Protein AF-A0A2W7G1M3-F1 (afdb_monomer)

pLDDT: mean 80.08, std 18.01, range [27.98, 96.25]

Nearest PDB structures (foldseek):
  7zr1-assembly1_D  TM=4.408E-01  e=3.796E-05  Thermochaetoides thermophila
  3ja6-assembly1_I  TM=3.738E-01  e=1.282E-03  Escherichia coli
  3zx6-assembly1_B  TM=4.522E-01  e=4.330E-02  Archaeoglobus fulgidus DSM 4304
  7a0g-assembly1_FFF  TM=3.484E-01  e=4.988E-01  Serratia marcescens
  6grj-assembly1_F  TM=2.948E-01  e=7.024E-01  Aeromonas hydrophila

Organism: NCBI:txid51363

Radius of gyration: 95.41 Å; Cα contacts (8 Å, |Δi|>4): 199; chains: 1; bounding box: 207×83×293 Å

Secondary structure (DSSP, 8-state):
-HHHHHHH-TTS-HHHHHHHHHHHHHHHHHHTT--SHHHHHHHHHHHHHHHHHHHHHTT------------------------------------------------------------HHHHHHHHHHHHHHHHHHHHHHHHHHHHHHHHHHHTSHHHHHHHHHHHHHHHHHHHHHHHHHHHHHHHHHHHHHHHHHHHHHHHHHHHHHHHHHHHHHHHHHHHHHHHHHHHHHHSGGGTHHHHHHHHHHHHHHHHHHHHHHH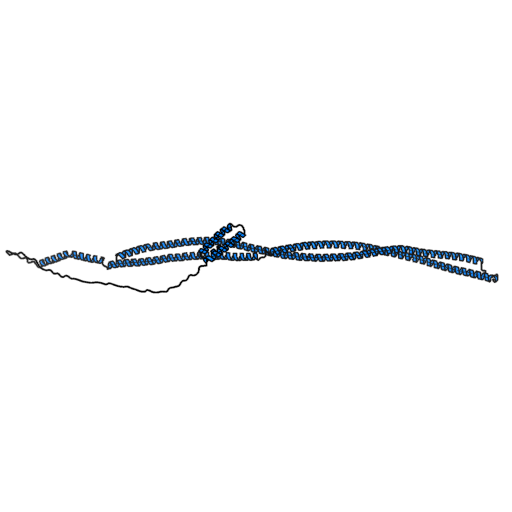HHHHHHHHHHHHHHHHHHHHHHHHHHHHHHHHHHHHHHHHHHHHHHHHHHHHHHHHHHHHHHHHHHHHHHHHHHHHHHHHHHHHHHHGGG--TT-S----HHHHHHHHHHHHHHHHHHHHHHHHHHHHHHHHHHHHHHHHHHHHHHHHHHHHHHHHHHHHHHHHHHHHHHHHHHHHHHHHHHHHHHHHHHHHHHHHHHHHHHHHHHHHHHHHHHHHHHHHHHHHHHHHHHHHHHHHHHHHHHHHHHHHHHHHHHHHHHHHHHHHHHHHHHHHHHHHHHTTT-

Structure (mmCIF, N/CA/C/O backbone):
data_AF-A0A2W7G1M3-F1
#
_entry.id   AF-A0A2W7G1M3-F1
#
loop_
_atom_site.group_PDB
_atom_site.id
_atom_site.type_symbol
_atom_site.label_atom_id
_atom_site.label_alt_id
_atom_site.label_comp_id
_atom_site.label_asym_id
_atom_site.label_entity_id
_atom_site.label_seq_id
_atom_site.pdbx_PDB_ins_code
_atom_site.Cartn_x
_atom_site.Cartn_y
_atom_site.Cartn_z
_atom_site.occupancy
_atom_site.B_iso_or_equiv
_atom_site.auth_seq_id
_atom_site.auth_comp_id
_atom_site.auth_asym_id
_atom_site.auth_atom_id
_atom_site.pdbx_PDB_model_num
ATOM 1 N N . LYS A 1 1 ? -34.300 17.393 40.211 1.00 60.22 1 LYS A N 1
ATOM 2 C CA . LYS A 1 1 ? -33.438 18.487 40.727 1.00 60.22 1 LYS A CA 1
ATOM 3 C C . LYS A 1 1 ? -34.169 19.309 41.793 1.00 60.22 1 LYS A C 1
ATOM 5 O O . LYS A 1 1 ? -33.880 19.073 42.955 1.00 60.22 1 LYS A O 1
ATOM 10 N N . LEU A 1 2 ? -35.138 20.181 41.469 1.00 65.06 2 LEU A N 1
ATOM 11 C CA . LEU A 1 2 ? -35.816 21.013 42.488 1.00 65.06 2 LEU A CA 1
ATOM 12 C C . LEU A 1 2 ? -36.548 20.193 43.570 1.00 65.06 2 LEU A C 1
ATOM 14 O O . LEU A 1 2 ? -36.228 20.309 44.744 1.00 65.06 2 LEU A O 1
ATOM 18 N N . GLU A 1 3 ? -37.446 19.286 43.177 1.00 66.06 3 GLU A N 1
ATOM 19 C CA . GLU A 1 3 ? -38.125 18.354 44.103 1.00 66.06 3 GLU A CA 1
ATOM 20 C C . GLU A 1 3 ? -37.157 17.474 44.902 1.00 66.06 3 GLU A C 1
ATOM 22 O O . GLU A 1 3 ? -37.478 17.009 45.991 1.00 66.06 3 GLU A O 1
ATOM 27 N N . THR A 1 4 ? -35.973 17.223 44.342 1.00 68.94 4 THR A N 1
ATOM 28 C CA . THR A 1 4 ? -34.909 16.462 44.993 1.00 68.94 4 THR A CA 1
ATOM 29 C C . THR A 1 4 ? -34.357 17.273 46.164 1.00 68.94 4 THR A C 1
ATOM 31 O O . THR A 1 4 ? -34.356 16.770 47.279 1.00 68.94 4 THR A O 1
ATOM 34 N N . LEU A 1 5 ? -34.017 18.550 45.935 1.00 64.94 5 LEU A N 1
ATOM 35 C CA . LEU A 1 5 ? -33.601 19.495 46.979 1.00 64.94 5 LEU A CA 1
ATOM 36 C C . LEU A 1 5 ? -34.677 19.660 48.061 1.00 64.94 5 LEU A C 1
ATOM 38 O O . LEU A 1 5 ? -34.373 19.492 49.235 1.00 64.94 5 LEU A O 1
ATOM 42 N N . ILE A 1 6 ? -35.940 19.882 47.682 1.00 66.25 6 ILE A N 1
ATOM 43 C CA . ILE A 1 6 ? -37.068 20.038 48.625 1.00 66.25 6 ILE A CA 1
ATOM 44 C C . ILE A 1 6 ? -37.227 18.812 49.551 1.00 66.25 6 ILE A C 1
ATOM 46 O O . ILE A 1 6 ? -37.618 18.947 50.711 1.00 66.25 6 ILE A O 1
ATOM 50 N N . LYS A 1 7 ? -36.894 17.610 49.062 1.00 65.94 7 LYS A N 1
ATOM 51 C CA . LYS A 1 7 ? -36.951 16.360 49.837 1.00 65.94 7 LYS A CA 1
ATOM 52 C C . LYS A 1 7 ? -35.684 16.067 50.652 1.00 65.94 7 LYS A C 1
ATOM 54 O O . LYS A 1 7 ? -35.765 15.256 51.569 1.00 65.94 7 LYS A O 1
ATOM 59 N N . THR A 1 8 ? -34.546 16.705 50.357 1.00 61.66 8 THR A N 1
ATOM 60 C CA . THR A 1 8 ? -33.261 16.473 51.053 1.00 61.66 8 THR A CA 1
ATOM 61 C C . THR A 1 8 ? -32.780 17.637 51.930 1.00 61.66 8 THR A C 1
ATOM 63 O O . THR A 1 8 ? -31.978 17.414 52.833 1.00 61.66 8 THR A O 1
ATOM 66 N N . GLU A 1 9 ? -33.234 18.875 51.704 1.00 59.53 9 GLU A N 1
ATOM 67 C CA . GLU A 1 9 ? -32.865 20.055 52.507 1.00 59.53 9 GLU A CA 1
ATOM 68 C C . GLU A 1 9 ? -33.608 20.060 53.861 1.00 59.53 9 GLU A C 1
ATOM 70 O O . GLU A 1 9 ? -34.545 20.827 54.078 1.00 59.53 9 GLU A O 1
ATOM 75 N N . GLY A 1 10 ? -33.150 19.235 54.814 1.00 56.28 10 GLY A N 1
ATOM 76 C CA . GLY A 1 10 ? -33.658 19.141 56.198 1.00 56.28 10 GLY A CA 1
ATOM 77 C C . GLY A 1 10 ? -33.430 20.379 57.088 1.00 56.28 10 GLY A C 1
ATOM 78 O O . GLY A 1 10 ? -33.200 20.241 58.285 1.00 56.28 10 GLY A O 1
ATOM 79 N N . LYS A 1 11 ? -33.433 21.580 56.499 1.00 60.69 11 LYS A N 1
ATOM 80 C CA . LYS A 1 11 ? -33.324 22.895 57.160 1.00 60.69 11 LYS A CA 1
ATOM 81 C C . LYS A 1 11 ? -34.410 23.891 56.718 1.00 60.69 11 LYS A C 1
ATOM 83 O O . LYS A 1 11 ? -34.414 25.026 57.185 1.00 60.69 11 LYS A O 1
ATOM 88 N N . LEU A 1 12 ? -35.309 23.501 55.812 1.00 69.19 12 LEU A N 1
ATOM 89 C CA . LEU A 1 12 ? -36.458 24.318 55.416 1.00 69.19 12 LEU A CA 1
ATOM 90 C C . LEU A 1 12 ? -37.568 24.214 56.475 1.00 69.19 12 LEU A C 1
ATOM 92 O O . LEU A 1 12 ? -37.882 23.113 56.920 1.00 69.19 12 LEU A O 1
ATOM 96 N N . LYS A 1 13 ? -38.185 25.347 56.840 1.00 73.88 13 LYS A N 1
ATOM 97 C CA . LYS A 1 13 ? -39.446 25.373 57.607 1.00 73.88 13 LYS A CA 1
ATOM 98 C C . LYS A 1 13 ? -40.552 24.697 56.787 1.00 73.88 13 LYS A C 1
ATOM 100 O O . LYS A 1 13 ? -40.574 24.853 55.563 1.00 73.88 13 LYS A O 1
ATOM 105 N N . ASP A 1 14 ? -41.494 24.023 57.444 1.00 73.88 14 ASP A N 1
ATOM 106 C CA . ASP A 1 14 ? -42.578 23.296 56.762 1.00 73.88 14 ASP A CA 1
ATOM 107 C C . ASP A 1 14 ? -43.434 24.205 55.864 1.00 73.88 14 ASP A C 1
ATOM 109 O O . ASP A 1 14 ? -43.787 23.823 54.751 1.00 73.88 14 ASP A O 1
ATOM 113 N N . GLU A 1 15 ? -43.672 25.451 56.277 1.00 73.94 15 GLU A N 1
ATOM 114 C CA . GLU A 1 15 ? -44.365 26.479 55.484 1.00 73.94 15 GLU A CA 1
ATOM 115 C C . GLU A 1 15 ? -43.632 26.776 54.162 1.00 73.94 15 GLU A C 1
ATOM 117 O O . GLU A 1 15 ? -44.229 26.737 53.083 1.00 73.94 15 GLU A O 1
ATOM 122 N N . THR A 1 16 ? -42.310 26.992 54.222 1.00 75.12 16 THR A N 1
ATOM 123 C CA . THR A 1 16 ? -41.458 27.176 53.034 1.00 75.12 16 THR A CA 1
ATOM 124 C C . THR A 1 16 ? -41.461 25.927 52.153 1.00 75.12 16 THR A C 1
ATOM 126 O O . THR A 1 16 ? -41.439 26.029 50.928 1.00 75.12 16 THR A O 1
ATOM 129 N N . LYS A 1 17 ? -41.502 24.735 52.761 1.00 76.69 17 LYS A N 1
ATOM 130 C CA . LYS A 1 17 ? -41.544 23.464 52.037 1.00 76.69 17 LYS A CA 1
ATOM 131 C C . LYS A 1 17 ? -42.851 23.309 51.256 1.00 76.69 17 LYS A C 1
ATOM 133 O O . LYS A 1 17 ? -42.795 23.049 50.059 1.00 76.69 17 LYS A O 1
ATOM 138 N N . VAL A 1 18 ? -44.002 23.560 51.884 1.00 81.44 18 VAL A N 1
ATOM 139 C CA . VAL A 1 18 ? -45.324 23.537 51.227 1.00 81.44 18 VAL A CA 1
ATOM 140 C C . VAL A 1 18 ? -45.401 24.566 50.092 1.00 81.44 18 VAL A C 1
ATOM 142 O O . VAL A 1 18 ? -45.893 24.247 49.008 1.00 81.44 18 VAL A O 1
ATOM 145 N N . ALA A 1 19 ? -44.857 25.773 50.286 1.00 78.31 19 ALA A N 1
ATOM 146 C CA . ALA A 1 19 ? -44.783 26.787 49.232 1.00 78.31 19 ALA A CA 1
ATOM 147 C C . ALA A 1 19 ? -43.943 26.321 48.023 1.00 78.31 19 ALA A C 1
ATOM 149 O O . ALA A 1 19 ? -44.374 26.454 46.876 1.00 78.31 19 ALA A O 1
ATOM 150 N N . LEU A 1 20 ? -42.773 25.720 48.267 1.00 79.00 20 LEU A N 1
ATOM 151 C CA . LEU A 1 20 ? -41.897 25.199 47.212 1.00 79.00 20 LEU A CA 1
ATOM 152 C C . LEU A 1 20 ? -42.473 23.952 46.512 1.00 79.00 20 LEU A C 1
ATOM 154 O O . LEU A 1 20 ? -42.302 23.811 45.301 1.00 79.00 20 LEU A O 1
ATOM 158 N N . GLU A 1 21 ? -43.187 23.073 47.224 1.00 81.56 21 GLU A N 1
ATOM 159 C CA . GLU A 1 21 ? -43.895 21.932 46.622 1.00 81.56 21 GLU A CA 1
ATOM 160 C C . GLU A 1 21 ? -45.046 22.397 45.716 1.00 81.56 21 GLU A C 1
ATOM 162 O O . GLU A 1 21 ? -45.195 21.880 44.604 1.00 81.56 21 GLU A O 1
ATOM 167 N N . LYS A 1 22 ? -45.792 23.439 46.116 1.00 84.50 22 LYS A N 1
ATOM 168 C CA . LYS A 1 22 ? -46.802 24.070 45.254 1.00 84.50 22 LYS A CA 1
ATOM 169 C C . LYS A 1 22 ? -46.175 24.672 43.991 1.00 84.50 22 LYS A C 1
ATOM 171 O O . LYS A 1 22 ? -46.631 24.368 42.892 1.00 84.50 22 LYS A O 1
ATOM 176 N N . ILE A 1 23 ? -45.095 25.447 44.127 1.00 80.94 23 ILE A N 1
ATOM 177 C CA . ILE A 1 23 ? -44.373 26.036 42.983 1.00 80.94 23 ILE A CA 1
ATOM 178 C C . ILE A 1 23 ? -43.857 24.948 42.027 1.00 80.94 23 ILE A C 1
ATOM 180 O O . ILE A 1 23 ? -43.962 25.104 40.812 1.00 80.94 23 ILE A O 1
ATOM 184 N N . ALA A 1 24 ? -43.356 23.820 42.545 1.00 77.75 24 ALA A N 1
ATOM 185 C CA . ALA A 1 24 ? -42.942 22.688 41.715 1.00 77.75 24 ALA A CA 1
ATOM 186 C C . ALA A 1 24 ? -44.124 22.034 40.965 1.00 77.75 24 ALA A C 1
ATOM 188 O O . ALA A 1 24 ? -43.969 21.639 39.808 1.00 77.75 24 ALA A O 1
ATOM 189 N N . SER A 1 25 ? -45.303 21.946 41.589 1.00 81.00 25 SER A N 1
ATOM 190 C CA . SER A 1 25 ? -46.530 21.440 40.957 1.00 81.00 25 SER A CA 1
ATOM 191 C C . SER A 1 25 ? -47.045 22.371 39.852 1.00 81.00 25 SER A C 1
ATOM 193 O O . SER A 1 25 ? -47.315 21.918 38.738 1.00 81.00 25 SER A O 1
ATOM 195 N N . ASP A 1 26 ? -47.133 23.674 40.127 1.00 79.38 26 ASP A N 1
ATOM 196 C CA . ASP A 1 26 ? -47.602 24.670 39.157 1.00 79.38 26 ASP A CA 1
ATOM 197 C C . ASP A 1 26 ? -46.637 24.761 37.956 1.00 79.38 26 ASP A C 1
ATOM 199 O O . ASP A 1 26 ? -47.070 24.759 36.801 1.00 79.38 26 ASP A O 1
ATOM 203 N N . ALA A 1 27 ? -45.323 24.716 38.209 1.00 79.12 27 ALA A N 1
ATOM 204 C CA . ALA A 1 27 ? -44.299 24.695 37.165 1.00 79.12 27 ALA A CA 1
ATOM 205 C C . ALA A 1 27 ? -44.353 23.436 36.286 1.00 79.12 27 ALA A C 1
ATOM 207 O O . ALA A 1 27 ? -44.200 23.541 35.071 1.00 79.12 27 ALA A O 1
ATOM 208 N N . ARG A 1 28 ? -44.603 22.247 36.862 1.00 79.19 28 ARG A N 1
ATOM 209 C CA . ARG A 1 28 ? -44.816 21.006 36.090 1.00 79.19 28 ARG A CA 1
ATOM 210 C C . ARG A 1 28 ? -45.972 21.146 35.105 1.00 79.19 28 ARG A C 1
ATOM 212 O O . ARG A 1 28 ? -45.844 20.701 33.968 1.00 79.19 28 ARG A O 1
ATOM 219 N N . LYS A 1 29 ? -47.082 21.757 35.535 1.00 80.88 29 LYS A N 1
ATOM 220 C CA . LYS A 1 29 ? -48.239 21.984 34.666 1.00 80.88 29 LYS A CA 1
ATOM 221 C C . LYS A 1 29 ? -47.882 22.946 33.533 1.00 80.88 29 LYS A C 1
ATOM 223 O O . LYS A 1 29 ? -48.053 22.588 32.372 1.00 80.88 29 LYS A O 1
ATOM 228 N N . GLN A 1 30 ? -47.298 24.102 33.855 1.00 77.06 30 GLN A N 1
ATOM 229 C CA . GLN A 1 30 ? -46.876 25.084 32.850 1.00 77.06 30 GLN A CA 1
ATOM 230 C C . GLN A 1 30 ? -45.900 24.480 31.828 1.00 77.06 30 GLN A C 1
ATOM 232 O O . GLN A 1 30 ? -46.130 24.602 30.632 1.00 77.06 30 GLN A O 1
ATOM 237 N N . LEU A 1 31 ? -44.878 23.738 32.273 1.00 76.94 31 LEU A N 1
ATOM 238 C CA . LEU A 1 31 ? -43.906 23.057 31.401 1.00 76.94 31 LEU A CA 1
ATOM 239 C C . LEU A 1 31 ? -44.526 22.009 30.457 1.00 76.94 31 LEU A C 1
ATOM 241 O O . LEU A 1 31 ? -43.888 21.653 29.470 1.00 76.94 31 LEU A O 1
ATOM 245 N N . SER A 1 32 ? -45.742 21.519 30.729 1.00 75.00 32 SER A N 1
ATOM 246 C CA . SER A 1 32 ? -46.470 20.608 29.830 1.00 75.00 32 SER A CA 1
ATOM 247 C C . SER A 1 32 ? -47.281 21.319 28.734 1.00 75.00 32 SER A C 1
ATOM 249 O O . SER A 1 32 ? -47.772 20.664 27.817 1.00 75.00 32 SER A O 1
ATOM 251 N N . GLU A 1 33 ? -47.407 22.648 28.810 1.00 78.25 33 GLU A N 1
ATOM 252 C CA . GLU A 1 33 ? -48.215 23.471 27.898 1.00 78.25 33 GLU A CA 1
ATOM 253 C C . GLU A 1 33 ? -47.351 24.272 26.887 1.00 78.25 33 GLU A C 1
ATOM 255 O O . GLU A 1 33 ? -47.867 24.707 25.855 1.00 78.25 33 GLU A O 1
ATOM 260 N N . LEU A 1 34 ? -46.040 24.424 27.140 1.00 83.38 34 LEU A N 1
ATOM 261 C CA . LEU A 1 34 ? -45.081 25.159 26.289 1.00 83.38 34 LEU A CA 1
ATOM 262 C C . LEU A 1 34 ? -44.653 24.354 25.051 1.00 83.38 34 LEU A C 1
ATOM 264 O O . LEU A 1 34 ? -44.579 23.125 25.100 1.00 83.38 34 LEU A O 1
ATOM 268 N N . LYS A 1 35 ? -44.324 25.035 23.941 1.00 78.38 35 LYS A N 1
ATOM 269 C CA . LYS A 1 35 ? -44.026 24.374 22.651 1.00 78.38 35 LYS A CA 1
ATOM 270 C C . LYS A 1 35 ? -42.739 24.832 21.966 1.00 78.38 35 LYS A C 1
ATOM 272 O O . LYS A 1 35 ? -42.304 24.170 21.026 1.00 78.38 35 LYS A O 1
ATOM 277 N N . THR A 1 36 ? -42.118 25.921 22.412 1.00 74.88 36 THR A N 1
ATOM 278 C CA . THR A 1 36 ? -40.918 26.501 21.783 1.00 74.88 36 THR A CA 1
ATOM 279 C C . THR A 1 36 ? -39.755 26.681 22.772 1.00 74.88 36 THR A C 1
ATOM 281 O O . THR A 1 36 ? -39.989 26.909 23.961 1.00 74.88 36 THR A O 1
ATOM 284 N N . PRO A 1 37 ? -38.482 26.612 22.325 1.00 70.25 37 PRO A N 1
ATOM 285 C CA . PRO A 1 37 ? -37.327 26.720 23.223 1.00 70.25 37 PRO A CA 1
ATOM 286 C C . PRO A 1 37 ? -37.255 28.020 24.042 1.00 70.25 37 PRO A C 1
ATOM 288 O O . PRO A 1 37 ? -36.857 27.978 25.205 1.00 70.25 37 PRO A O 1
ATOM 291 N N . ASP A 1 38 ? -37.673 29.164 23.485 1.00 72.12 38 ASP A N 1
ATOM 292 C CA . ASP A 1 38 ? -37.679 30.440 24.218 1.00 72.12 38 ASP A CA 1
ATOM 293 C C . ASP A 1 38 ? -38.789 30.526 25.275 1.00 72.12 38 ASP A C 1
ATOM 295 O O . ASP A 1 38 ? -38.566 31.114 26.335 1.00 72.12 38 ASP A O 1
ATOM 299 N N . GLU A 1 39 ? -39.952 29.896 25.056 1.00 77.25 39 GLU A N 1
ATOM 300 C CA . GLU A 1 39 ? -40.966 29.733 26.110 1.00 77.25 39 GLU A CA 1
ATOM 301 C C . GLU A 1 39 ? -40.397 28.918 27.276 1.00 77.25 39 GLU A C 1
ATOM 303 O O . GLU A 1 39 ? -40.491 29.347 28.427 1.00 77.25 39 GLU A O 1
ATOM 308 N N . PHE A 1 40 ? -39.749 27.782 26.983 1.00 73.19 40 PHE A N 1
ATOM 309 C CA . PHE A 1 40 ? -39.082 26.957 27.995 1.00 73.19 40 PHE A CA 1
ATOM 310 C C . PHE A 1 40 ? -38.013 27.747 28.758 1.00 73.19 40 PHE A C 1
ATOM 312 O O . PHE A 1 40 ? -38.016 27.741 29.992 1.00 73.19 40 PHE A O 1
ATOM 319 N N . ARG A 1 41 ? -37.134 28.477 28.057 1.00 76.94 41 ARG A N 1
ATOM 320 C CA . ARG A 1 41 ? -36.096 29.300 28.693 1.00 76.94 41 ARG A CA 1
ATOM 321 C C . ARG A 1 41 ? -36.713 30.350 29.620 1.00 76.94 41 ARG A C 1
ATOM 323 O O . ARG A 1 41 ? -36.384 30.376 30.808 1.00 76.94 41 ARG A O 1
ATOM 330 N N . LYS A 1 42 ? -37.668 31.139 29.121 1.00 79.88 42 LYS A N 1
ATOM 331 C CA . LYS A 1 42 ? -38.353 32.190 29.890 1.00 79.88 42 LYS A CA 1
ATOM 332 C C . LYS A 1 42 ? -39.082 31.632 31.119 1.00 79.88 42 LYS A C 1
ATOM 334 O O . LYS A 1 42 ? -38.970 32.202 32.203 1.00 79.88 42 LYS A O 1
ATOM 339 N N . ALA A 1 43 ? -39.754 30.487 30.988 1.00 76.38 43 ALA A N 1
ATOM 340 C CA . ALA A 1 43 ? -40.402 29.811 32.111 1.00 76.38 43 ALA A CA 1
ATOM 341 C C . ALA A 1 43 ? -39.393 29.311 33.162 1.00 76.38 43 ALA A C 1
ATOM 343 O O . ALA A 1 43 ? -39.652 29.427 34.360 1.00 76.38 43 ALA A O 1
ATOM 344 N N . THR A 1 44 ? -38.221 28.804 32.753 1.00 75.44 44 THR A N 1
ATOM 345 C CA . THR A 1 44 ? -37.170 28.404 33.711 1.00 75.44 44 THR A CA 1
ATOM 346 C C . THR A 1 44 ? -36.520 29.590 34.431 1.00 75.44 44 THR A C 1
ATOM 348 O O . THR A 1 44 ? -36.193 29.469 35.613 1.00 75.44 44 THR A O 1
ATOM 351 N N . GLU A 1 45 ? -36.385 30.744 33.771 1.00 79.19 45 GLU A N 1
ATOM 352 C CA . GLU A 1 45 ? -35.912 31.990 34.389 1.00 79.19 45 GLU A CA 1
ATOM 353 C C . GLU A 1 45 ? -36.929 32.525 35.419 1.00 79.19 45 GLU A C 1
ATOM 355 O O . GLU A 1 45 ? -36.554 32.851 36.549 1.00 79.19 45 GLU A O 1
ATOM 360 N N . GLU A 1 46 ? -38.226 32.531 35.087 1.00 78.88 46 GLU A N 1
ATOM 361 C CA . GLU A 1 46 ? -39.294 32.957 36.005 1.00 78.88 46 GLU A CA 1
ATOM 362 C C . GLU A 1 46 ? -39.459 32.001 37.202 1.00 78.88 46 GLU A C 1
ATOM 364 O O . GLU A 1 46 ? -39.606 32.448 38.343 1.00 78.88 46 GLU A O 1
ATOM 369 N N . LEU A 1 47 ? -39.370 30.685 36.973 1.00 80.19 47 LEU A N 1
ATOM 370 C CA . LEU A 1 47 ? -39.369 29.675 38.034 1.00 80.19 47 LEU A CA 1
ATOM 371 C C . LEU A 1 47 ? -38.209 29.895 39.012 1.00 80.19 47 LEU A C 1
ATOM 373 O O . LEU A 1 47 ? -38.416 29.876 40.226 1.00 80.19 47 LEU A O 1
ATOM 377 N N . LYS A 1 48 ? -36.997 30.142 38.496 1.00 80.00 48 LYS A N 1
ATOM 378 C CA . LYS A 1 48 ? -35.818 30.420 39.325 1.00 80.00 48 LYS A CA 1
ATOM 379 C C . LYS A 1 48 ? -36.034 31.656 40.204 1.00 80.00 48 LYS A C 1
ATOM 381 O O . LYS A 1 48 ? -35.805 31.581 41.407 1.00 80.00 48 LYS A O 1
ATOM 386 N N . LYS A 1 49 ? -36.569 32.743 39.634 1.00 82.25 49 LYS A N 1
ATOM 387 C CA . LYS A 1 49 ? -36.894 33.974 40.372 1.00 82.25 49 LYS A CA 1
ATOM 388 C C . LYS A 1 49 ? -37.868 33.720 41.533 1.00 82.25 49 LYS A C 1
ATOM 390 O O . LYS A 1 49 ? -37.581 34.140 42.648 1.00 82.25 49 LYS A O 1
ATOM 395 N N . LYS A 1 50 ? -38.949 32.961 41.308 1.00 79.50 50 LYS A N 1
ATOM 396 C CA . LYS A 1 50 ? -39.935 32.618 42.357 1.00 79.50 50 LYS A CA 1
ATOM 397 C C . LYS A 1 50 ? -39.345 31.762 43.485 1.00 79.50 50 LYS A C 1
ATOM 399 O O . LYS A 1 50 ? -39.718 31.929 44.642 1.00 79.50 50 LYS A O 1
ATOM 404 N N . ILE A 1 51 ? -38.410 30.860 43.170 1.00 76.75 51 ILE A N 1
ATOM 405 C CA . ILE A 1 51 ? -37.690 30.063 44.180 1.00 76.75 51 ILE A CA 1
ATOM 406 C C . ILE A 1 51 ? -36.784 30.963 45.033 1.00 76.75 51 ILE A C 1
ATOM 408 O O . ILE A 1 51 ? -36.766 30.827 46.256 1.00 76.75 51 ILE A O 1
ATOM 412 N N . ASP A 1 52 ? -36.058 31.888 44.401 1.00 76.19 52 ASP A N 1
ATOM 413 C CA . ASP A 1 52 ? -35.150 32.811 45.089 1.00 76.19 52 ASP A CA 1
ATOM 414 C C . ASP A 1 52 ? -35.908 33.864 45.930 1.00 76.19 52 ASP A C 1
ATOM 416 O O . ASP A 1 52 ? -35.407 34.294 46.968 1.00 76.19 52 ASP A O 1
ATOM 420 N N . GLU A 1 53 ? -37.133 34.235 45.540 1.00 79.06 53 GLU A N 1
ATOM 421 C CA . GLU A 1 53 ? -38.044 35.087 46.325 1.00 79.06 53 GLU A CA 1
ATOM 422 C C . GLU A 1 53 ? -38.554 34.367 47.586 1.00 79.06 53 GLU A C 1
ATOM 424 O O . GLU A 1 53 ? -38.354 34.863 48.697 1.00 79.06 53 GLU A O 1
ATOM 429 N N . VAL A 1 54 ? -39.078 33.141 47.455 1.00 75.25 54 VAL A N 1
ATOM 430 C CA . VAL A 1 54 ? -39.534 32.323 48.603 1.00 75.25 54 VAL A CA 1
ATOM 431 C C . VAL A 1 54 ? -38.385 31.954 49.558 1.00 75.25 54 VAL A C 1
ATOM 433 O O . VAL A 1 54 ? -38.599 31.807 50.764 1.00 75.25 54 VAL A O 1
ATOM 436 N N . LYS A 1 55 ? -37.141 31.847 49.063 1.00 68.50 55 LYS A N 1
ATOM 437 C CA . LYS A 1 55 ? -35.947 31.672 49.914 1.00 68.50 55 LYS A CA 1
ATOM 438 C C . LYS A 1 55 ? -35.499 32.960 50.633 1.00 68.50 55 LYS A C 1
ATOM 440 O O . LYS A 1 55 ? -34.696 32.858 51.565 1.00 68.50 55 LYS A O 1
ATOM 445 N N . LYS A 1 56 ? -36.016 34.140 50.264 1.00 68.19 56 LYS A N 1
ATOM 446 C CA . LYS A 1 56 ? -35.761 35.421 50.952 1.00 68.19 56 LYS A CA 1
ATOM 447 C C . LYS A 1 56 ? -36.834 35.769 51.982 1.00 68.19 56 LYS A C 1
ATOM 449 O O . LYS A 1 56 ? -36.468 35.997 53.132 1.00 68.19 56 LYS A O 1
ATOM 454 N N . GLU A 1 57 ? -38.120 35.747 51.616 1.00 57.84 57 GLU A N 1
ATOM 455 C CA . GLU A 1 57 ? -39.219 36.176 52.510 1.00 57.84 57 GLU A CA 1
ATOM 456 C C . GLU A 1 57 ? -39.185 35.480 53.881 1.00 57.84 57 GLU A C 1
ATOM 458 O O . GLU A 1 57 ? -39.316 36.131 54.913 1.00 57.84 57 GLU A O 1
ATOM 463 N N . ASN A 1 58 ? -38.906 34.173 53.925 1.00 57.56 58 ASN A N 1
ATOM 464 C CA . ASN A 1 58 ? -38.924 33.403 55.176 1.00 57.56 58 ASN A CA 1
ATOM 465 C C . ASN A 1 58 ? -37.613 33.439 55.998 1.00 57.56 58 ASN A C 1
ATOM 467 O O . ASN A 1 58 ? -37.520 32.722 57.008 1.00 57.56 58 ASN A O 1
ATOM 471 N N . ASN A 1 59 ? -36.629 34.255 55.591 1.00 48.44 59 ASN A N 1
ATOM 472 C CA . ASN A 1 59 ? -35.346 34.465 56.282 1.00 48.44 59 ASN A CA 1
ATOM 473 C C . ASN A 1 59 ? -35.219 35.830 56.987 1.00 48.44 59 ASN A C 1
ATOM 475 O O . ASN A 1 59 ? -34.390 35.947 57.888 1.00 48.44 59 ASN A O 1
ATOM 479 N N . GLU A 1 60 ? -36.026 36.839 56.645 1.00 41.84 60 GLU A N 1
ATOM 480 C CA . GLU A 1 60 ? -36.039 38.112 57.377 1.00 41.84 60 GLU A CA 1
ATOM 481 C C . GLU A 1 60 ? -37.099 38.106 58.485 1.00 41.84 60 GLU A C 1
ATOM 483 O O . GLU A 1 60 ? -38.295 38.242 58.247 1.00 41.84 60 GLU A O 1
ATOM 488 N N . ASN A 1 61 ? -36.648 37.984 59.734 1.00 34.72 61 ASN A N 1
ATOM 489 C CA . ASN A 1 61 ? -37.395 38.486 60.884 1.00 34.72 61 ASN A CA 1
ATOM 490 C C . ASN A 1 61 ? -36.405 38.916 61.974 1.00 34.72 61 ASN A C 1
ATOM 492 O O . ASN A 1 61 ? -35.603 38.113 62.452 1.00 34.72 61 ASN A O 1
ATOM 496 N N . ASN A 1 62 ? -36.418 40.207 62.309 1.00 33.06 62 ASN A N 1
ATOM 497 C CA . ASN A 1 62 ? -35.424 40.826 63.188 1.00 33.06 62 ASN A CA 1
ATOM 498 C C . ASN A 1 62 ? -35.645 40.471 64.673 1.00 33.06 62 ASN A C 1
ATOM 500 O O . ASN A 1 62 ? -36.782 40.245 65.091 1.00 33.06 62 ASN A O 1
ATOM 504 N N . PRO A 1 63 ? -34.582 40.466 65.499 1.00 35.78 63 PRO A N 1
ATOM 505 C CA . PRO A 1 63 ? -34.709 40.250 66.936 1.00 35.78 63 PRO A CA 1
ATOM 506 C C . PRO A 1 63 ? -35.362 41.459 67.622 1.00 35.78 63 PRO A C 1
ATOM 508 O O . PRO A 1 63 ? -34.968 42.602 67.390 1.00 35.78 63 PRO A O 1
ATOM 511 N N . VAL A 1 64 ? -36.312 41.203 68.525 1.00 31.83 64 VAL A N 1
ATOM 512 C CA . VAL A 1 64 ? -36.918 42.228 69.389 1.00 31.83 64 VAL A CA 1
ATOM 513 C C . VAL A 1 64 ? -36.641 41.894 70.853 1.00 31.83 64 VAL A C 1
ATOM 515 O O . VAL A 1 64 ? -37.237 40.982 71.422 1.00 31.83 64 VAL A O 1
ATOM 518 N N . THR A 1 65 ? -35.744 42.664 71.465 1.00 36.09 65 THR A N 1
ATOM 519 C CA . THR A 1 65 ? -35.502 42.691 72.916 1.00 36.09 65 THR A CA 1
ATOM 520 C C . THR A 1 65 ? -36.329 43.824 73.531 1.00 36.09 65 THR A C 1
ATOM 522 O O . THR A 1 65 ? -36.300 44.936 73.001 1.00 36.09 65 THR A O 1
ATOM 525 N N . PRO A 1 66 ? -37.063 43.578 74.629 1.00 36.56 66 PRO A N 1
ATOM 526 C CA . PRO A 1 66 ? -36.727 44.248 75.900 1.00 36.56 66 PRO A CA 1
ATOM 527 C C . PRO A 1 66 ? -36.810 43.272 77.099 1.00 36.56 66 PRO A C 1
ATOM 529 O O . PRO A 1 66 ? -37.833 42.635 77.313 1.00 36.56 66 PRO A O 1
ATOM 532 N N . THR A 1 67 ? -35.686 42.960 77.757 1.00 28.34 67 THR A N 1
ATOM 533 C CA . THR A 1 67 ? -35.208 43.500 79.064 1.00 28.34 67 THR A CA 1
ATOM 534 C C . THR A 1 67 ? -35.894 42.957 80.345 1.00 28.34 67 THR A C 1
ATOM 536 O O . THR A 1 67 ? -37.053 42.561 80.305 1.00 28.34 67 THR A O 1
ATOM 539 N N . PRO A 1 68 ? -35.167 42.859 81.487 1.00 55.94 68 PRO A N 1
ATOM 540 C CA . PRO A 1 68 ? -35.581 42.055 82.648 1.00 55.94 68 PRO A CA 1
ATOM 541 C C . PRO A 1 68 ? -36.111 42.871 83.844 1.00 55.94 68 PRO A C 1
ATOM 543 O O . PRO A 1 68 ? -35.836 44.064 83.962 1.00 55.94 68 PRO A O 1
ATOM 546 N N . VAL A 1 69 ? -36.741 42.185 84.810 1.00 31.00 69 VAL A N 1
ATOM 547 C CA . VAL A 1 69 ? -36.885 42.639 86.210 1.00 31.00 69 VAL A CA 1
ATOM 548 C C . VAL A 1 69 ? -36.630 41.461 87.166 1.00 31.00 69 VAL A C 1
ATOM 550 O O . VAL A 1 69 ? -36.883 40.308 86.818 1.00 31.00 69 VAL A O 1
ATOM 553 N N . THR A 1 70 ? -36.082 41.758 88.347 1.00 30.11 70 THR A N 1
ATOM 554 C CA . THR A 1 70 ? -35.564 40.792 89.339 1.00 30.11 70 THR A CA 1
ATOM 555 C C . THR A 1 70 ? -36.570 40.620 90.531 1.00 30.11 70 THR A C 1
ATOM 557 O O . THR A 1 70 ? -37.760 40.789 90.274 1.00 30.11 70 THR A O 1
ATOM 560 N N . PRO A 1 71 ? -36.257 40.160 91.773 1.00 47.12 71 PRO A N 1
ATOM 561 C CA . PRO A 1 71 ? -36.905 38.939 92.288 1.00 47.12 71 PRO A CA 1
ATOM 562 C C . PRO A 1 71 ? -37.606 39.072 93.672 1.00 47.12 71 PRO A C 1
ATOM 564 O O . PRO A 1 71 ? -37.748 40.165 94.213 1.00 47.12 71 PRO A O 1
ATOM 567 N N . THR A 1 72 ? -37.865 37.919 94.322 1.00 29.53 72 THR A N 1
ATOM 568 C CA . THR A 1 72 ? -38.015 37.713 95.795 1.00 29.53 72 THR A CA 1
ATOM 569 C C . THR A 1 72 ? -39.310 38.248 96.469 1.00 29.53 72 THR A C 1
ATOM 571 O O . THR A 1 72 ? -40.126 38.871 95.801 1.00 29.53 72 THR A O 1
ATOM 574 N N . PRO A 1 73 ? -39.569 37.966 97.771 1.00 53.12 73 PRO A N 1
ATOM 575 C CA . PRO A 1 73 ? -39.705 36.613 98.353 1.00 53.12 73 PRO A CA 1
ATOM 576 C C . PRO A 1 73 ? -40.894 36.470 99.346 1.00 53.12 73 PRO A C 1
ATOM 578 O O . PRO A 1 73 ? -41.224 37.428 100.039 1.00 53.12 73 PRO A O 1
ATOM 581 N N . VAL A 1 74 ? -41.458 35.263 99.550 1.00 31.97 74 VAL A N 1
ATOM 582 C CA . VAL A 1 74 ? -42.323 34.990 100.730 1.00 31.97 74 VAL A CA 1
ATOM 583 C C . VAL A 1 74 ? -42.164 33.568 101.301 1.00 31.97 74 VAL A C 1
ATOM 585 O O . VAL A 1 74 ? -42.479 32.570 100.659 1.00 31.97 74 VAL A O 1
ATOM 588 N N . THR A 1 75 ? -41.766 33.522 102.569 1.00 33.84 75 THR A N 1
ATOM 589 C CA . THR A 1 75 ? -41.986 32.471 103.587 1.00 33.84 75 THR A CA 1
ATOM 590 C C . THR A 1 75 ? -42.689 33.155 104.785 1.00 33.84 75 THR A C 1
ATOM 592 O O . THR A 1 75 ? -42.728 34.388 104.786 1.00 33.84 75 THR A O 1
ATOM 595 N N . PRO A 1 76 ? -43.148 32.474 105.865 1.00 42.19 76 PRO A N 1
ATOM 596 C CA . PRO A 1 76 ? -43.422 31.038 106.095 1.00 42.19 76 PRO A CA 1
ATOM 597 C C . PRO A 1 76 ? -44.769 30.773 106.853 1.00 42.19 76 PRO A C 1
ATOM 599 O O . PRO A 1 76 ? -45.477 31.714 107.200 1.00 42.19 76 PRO A O 1
ATOM 602 N N . THR A 1 77 ? -45.020 29.520 107.298 1.00 30.41 77 THR A N 1
ATOM 603 C CA . THR A 1 77 ? -45.866 29.146 108.487 1.00 30.41 77 THR A CA 1
ATOM 604 C C . THR A 1 77 ? -47.367 29.543 108.462 1.00 30.41 77 THR A C 1
ATOM 606 O O . THR A 1 77 ? -47.800 30.169 107.500 1.00 30.41 77 THR A O 1
ATOM 609 N N . PRO A 1 78 ? -48.207 29.239 109.488 1.00 50.06 78 PRO A N 1
ATOM 610 C CA . PRO A 1 78 ? -48.122 28.268 110.607 1.00 50.06 78 PRO A CA 1
ATOM 611 C C . PRO A 1 78 ? -49.056 27.035 110.336 1.00 50.06 78 PRO A C 1
ATOM 613 O O . PRO A 1 78 ? -49.045 26.598 109.193 1.00 50.06 78 PRO A O 1
ATOM 616 N N . VAL A 1 79 ? -49.818 26.332 111.209 1.00 34.69 79 VAL A N 1
ATOM 617 C CA . VAL A 1 79 ? -50.200 26.422 112.647 1.00 34.69 79 VAL A CA 1
ATOM 618 C C . VAL A 1 79 ? -50.509 25.027 113.257 1.00 34.69 79 VAL A C 1
ATOM 620 O O . VAL A 1 79 ? -50.843 24.082 112.550 1.00 34.69 79 VAL A O 1
ATOM 623 N N . THR A 1 80 ? -50.461 24.950 114.589 1.00 33.09 80 THR A N 1
ATOM 624 C CA . THR A 1 80 ? -51.008 23.929 115.528 1.00 33.09 80 THR A CA 1
ATOM 625 C C . THR A 1 80 ? -52.244 24.549 116.267 1.00 33.09 80 THR A C 1
ATOM 627 O O . THR A 1 80 ? -52.660 25.618 115.818 1.00 33.09 80 THR A O 1
ATOM 630 N N . PRO A 1 81 ? -52.819 24.081 117.416 1.00 41.91 81 PRO A N 1
ATOM 631 C CA . PRO A 1 81 ? -52.878 22.776 118.119 1.00 41.91 81 PRO A CA 1
ATOM 632 C C . PRO A 1 81 ? -54.314 22.380 118.643 1.00 41.91 81 PRO A C 1
ATOM 634 O O . PRO A 1 81 ? -55.312 22.968 118.251 1.00 41.91 81 PRO A O 1
ATOM 637 N N . THR A 1 82 ? -54.383 21.369 119.537 1.00 38.66 82 THR A N 1
ATOM 638 C CA . THR A 1 82 ? -55.304 21.100 120.701 1.00 38.66 82 THR A CA 1
ATOM 639 C C . THR A 1 82 ? -56.561 21.973 120.963 1.00 38.66 82 THR A C 1
ATOM 641 O O . THR A 1 82 ? -56.452 23.196 120.887 1.00 38.66 82 THR A O 1
ATOM 644 N N . PRO A 1 83 ? -57.702 21.402 121.441 1.00 41.91 83 PRO A N 1
ATOM 645 C CA . PRO A 1 83 ? -57.912 20.984 122.863 1.00 41.91 83 PRO A CA 1
ATOM 646 C C . PRO A 1 83 ? -58.406 19.514 123.030 1.00 41.91 83 PRO A C 1
ATOM 648 O O . PRO A 1 83 ? -58.835 18.924 122.048 1.00 41.91 83 PRO A O 1
ATOM 651 N N . VAL A 1 84 ? -58.340 18.775 124.160 1.00 29.11 84 VAL A N 1
ATOM 652 C CA . VAL A 1 84 ? -58.201 19.013 125.631 1.00 29.11 84 VAL A CA 1
ATOM 653 C C . VAL A 1 84 ? -59.532 18.962 126.433 1.00 29.11 84 VAL A C 1
ATOM 655 O O . VAL A 1 84 ? -60.127 19.999 126.705 1.00 29.11 84 VAL A O 1
ATOM 658 N N . THR A 1 85 ? -59.873 17.747 126.925 1.00 32.44 85 THR A N 1
ATOM 659 C CA . THR A 1 85 ? -60.561 17.464 128.234 1.00 32.44 85 THR A CA 1
ATOM 660 C C . THR A 1 85 ? -62.075 17.905 128.263 1.00 32.44 85 THR A C 1
ATOM 662 O O . THR A 1 85 ? -62.525 18.379 127.222 1.00 32.44 85 THR A O 1
ATOM 665 N N . PRO A 1 86 ? -62.935 17.744 129.321 1.00 43.81 86 PRO A N 1
ATOM 666 C CA . PRO A 1 86 ? -62.667 17.262 130.687 1.00 43.81 86 PRO A CA 1
ATOM 667 C C . PRO A 1 86 ? -63.753 16.455 131.493 1.00 43.81 86 PRO A C 1
ATOM 669 O O . PRO A 1 86 ? -64.922 16.411 131.142 1.00 43.81 86 PRO A O 1
ATOM 672 N N . ILE A 1 87 ? -63.322 15.922 132.658 1.00 29.70 87 ILE A N 1
ATOM 673 C CA . ILE A 1 87 ? -63.967 15.970 134.013 1.00 29.70 87 ILE A CA 1
ATOM 674 C C . ILE A 1 87 ? -65.288 15.191 134.349 1.00 29.70 87 ILE A C 1
ATOM 676 O O . ILE A 1 87 ? -66.389 15.629 134.050 1.00 29.70 87 ILE A O 1
ATOM 680 N N . ASP A 1 88 ? -65.116 14.090 135.117 1.00 30.64 88 ASP A N 1
ATOM 681 C CA . ASP A 1 88 ? -65.416 13.942 136.579 1.00 30.64 88 ASP A CA 1
ATOM 682 C C . ASP A 1 88 ? -66.804 13.498 137.155 1.00 30.64 88 ASP A C 1
ATOM 684 O O . ASP A 1 88 ? -67.866 13.594 136.555 1.00 30.64 88 ASP A O 1
ATOM 688 N N . THR A 1 89 ? -66.737 13.057 138.425 1.00 33.66 89 THR A N 1
ATOM 689 C CA . THR A 1 89 ? -67.754 12.856 139.488 1.00 33.66 89 THR A CA 1
ATOM 690 C C . THR A 1 89 ? -68.822 11.744 139.415 1.00 33.66 89 THR A C 1
ATOM 692 O O . THR A 1 89 ? -69.746 11.799 138.622 1.00 33.66 89 THR A O 1
ATOM 695 N N . ARG A 1 90 ? -68.714 10.797 140.379 1.00 32.56 90 ARG A N 1
ATOM 696 C CA . ARG A 1 90 ? -69.585 10.548 141.580 1.00 32.56 90 ARG A CA 1
ATOM 697 C C . ARG A 1 90 ? -71.138 10.553 141.423 1.00 32.56 90 ARG A C 1
ATOM 699 O O . ARG A 1 90 ? -71.636 11.281 140.582 1.00 32.56 90 ARG A O 1
ATOM 706 N N . PRO A 1 91 ? -71.933 9.865 142.298 1.00 43.03 91 PRO A N 1
ATOM 707 C CA . PRO A 1 91 ? -71.618 9.470 143.689 1.00 43.03 91 PRO A CA 1
ATOM 708 C C . PRO A 1 91 ? -72.093 8.063 144.155 1.00 43.03 91 PRO A C 1
ATOM 710 O O . PRO A 1 91 ? -72.706 7.299 143.418 1.00 43.03 91 PRO A O 1
ATOM 713 N N . LYS A 1 92 ? -71.858 7.753 145.443 1.00 47.09 92 LYS A N 1
ATOM 714 C CA . LYS A 1 92 ? -72.648 6.766 146.215 1.00 47.09 92 LYS A CA 1
ATOM 715 C C . LYS A 1 92 ? -74.032 7.336 146.573 1.00 47.09 92 LYS A C 1
ATOM 717 O O . LYS A 1 92 ? -74.114 8.530 146.857 1.00 47.09 92 LYS A O 1
ATOM 722 N N . PRO A 1 93 ? -75.035 6.469 146.782 1.00 42.62 93 PRO A N 1
ATOM 723 C CA . PRO A 1 93 ? -76.077 6.692 147.789 1.00 42.62 93 PRO A CA 1
ATOM 724 C C . PRO A 1 93 ? -75.944 5.739 148.995 1.00 42.62 93 PRO A C 1
ATOM 726 O O . PRO A 1 93 ? -75.559 4.580 148.851 1.00 42.62 93 PRO A O 1
ATOM 729 N N . GLN A 1 94 ? -76.327 6.221 150.180 1.00 42.78 94 GLN A N 1
ATOM 730 C CA . GLN A 1 94 ? -76.821 5.404 151.298 1.00 42.78 94 GLN A CA 1
ATOM 731 C C . GLN A 1 94 ? -78.316 5.692 151.465 1.00 42.78 94 GLN A C 1
ATOM 733 O O . GLN A 1 94 ? -78.705 6.844 151.304 1.00 42.78 94 GLN A O 1
ATOM 738 N N . LEU A 1 95 ? -79.099 4.673 151.823 1.00 35.53 95 LEU A N 1
ATOM 739 C CA . LEU A 1 95 ? -80.428 4.679 152.469 1.00 35.53 95 LEU A CA 1
ATOM 740 C C . LEU A 1 95 ? -80.712 3.182 152.722 1.00 35.53 95 LEU A C 1
ATOM 742 O O . LEU A 1 95 ? -80.599 2.398 151.786 1.00 35.53 95 LEU A O 1
ATOM 746 N N . ASP A 1 96 ? -80.887 2.640 153.926 1.00 38.38 96 ASP A N 1
ATOM 747 C CA . ASP A 1 96 ? -81.642 3.071 155.114 1.00 38.38 96 ASP A CA 1
ATOM 748 C C . ASP A 1 96 ? -83.142 3.276 154.863 1.00 38.38 96 ASP A C 1
ATOM 750 O O . ASP A 1 96 ? -83.557 4.247 154.231 1.00 38.38 96 ASP A O 1
ATOM 754 N N . ARG A 1 97 ? -83.946 2.364 155.426 1.00 33.38 97 ARG A N 1
ATOM 755 C CA . ARG A 1 97 ? -85.204 2.700 156.102 1.00 33.38 97 ARG A CA 1
ATOM 756 C C . ARG A 1 97 ? -85.638 1.587 157.055 1.00 33.38 97 ARG A C 1
ATOM 758 O O . ARG A 1 97 ? -85.513 0.404 156.753 1.00 33.38 97 ARG A O 1
ATOM 765 N N . THR A 1 98 ? -86.188 1.996 158.192 1.00 35.00 98 THR A N 1
ATOM 766 C CA . THR A 1 98 ? -86.702 1.143 159.274 1.00 35.00 98 THR A CA 1
ATOM 767 C C . THR A 1 98 ? -88.228 1.287 159.443 1.00 35.00 98 THR A C 1
ATOM 769 O O . THR A 1 98 ? -88.881 2.020 158.705 1.00 35.00 98 THR A O 1
ATOM 772 N N . SER A 1 99 ? -88.763 0.576 160.448 1.00 39.88 99 SER A N 1
ATOM 773 C CA . SER A 1 99 ? -90.064 0.737 161.135 1.00 39.88 99 SER A CA 1
ATOM 774 C C . SER A 1 99 ? -91.387 0.333 160.445 1.00 39.88 99 SER A C 1
ATOM 776 O O . SER A 1 99 ? -92.006 1.114 159.733 1.00 39.88 99 SER A O 1
ATOM 778 N N . ALA A 1 100 ? -91.856 -0.855 160.851 1.00 36.59 100 ALA A N 1
ATOM 779 C CA . ALA A 1 100 ? -93.052 -1.092 161.687 1.00 36.59 100 ALA A CA 1
ATOM 780 C C . ALA A 1 100 ? -94.491 -0.841 161.168 1.00 36.59 100 ALA A C 1
ATOM 782 O O . ALA A 1 100 ? -94.846 0.269 160.798 1.00 36.59 100 ALA A O 1
ATOM 783 N N . TRP A 1 101 ? -95.341 -1.867 161.354 1.00 27.98 101 TRP A N 1
ATOM 784 C CA . TRP A 1 101 ? -96.783 -1.848 161.708 1.00 27.98 101 TRP A CA 1
ATOM 785 C C . TRP A 1 101 ? -97.136 -3.305 162.129 1.00 27.98 101 TRP A C 1
ATOM 787 O O . TRP A 1 101 ? -96.940 -4.205 161.322 1.00 27.98 101 TRP A O 1
ATOM 797 N N . ASN A 1 102 ? -97.378 -3.701 163.388 1.00 31.11 102 ASN A N 1
ATOM 798 C CA . ASN A 1 102 ? -98.365 -3.332 164.428 1.00 31.11 102 ASN A CA 1
ATOM 799 C C . ASN A 1 102 ? -99.635 -4.228 164.498 1.00 31.11 102 ASN A C 1
ATOM 801 O O . ASN A 1 102 ? -100.659 -3.894 163.919 1.00 31.11 102 ASN A O 1
ATOM 805 N N . ALA A 1 103 ? -99.553 -5.261 165.358 1.00 34.81 103 ALA A N 1
ATOM 806 C CA . ALA A 1 103 ? -100.496 -5.600 166.453 1.00 34.81 103 ALA A CA 1
ATOM 807 C C . ALA A 1 103 ? -101.937 -6.157 166.218 1.00 34.81 103 ALA A C 1
ATOM 809 O O . ALA A 1 103 ? -102.524 -6.057 165.146 1.00 34.81 103 ALA A O 1
ATOM 810 N N . THR A 1 104 ? -102.511 -6.651 167.342 1.00 35.84 104 THR A N 1
ATOM 811 C CA . THR A 1 104 ? -103.888 -7.172 167.626 1.00 35.84 104 THR A CA 1
ATOM 812 C C . THR A 1 104 ? -104.245 -8.565 167.061 1.00 35.84 104 THR A C 1
ATOM 814 O O . THR A 1 104 ? -103.986 -8.818 165.894 1.00 35.84 104 THR A O 1
ATOM 817 N N . PHE A 1 105 ? -104.837 -9.539 167.785 1.00 31.39 105 PHE A N 1
ATOM 818 C CA . PHE A 1 105 ? -105.342 -9.687 169.183 1.00 31.39 105 PHE A CA 1
ATOM 819 C C . PHE A 1 105 ? -104.717 -10.954 169.851 1.00 31.39 105 PHE A C 1
ATOM 821 O O . PHE A 1 105 ? -104.110 -11.740 169.131 1.00 31.39 105 PHE A O 1
ATOM 828 N N . ILE A 1 106 ? -104.710 -11.252 171.168 1.00 41.47 106 ILE A N 1
ATOM 829 C CA . ILE A 1 106 ? -105.388 -10.783 172.413 1.00 41.47 106 ILE A CA 1
ATOM 830 C C . ILE A 1 106 ? -106.635 -11.609 172.862 1.00 41.47 106 ILE A C 1
ATOM 832 O O . ILE A 1 106 ? -107.505 -11.908 172.056 1.00 41.47 106 ILE A O 1
ATOM 836 N N . ASP A 1 107 ? -106.663 -11.934 174.170 1.00 38.00 107 ASP A N 1
ATOM 837 C CA . ASP A 1 107 ? -107.722 -12.471 175.067 1.00 38.00 107 ASP A CA 1
ATOM 838 C C . ASP A 1 107 ? -108.457 -13.820 174.823 1.00 38.00 107 ASP A C 1
ATOM 840 O O . ASP A 1 107 ? -109.473 -13.872 174.144 1.00 38.00 107 ASP A O 1
ATOM 844 N N . SER A 1 108 ? -108.029 -14.835 175.610 1.00 39.69 108 SER A N 1
ATOM 845 C CA . SER A 1 108 ? -108.816 -15.656 176.584 1.00 39.69 108 SER A CA 1
ATOM 846 C C . SER A 1 108 ? -110.022 -16.533 176.140 1.00 39.69 108 SER A C 1
ATOM 848 O O . SER A 1 108 ? -110.676 -16.214 175.154 1.00 39.69 108 SER A O 1
ATOM 850 N N . PRO A 1 109 ? -110.435 -17.587 176.904 1.00 43.41 109 PRO A N 1
ATOM 851 C CA . PRO A 1 109 ? -109.924 -18.076 178.199 1.00 43.41 109 PRO A CA 1
ATOM 852 C C . PRO A 1 109 ? -109.687 -19.613 178.285 1.00 43.41 109 PRO A C 1
ATOM 854 O O . PRO A 1 109 ? -109.858 -20.352 177.322 1.00 43.41 109 PRO A O 1
ATOM 857 N N . THR A 1 110 ? -109.408 -20.095 179.508 1.00 37.16 110 THR A N 1
ATOM 858 C CA . THR A 1 110 ? -109.214 -21.506 179.942 1.00 37.16 110 THR A CA 1
ATOM 859 C C . THR A 1 110 ? -107.902 -22.173 179.514 1.00 37.16 110 THR A C 1
ATOM 861 O O . THR A 1 110 ? -107.254 -21.766 178.557 1.00 37.16 110 THR A O 1
ATOM 864 N N . GLY A 1 111 ? -107.461 -23.161 180.298 1.00 40.03 111 GLY A N 1
ATOM 865 C CA . GLY A 1 111 ? -106.186 -23.852 180.109 1.00 40.03 111 GLY A CA 1
ATOM 866 C C . GLY A 1 111 ? -106.243 -25.313 180.549 1.00 40.03 111 GLY A C 1
ATOM 867 O O . GLY A 1 111 ? -107.241 -25.754 181.120 1.00 40.03 111 GLY A O 1
ATOM 868 N N . SER A 1 112 ? -105.121 -26.010 180.348 1.00 38.75 112 SER A N 1
ATOM 869 C CA . SER A 1 112 ? -104.996 -27.468 180.134 1.00 38.75 112 SER A CA 1
ATOM 870 C C . SER A 1 112 ? -105.262 -27.854 178.675 1.00 38.75 112 SER A C 1
ATOM 872 O O . SER A 1 112 ? -106.405 -27.868 178.242 1.00 38.75 112 SER A O 1
ATOM 874 N N . ASP A 1 113 ? -104.195 -28.146 177.922 1.00 41.12 113 ASP A N 1
ATOM 875 C CA . ASP A 1 113 ? -103.952 -29.530 177.493 1.00 41.12 113 ASP A CA 1
ATOM 876 C C . ASP A 1 113 ? -102.524 -29.758 176.945 1.00 41.12 113 ASP A C 1
ATOM 878 O O . ASP A 1 113 ? -102.077 -29.128 175.993 1.00 41.12 113 ASP A O 1
ATOM 882 N N . ILE A 1 114 ? -101.820 -30.682 177.611 1.00 40.94 114 ILE A N 1
ATOM 883 C CA . ILE A 1 114 ? -101.023 -31.788 177.042 1.00 40.94 114 ILE A CA 1
ATOM 884 C C . ILE A 1 114 ? -100.108 -31.416 175.843 1.00 40.94 114 ILE A C 1
ATOM 886 O O . ILE A 1 114 ? -100.522 -31.409 174.691 1.00 40.94 114 ILE A O 1
ATOM 890 N N . ASN A 1 115 ? -98.838 -31.057 176.063 1.00 40.53 115 ASN A N 1
ATOM 891 C CA . ASN A 1 115 ? -97.705 -31.975 176.313 1.00 40.53 115 ASN A CA 1
ATOM 892 C C . ASN A 1 115 ? -97.371 -32.930 175.140 1.00 40.53 115 ASN A C 1
ATOM 894 O O . ASN A 1 115 ? -97.928 -34.021 175.047 1.00 40.53 115 ASN A O 1
ATOM 898 N N . ILE A 1 116 ? -96.376 -32.560 174.319 1.00 45.72 116 ILE A N 1
ATOM 899 C CA . ILE A 1 116 ? -95.664 -33.479 173.413 1.00 45.72 116 ILE A CA 1
ATOM 900 C C . ILE A 1 116 ? -94.153 -33.222 173.531 1.00 45.72 116 ILE A C 1
ATOM 902 O O . ILE A 1 116 ? -93.618 -32.308 172.905 1.00 45.72 116 ILE A O 1
ATOM 906 N N . HIS A 1 117 ? -93.450 -34.042 174.313 1.00 46.25 117 HIS A N 1
ATOM 907 C CA . HIS A 1 117 ? -91.987 -34.093 174.278 1.00 46.25 117 HIS A CA 1
ATOM 908 C C . HIS A 1 117 ? -91.533 -34.870 173.033 1.00 46.25 117 HIS A C 1
ATOM 910 O O . HIS A 1 117 ? -91.650 -36.092 172.993 1.00 46.25 117 HIS A O 1
ATOM 916 N N . TRP A 1 118 ? -91.024 -34.163 172.021 1.00 45.25 118 TRP A N 1
ATOM 917 C CA . TRP A 1 118 ? -90.357 -34.787 170.872 1.00 45.25 118 TRP A CA 1
ATOM 918 C C . TRP A 1 118 ? -89.038 -35.420 171.329 1.00 45.25 118 TRP A C 1
ATOM 920 O O . TRP A 1 118 ? -88.318 -34.829 172.137 1.00 45.25 118 TRP A O 1
ATOM 930 N N . THR A 1 119 ? -88.716 -36.609 170.819 1.00 56.69 119 THR A N 1
ATOM 931 C CA . THR A 1 119 ? -87.424 -37.253 171.088 1.00 56.69 119 THR A CA 1
ATOM 932 C C . THR A 1 119 ? -86.318 -36.639 170.228 1.00 56.69 119 THR A C 1
ATOM 934 O O . THR A 1 119 ? -86.568 -35.954 169.233 1.00 56.69 119 THR A O 1
ATOM 937 N N . GLU A 1 120 ? -85.068 -36.908 170.601 1.00 65.94 120 GLU A N 1
ATOM 938 C CA . GLU A 1 120 ? -83.885 -36.483 169.844 1.00 65.94 120 GLU A CA 1
ATOM 939 C C . GLU A 1 120 ? -83.894 -37.057 168.410 1.00 65.94 120 GLU A C 1
ATOM 941 O O . GLU A 1 120 ? -83.552 -36.359 167.456 1.00 65.94 120 GLU A O 1
ATOM 946 N N . GLU A 1 121 ? -84.435 -38.269 168.238 1.00 66.94 121 GLU A N 1
ATOM 947 C CA . GLU A 1 121 ? -84.676 -38.904 166.935 1.00 66.94 121 GLU A CA 1
ATOM 948 C C . GLU A 1 121 ? -85.672 -38.122 166.062 1.00 66.94 121 GLU A C 1
ATOM 950 O O . GLU A 1 121 ? -85.481 -38.039 164.852 1.00 66.94 121 GLU A O 1
ATOM 955 N N . ASP A 1 122 ? -86.728 -37.529 166.634 1.00 59.66 122 ASP A N 1
ATOM 956 C CA . ASP A 1 122 ? -87.710 -36.739 165.873 1.00 59.66 122 ASP A CA 1
ATOM 957 C C . ASP A 1 122 ? -87.190 -35.339 165.515 1.00 59.66 122 ASP A C 1
ATOM 959 O O . ASP A 1 122 ? -87.494 -34.825 164.433 1.00 59.66 122 ASP A O 1
ATOM 963 N N . LEU A 1 123 ? -86.338 -34.754 166.363 1.00 66.75 123 LEU A N 1
ATOM 964 C CA . LEU A 1 123 ? -85.551 -33.563 166.025 1.00 66.75 123 LEU A CA 1
ATOM 965 C C . LEU A 1 123 ? -84.577 -33.841 164.872 1.00 66.75 123 LEU A C 1
ATOM 967 O O . LEU A 1 123 ? -84.497 -33.045 163.930 1.00 66.75 123 LEU A O 1
ATOM 971 N N . GLU A 1 124 ? -83.882 -34.980 164.890 1.00 70.81 124 GLU A N 1
ATOM 972 C CA . GLU A 1 124 ? -83.022 -35.406 163.784 1.00 70.81 124 GLU A CA 1
ATOM 973 C C . GLU A 1 124 ? -83.840 -35.682 162.509 1.00 70.81 124 GLU A C 1
ATOM 975 O O . GLU A 1 124 ? -83.473 -35.219 161.425 1.00 70.81 124 GLU A O 1
ATOM 980 N N . ARG A 1 125 ? -84.995 -36.355 162.621 1.00 71.31 125 ARG A N 1
ATOM 981 C CA . ARG A 1 125 ? -85.916 -36.633 161.503 1.00 71.31 125 ARG A CA 1
ATOM 982 C C . ARG A 1 125 ? -86.392 -35.340 160.832 1.00 71.31 125 ARG A C 1
ATOM 984 O O . ARG A 1 125 ? -86.384 -35.247 159.603 1.00 71.31 125 ARG A O 1
ATOM 991 N N . ALA A 1 126 ? -86.762 -34.331 161.623 1.00 68.06 126 ALA A N 1
ATOM 992 C CA . ALA A 1 126 ? -87.164 -33.016 161.129 1.00 68.06 126 ALA A CA 1
ATOM 993 C C . ALA A 1 126 ? -85.993 -32.246 160.497 1.00 68.06 126 ALA A C 1
ATOM 995 O O . ALA A 1 126 ? -86.140 -31.694 159.405 1.00 68.06 126 ALA A O 1
ATOM 996 N N . THR A 1 127 ? -84.819 -32.256 161.133 1.00 68.12 127 THR A N 1
ATOM 997 C CA . THR A 1 127 ? -83.618 -31.562 160.638 1.00 68.12 127 THR A CA 1
ATOM 998 C C . THR A 1 127 ? -83.141 -32.151 159.310 1.00 68.12 127 THR A C 1
ATOM 1000 O O . THR A 1 127 ? -82.929 -31.414 158.347 1.00 68.12 127 THR A O 1
ATOM 1003 N N . ASN A 1 128 ? -83.065 -33.481 159.207 1.00 73.56 128 ASN A N 1
ATOM 1004 C CA . ASN A 1 128 ? -82.710 -34.172 157.969 1.00 73.56 128 ASN A CA 1
ATOM 1005 C C . ASN A 1 128 ? -83.758 -33.965 156.865 1.00 73.56 128 ASN A C 1
ATOM 1007 O O . ASN A 1 128 ? -83.384 -33.825 155.698 1.00 73.56 128 ASN A O 1
ATOM 1011 N N . LYS A 1 129 ? -85.053 -33.862 157.204 1.00 73.62 129 LYS A N 1
ATOM 1012 C CA . LYS A 1 129 ? -86.083 -33.470 156.231 1.00 73.62 129 LYS A CA 1
ATOM 1013 C C . LYS A 1 129 ? -85.840 -32.051 155.704 1.00 73.62 129 LYS A C 1
ATOM 1015 O O . LYS A 1 129 ? -85.806 -31.870 154.493 1.00 73.62 129 LYS A O 1
ATOM 1020 N N . ILE A 1 130 ? -85.618 -31.070 156.582 1.00 73.06 130 ILE A N 1
ATOM 1021 C CA . ILE A 1 130 ? -85.373 -29.670 156.191 1.00 73.06 130 ILE A CA 1
ATOM 1022 C C . ILE A 1 130 ? -84.113 -29.550 155.322 1.00 73.06 130 ILE A C 1
ATOM 1024 O O . ILE A 1 130 ? -84.138 -28.869 154.298 1.00 73.06 130 ILE A O 1
ATOM 1028 N N . LEU A 1 131 ? -83.023 -30.236 155.683 1.00 74.69 131 LEU A N 1
ATOM 1029 C CA . LEU A 1 131 ? -81.791 -30.256 154.886 1.00 74.69 131 LEU A CA 1
ATOM 1030 C C . LEU A 1 131 ? -82.009 -30.890 153.506 1.00 74.69 131 LEU A C 1
ATOM 1032 O O . LEU A 1 131 ? -81.535 -30.345 152.508 1.00 74.69 131 LEU A O 1
ATOM 1036 N N . LYS A 1 132 ? -82.759 -31.997 153.430 1.00 75.12 132 LYS A N 1
ATOM 1037 C CA . LYS A 1 132 ? -83.096 -32.652 152.161 1.00 75.12 132 LYS A CA 1
ATOM 1038 C C . LYS A 1 132 ? -83.983 -31.770 151.279 1.00 75.12 132 LYS A C 1
ATOM 1040 O O . LYS A 1 132 ? -83.631 -31.546 150.123 1.00 75.12 132 LYS A O 1
ATOM 1045 N N . ASP A 1 133 ? -85.082 -31.243 151.822 1.00 71.81 133 ASP A N 1
ATOM 1046 C CA . ASP A 1 133 ? -86.001 -30.352 151.103 1.00 71.81 133 ASP A CA 1
ATOM 1047 C C . ASP A 1 133 ? -85.232 -29.140 150.528 1.00 71.81 133 ASP A C 1
ATOM 1049 O O . ASP A 1 133 ? -85.421 -28.761 149.374 1.00 71.81 133 ASP A O 1
ATOM 1053 N N . ASN A 1 134 ? -84.312 -28.557 151.308 1.00 73.00 134 ASN A N 1
ATOM 1054 C CA . ASN A 1 134 ? -83.519 -27.388 150.913 1.00 73.00 134 ASN A CA 1
ATOM 1055 C C . ASN A 1 134 ? -82.411 -27.723 149.887 1.00 73.00 134 ASN A C 1
ATOM 1057 O O . ASN A 1 134 ? -82.085 -26.893 149.037 1.00 73.00 134 ASN A O 1
ATOM 1061 N N . TRP A 1 135 ? -81.854 -28.940 149.909 1.00 74.56 135 TRP A N 1
ATOM 1062 C CA . TRP A 1 135 ? -80.952 -29.429 148.857 1.00 74.56 135 TRP A CA 1
ATOM 1063 C C . TRP A 1 135 ? -81.699 -29.637 147.532 1.00 74.56 135 TRP A C 1
ATOM 1065 O O . TRP A 1 135 ? -81.260 -29.143 146.490 1.00 74.56 135 TRP A O 1
ATOM 1075 N N . GLU A 1 136 ? -82.859 -30.300 147.569 1.00 74.75 136 GLU A N 1
ATOM 1076 C CA . GLU A 1 136 ? -83.697 -30.534 146.386 1.00 74.75 136 GLU A CA 1
ATOM 1077 C C . GLU A 1 136 ? -84.219 -29.217 145.778 1.00 74.75 136 GLU A C 1
ATOM 1079 O O . GLU A 1 136 ? -84.260 -29.089 144.554 1.00 74.75 136 GLU A O 1
ATOM 1084 N N . LEU A 1 137 ? -84.507 -28.198 146.601 1.00 75.25 137 LEU A N 1
ATOM 1085 C CA . LEU A 1 137 ? -84.930 -26.871 146.134 1.00 75.25 137 LEU A CA 1
ATOM 1086 C C . LEU A 1 137 ? -83.816 -26.071 145.426 1.00 75.25 137 LEU A C 1
ATOM 1088 O O . LEU A 1 137 ? -84.103 -25.282 144.524 1.00 75.25 137 LEU A O 1
ATOM 1092 N N . ASN A 1 138 ? -82.553 -26.234 145.838 1.00 72.00 138 ASN A N 1
ATOM 1093 C CA . ASN A 1 138 ? -81.436 -25.422 145.332 1.00 72.00 138 ASN A CA 1
ATOM 1094 C C . ASN A 1 138 ? -80.618 -26.094 144.223 1.00 72.00 138 ASN A C 1
ATOM 1096 O O . ASN A 1 138 ? -80.030 -25.378 143.408 1.00 72.00 138 ASN A O 1
ATOM 1100 N N . LYS A 1 139 ? -80.605 -27.433 144.134 1.00 74.00 139 LYS A N 1
ATOM 1101 C CA . LYS A 1 139 ? -79.855 -28.160 143.093 1.00 74.00 139 LYS A CA 1
ATOM 1102 C C . LYS A 1 139 ? -80.112 -27.639 141.662 1.00 74.00 139 LYS A C 1
ATOM 1104 O O . LYS A 1 139 ? -79.122 -27.405 140.970 1.00 74.00 139 LYS A O 1
ATOM 1109 N N . PRO A 1 140 ? -81.359 -27.369 141.211 1.00 75.12 140 PRO A N 1
ATOM 1110 C CA . PRO A 1 140 ? -81.598 -26.906 139.840 1.00 75.12 140 PRO A CA 1
ATOM 1111 C C . PRO A 1 140 ? -80.901 -25.578 139.506 1.00 75.12 140 PRO A C 1
ATOM 1113 O O . PRO A 1 140 ? -80.402 -25.412 138.399 1.00 75.12 140 PRO A O 1
ATOM 1116 N N . LYS A 1 141 ? -80.805 -24.656 140.475 1.00 73.19 141 LYS A N 1
ATOM 1117 C CA . LYS A 1 141 ? -80.121 -23.362 140.302 1.00 73.19 141 LYS A CA 1
ATOM 1118 C C . LYS A 1 141 ? -78.600 -23.504 140.251 1.00 73.19 141 LYS A C 1
ATOM 1120 O O . LYS A 1 141 ? -77.932 -22.702 139.604 1.00 73.19 141 LYS A O 1
ATOM 1125 N N . LEU A 1 142 ? -78.048 -24.508 140.935 1.00 73.62 142 LEU A N 1
ATOM 1126 C CA . LEU A 1 142 ? -76.620 -24.818 140.870 1.00 73.62 142 LEU A CA 1
ATOM 1127 C C . LEU A 1 142 ? -76.258 -25.418 139.503 1.00 73.62 142 LEU A C 1
ATOM 1129 O O . LEU A 1 142 ? -75.290 -24.978 138.887 1.00 73.62 142 LEU A O 1
ATOM 1133 N N . ASP A 1 143 ? -77.073 -26.353 139.007 1.00 71.25 143 ASP A N 1
ATOM 1134 C CA . ASP A 1 143 ? -76.920 -26.942 137.671 1.00 71.25 143 ASP A CA 1
ATOM 1135 C C . ASP A 1 143 ? -77.028 -25.853 136.570 1.00 71.25 143 ASP A C 1
ATOM 1137 O O . ASP A 1 143 ? -76.200 -25.796 135.659 1.00 71.25 143 ASP A O 1
ATOM 1141 N N . GLU A 1 144 ? -77.983 -24.921 136.693 1.00 71.19 144 GLU A N 1
ATOM 1142 C CA . GLU A 1 144 ? -78.162 -23.769 135.789 1.00 71.19 144 GLU A CA 1
ATOM 1143 C C . GLU A 1 144 ? -76.959 -22.800 135.803 1.00 71.19 144 GLU A C 1
ATOM 1145 O O . GLU A 1 144 ? -76.493 -22.364 134.746 1.00 71.19 144 GLU A O 1
ATOM 1150 N N . ALA A 1 145 ? -76.391 -22.512 136.980 1.00 70.69 145 ALA A N 1
ATOM 1151 C CA . ALA A 1 145 ? -75.205 -21.661 137.115 1.00 70.69 145 ALA A CA 1
ATOM 1152 C C . ALA A 1 145 ? -73.936 -22.285 136.496 1.00 70.69 145 ALA A C 1
ATOM 1154 O O . ALA A 1 145 ? -73.102 -21.565 135.940 1.00 70.69 145 ALA A O 1
ATOM 1155 N N . ILE A 1 146 ? -73.796 -23.615 136.549 1.00 71.06 146 ILE A N 1
ATOM 1156 C CA . ILE A 1 146 ? -72.696 -24.340 135.891 1.00 71.06 146 ILE A CA 1
ATOM 1157 C C . ILE A 1 146 ? -72.825 -24.221 134.366 1.00 71.06 146 ILE A C 1
ATOM 1159 O O . ILE A 1 146 ? -71.861 -23.842 133.700 1.00 71.06 146 ILE A O 1
ATOM 1163 N N . ILE A 1 147 ? -74.026 -24.440 133.818 1.00 70.00 147 ILE A N 1
ATOM 1164 C CA . ILE A 1 147 ? -74.296 -24.295 132.377 1.00 70.00 147 ILE A CA 1
ATOM 1165 C C . ILE A 1 147 ? -74.008 -22.862 131.901 1.00 70.00 147 ILE A C 1
ATOM 1167 O O . ILE A 1 147 ? -73.373 -22.674 130.863 1.00 70.00 147 ILE A O 1
ATOM 1171 N N . ALA A 1 148 ? -74.393 -21.842 132.676 1.00 65.88 148 ALA A N 1
ATOM 1172 C CA . ALA A 1 148 ? -74.066 -20.449 132.365 1.00 65.88 148 ALA A CA 1
ATOM 1173 C C . ALA A 1 148 ? -72.544 -20.183 132.342 1.00 65.88 148 ALA A C 1
ATOM 1175 O O . ALA A 1 148 ? -72.061 -19.447 131.478 1.00 65.88 148 ALA A O 1
ATOM 1176 N N . SER A 1 149 ? -71.776 -20.811 133.243 1.00 65.75 149 SER A N 1
ATOM 1177 C CA . SER A 1 149 ? -70.309 -20.712 133.265 1.00 65.75 149 SER A CA 1
ATOM 1178 C C . SER A 1 149 ? -69.651 -21.362 132.043 1.00 65.75 149 SER A C 1
ATOM 1180 O O . SER A 1 149 ? -68.696 -20.807 131.500 1.00 65.75 149 SER A O 1
ATOM 1182 N N . ASP A 1 150 ? -70.158 -22.505 131.576 1.00 65.88 150 ASP A N 1
ATOM 1183 C CA . ASP A 1 150 ? -69.627 -23.173 130.382 1.00 65.88 150 ASP A CA 1
ATOM 1184 C C . ASP A 1 150 ? -70.028 -22.467 129.078 1.00 65.88 150 ASP A C 1
ATOM 1186 O O . ASP A 1 150 ? -69.206 -22.365 128.168 1.00 65.88 150 ASP A O 1
ATOM 1190 N N . ILE A 1 151 ? -71.228 -21.879 129.003 1.00 65.00 151 ILE A N 1
ATOM 1191 C CA . ILE A 1 151 ? -71.624 -21.024 127.870 1.00 65.00 151 ILE A CA 1
ATOM 1192 C C . ILE A 1 151 ? -70.738 -19.772 127.794 1.00 65.00 151 ILE A C 1
ATOM 1194 O O . ILE A 1 151 ? -70.318 -19.396 126.699 1.00 65.00 151 ILE A O 1
ATOM 1198 N N . ALA A 1 152 ? -70.388 -19.151 128.927 1.00 62.38 152 ALA A N 1
ATOM 1199 C CA . ALA A 1 152 ? -69.513 -17.976 128.941 1.00 62.38 152 ALA A CA 1
ATOM 1200 C C . ALA A 1 152 ? -68.132 -18.252 128.308 1.00 62.38 152 ALA A C 1
ATOM 1202 O O . ALA A 1 152 ? -67.619 -17.409 127.574 1.00 62.38 152 ALA A O 1
ATOM 1203 N N . LYS A 1 153 ? -67.569 -19.455 128.501 1.00 58.69 153 LYS A N 1
ATOM 1204 C CA . LYS A 1 153 ? -66.272 -19.871 127.922 1.00 58.69 153 LYS A CA 1
ATOM 1205 C C . LYS A 1 153 ? -66.288 -19.963 126.390 1.00 58.69 153 LYS A C 1
ATOM 1207 O O . LYS A 1 153 ? -65.238 -19.851 125.766 1.00 58.69 153 LYS A O 1
ATOM 1212 N N . ILE A 1 154 ? -67.458 -20.141 125.769 1.00 58.62 154 ILE A N 1
ATOM 1213 C CA . ILE A 1 154 ? -67.614 -20.185 124.301 1.00 58.62 154 ILE A CA 1
ATOM 1214 C C . ILE A 1 154 ? -67.501 -18.776 123.684 1.00 58.62 154 ILE A C 1
ATOM 1216 O O . ILE A 1 154 ? -67.137 -18.637 122.516 1.00 58.62 154 ILE A O 1
ATOM 1220 N N . PHE A 1 155 ? -67.764 -17.729 124.472 1.00 59.53 155 PHE A N 1
ATOM 1221 C CA . PHE A 1 155 ? -67.697 -16.323 124.057 1.00 59.53 155 PHE A CA 1
ATOM 1222 C C . PHE A 1 155 ? -66.483 -15.569 124.630 1.00 59.53 155 PHE A C 1
ATOM 1224 O O . PHE A 1 155 ? -66.416 -14.347 124.514 1.00 59.53 155 PHE A O 1
ATOM 1231 N N . ASP A 1 156 ? -65.525 -16.285 125.224 1.00 58.72 156 ASP A N 1
ATOM 1232 C CA . ASP A 1 156 ? -64.302 -15.713 125.791 1.00 58.72 156 ASP A CA 1
ATOM 1233 C C . ASP A 1 156 ? -63.379 -15.130 124.697 1.00 58.72 156 ASP A C 1
ATOM 1235 O O . ASP A 1 156 ? -63.295 -15.641 123.571 1.00 58.72 156 ASP A O 1
ATOM 1239 N N . ASP A 1 157 ? -62.646 -14.065 125.031 1.00 63.16 157 ASP A N 1
ATOM 1240 C CA . ASP A 1 157 ? -61.792 -13.323 124.095 1.00 63.16 157 ASP A CA 1
ATOM 1241 C C . ASP A 1 157 ? -60.688 -14.205 123.494 1.00 63.16 157 ASP A C 1
ATOM 1243 O O . ASP A 1 157 ? -60.231 -13.948 122.378 1.00 63.16 157 ASP A O 1
ATOM 1247 N N . LEU A 1 158 ? -60.284 -15.279 124.181 1.00 65.31 158 LEU A N 1
ATOM 1248 C CA . LEU A 1 158 ? -59.380 -16.305 123.650 1.00 65.31 158 LEU A CA 1
ATOM 1249 C C . LEU A 1 158 ? -59.904 -16.921 122.342 1.00 65.31 158 LEU A C 1
ATOM 1251 O O . LEU A 1 158 ? -59.183 -16.944 121.343 1.00 65.31 158 LEU A O 1
ATOM 1255 N N . TYR A 1 159 ? -61.170 -17.346 122.304 1.00 67.19 159 TYR A N 1
ATOM 1256 C CA . TYR A 1 159 ? -61.758 -17.993 121.125 1.00 67.19 159 TYR A CA 1
ATOM 1257 C C . TYR A 1 159 ? -61.902 -17.012 119.950 1.00 67.19 159 TYR A C 1
ATOM 1259 O O . TYR A 1 159 ? -61.588 -17.342 118.800 1.00 67.19 159 TYR A O 1
ATOM 1267 N N . ARG A 1 160 ? -62.283 -15.759 120.238 1.00 71.25 160 ARG A N 1
ATOM 1268 C CA . ARG A 1 160 ? -62.320 -14.675 119.240 1.00 71.25 160 ARG A CA 1
ATOM 1269 C C . ARG A 1 160 ? -60.924 -14.376 118.683 1.00 71.25 160 ARG A C 1
ATOM 1271 O O . ARG A 1 160 ? -60.770 -14.232 117.467 1.00 71.25 160 ARG A O 1
ATOM 1278 N N . ASN A 1 161 ? -59.904 -14.323 119.540 1.00 76.12 161 ASN A N 1
ATOM 1279 C CA . ASN A 1 161 ? -58.519 -14.107 119.126 1.00 76.12 161 ASN A CA 1
ATOM 1280 C C . ASN A 1 161 ? -57.975 -15.263 118.275 1.00 76.12 161 ASN A C 1
ATOM 1282 O O . ASN A 1 161 ? -57.302 -14.998 117.279 1.00 76.12 161 ASN A O 1
ATOM 1286 N N . ASP A 1 162 ? -58.301 -16.519 118.580 1.00 78.62 162 ASP A N 1
ATOM 1287 C CA . ASP A 1 162 ? -57.883 -17.663 117.759 1.00 78.62 162 ASP A CA 1
ATOM 1288 C C . ASP A 1 162 ? -58.532 -17.669 116.368 1.00 78.62 162 ASP A C 1
ATOM 1290 O O . ASP A 1 162 ? -57.849 -17.942 115.375 1.00 78.62 162 ASP A O 1
ATOM 1294 N N . ILE A 1 163 ? -59.804 -17.270 116.246 1.00 80.31 163 ILE A N 1
ATOM 1295 C CA . ILE A 1 163 ? -60.448 -17.057 114.938 1.00 80.31 163 ILE A CA 1
ATOM 1296 C C . ILE A 1 163 ? -59.731 -15.946 114.156 1.00 80.31 163 ILE A C 1
ATOM 1298 O O . ILE A 1 163 ? -59.369 -16.144 112.992 1.00 80.31 163 ILE A O 1
ATOM 1302 N N . ILE A 1 164 ? -59.459 -14.801 114.792 1.00 82.50 164 ILE A N 1
ATOM 1303 C CA . ILE A 1 164 ? -58.732 -13.678 114.176 1.00 82.50 164 ILE A CA 1
ATOM 1304 C C . ILE A 1 164 ? -57.318 -14.104 113.746 1.00 82.50 164 ILE A C 1
ATOM 1306 O O . ILE A 1 164 ? -56.884 -13.779 112.640 1.00 82.50 164 ILE A O 1
ATOM 1310 N N . ASN A 1 165 ? -56.599 -14.857 114.578 1.00 83.81 165 ASN A N 1
ATOM 1311 C CA . ASN A 1 165 ? -55.247 -15.337 114.292 1.00 83.81 165 ASN A CA 1
ATOM 1312 C C . ASN A 1 165 ? -55.231 -16.410 113.193 1.00 83.81 165 ASN A C 1
ATOM 1314 O O . ASN A 1 165 ? -54.326 -16.417 112.359 1.00 83.81 165 ASN A O 1
ATOM 1318 N N . SER A 1 166 ? -56.245 -17.277 113.137 1.00 83.12 166 SER A N 1
ATOM 1319 C CA . SER A 1 166 ? -56.448 -18.246 112.054 1.00 83.12 166 SER A CA 1
ATOM 1320 C C . SER A 1 166 ? -56.720 -17.543 110.718 1.00 83.12 166 SER A C 1
ATOM 1322 O O . SER A 1 166 ? -56.084 -17.857 109.710 1.00 83.12 166 SER A O 1
ATOM 1324 N N . LEU A 1 167 ? -57.589 -16.525 110.707 1.00 84.69 167 LEU A N 1
ATOM 1325 C CA . LEU A 1 167 ? -57.867 -15.715 109.517 1.00 84.69 167 LEU A CA 1
ATOM 1326 C C . LEU A 1 167 ? -56.654 -14.881 109.072 1.00 84.69 167 LEU A C 1
ATOM 1328 O O . LEU A 1 167 ? -56.377 -14.828 107.876 1.00 84.69 167 LEU A O 1
ATOM 1332 N N . LYS A 1 168 ? -55.881 -14.299 110.002 1.00 86.88 168 LYS A N 1
ATOM 1333 C CA . LYS A 1 168 ? -54.604 -13.621 109.694 1.00 86.88 168 LYS A CA 1
ATOM 1334 C C . LYS A 1 168 ? -53.591 -14.588 109.074 1.00 86.88 168 LYS A C 1
ATOM 1336 O O . LYS A 1 168 ? -53.088 -14.308 107.994 1.00 86.88 168 LYS A O 1
ATOM 1341 N N . LYS A 1 169 ? -53.370 -15.768 109.670 1.00 85.75 169 LYS A N 1
ATOM 1342 C CA . LYS A 1 169 ? -52.486 -16.809 109.104 1.00 85.75 169 LYS A CA 1
ATOM 1343 C C . LYS A 1 169 ? -52.923 -17.242 107.698 1.00 85.75 169 LYS A C 1
ATOM 1345 O O . LYS A 1 169 ? -52.074 -17.388 106.823 1.00 85.75 169 LYS A O 1
ATOM 1350 N N . LYS A 1 170 ? -54.232 -17.403 107.457 1.00 86.75 170 LYS A N 1
ATOM 1351 C CA . LYS A 1 170 ? -54.782 -17.699 106.121 1.00 86.75 170 LYS A CA 1
ATOM 1352 C C . LYS A 1 170 ? -54.547 -16.555 105.133 1.00 86.75 170 LYS A C 1
ATOM 1354 O O . LYS A 1 170 ? -54.081 -16.823 104.030 1.00 86.75 170 LYS A O 1
ATOM 1359 N N . ARG A 1 171 ? -54.806 -15.302 105.529 1.00 90.75 171 ARG A N 1
ATOM 1360 C CA . ARG A 1 171 ? -54.491 -14.104 104.731 1.00 90.75 171 ARG A CA 1
ATOM 1361 C C . ARG A 1 171 ? -53.013 -14.089 104.350 1.00 90.75 171 ARG A C 1
ATOM 1363 O O . ARG A 1 171 ? -52.703 -13.948 103.179 1.00 90.75 171 ARG A O 1
ATOM 1370 N N . ASP A 1 172 ? -52.115 -14.269 105.312 1.00 88.31 172 ASP A N 1
ATOM 1371 C CA . ASP A 1 172 ? -50.672 -14.110 105.103 1.00 88.31 172 ASP A CA 1
ATOM 1372 C C . ASP A 1 172 ? -50.092 -15.227 104.224 1.00 88.31 172 ASP A C 1
ATOM 1374 O O . ASP A 1 172 ? -49.319 -14.952 103.306 1.00 88.31 172 ASP A O 1
ATOM 1378 N N . ALA A 1 173 ? -50.537 -16.474 104.416 1.00 88.00 173 ALA A N 1
ATOM 1379 C CA . ALA A 1 173 ? -50.197 -17.591 103.532 1.00 88.00 173 ALA A CA 1
ATOM 1380 C C . ALA A 1 173 ? -50.730 -17.395 102.100 1.00 88.00 173 ALA A C 1
ATOM 1382 O O . ALA A 1 173 ? -50.059 -17.749 101.127 1.00 88.00 173 ALA A O 1
ATOM 1383 N N . LEU A 1 174 ? -51.921 -16.810 101.951 1.00 88.88 174 LEU A N 1
ATOM 1384 C CA . LEU A 1 174 ? -52.540 -16.574 100.649 1.00 88.88 174 LEU A CA 1
ATOM 1385 C C . LEU A 1 174 ? -51.940 -15.349 99.934 1.00 88.88 174 LEU A C 1
ATOM 1387 O O . LEU A 1 174 ? -51.689 -15.418 98.735 1.00 88.88 174 LEU A O 1
ATOM 1391 N N . VAL A 1 175 ? -51.581 -14.285 100.660 1.00 88.56 175 VAL A N 1
ATOM 1392 C CA . VAL A 1 175 ? -50.778 -13.157 100.149 1.00 88.56 175 VAL A CA 1
ATOM 1393 C C . VAL A 1 175 ? -49.399 -13.638 99.700 1.00 88.56 175 VAL A C 1
ATOM 1395 O O . VAL A 1 175 ? -48.950 -13.251 98.623 1.00 88.56 175 VAL A O 1
ATOM 1398 N N . ALA A 1 176 ? -48.743 -14.519 100.463 1.00 89.00 176 ALA A N 1
ATOM 1399 C CA . ALA A 1 176 ? -47.487 -15.144 100.044 1.00 89.00 176 ALA A CA 1
ATOM 1400 C C . ALA A 1 176 ? -47.663 -16.027 98.793 1.00 89.00 176 ALA A C 1
ATOM 1402 O O . ALA A 1 176 ? -46.780 -16.061 97.939 1.00 89.00 176 ALA A O 1
ATOM 1403 N N . SER A 1 177 ? -48.810 -16.700 98.652 1.00 88.75 177 SER A N 1
ATOM 1404 C CA . SER A 1 177 ? -49.138 -17.508 97.470 1.00 88.75 177 SER A CA 1
ATOM 1405 C C . SER A 1 177 ? -49.353 -16.642 96.222 1.00 88.75 177 SER A C 1
ATOM 1407 O O . SER A 1 177 ? -48.768 -16.945 95.187 1.00 88.75 177 SER A O 1
ATOM 1409 N N . ILE A 1 178 ? -50.100 -15.534 96.333 1.00 90.25 178 ILE A N 1
ATOM 1410 C CA . ILE A 1 178 ? -50.265 -14.534 95.261 1.00 90.25 178 ILE A CA 1
ATOM 1411 C C . ILE A 1 178 ? -48.897 -13.967 94.857 1.00 90.25 178 ILE A C 1
ATOM 1413 O O . ILE A 1 178 ? -48.491 -14.136 93.714 1.00 90.25 178 ILE A O 1
ATOM 1417 N N . ASN A 1 179 ? -48.117 -13.453 95.817 1.00 90.25 179 ASN A N 1
ATOM 1418 C CA . ASN A 1 179 ? -46.783 -12.884 95.574 1.00 90.25 179 ASN A CA 1
ATOM 1419 C C . ASN A 1 179 ? -45.798 -13.851 94.896 1.00 90.25 179 ASN A C 1
ATOM 1421 O O . ASN A 1 179 ? -44.836 -13.408 94.268 1.00 90.25 179 ASN A O 1
ATOM 1425 N N . ASN A 1 180 ? -45.962 -15.162 95.086 1.00 90.44 180 ASN A N 1
ATOM 1426 C CA . ASN A 1 180 ? -45.129 -16.178 94.444 1.00 90.44 180 ASN A CA 1
ATOM 1427 C C . ASN A 1 180 ? -45.652 -16.557 93.050 1.00 90.44 180 ASN A C 1
ATOM 1429 O O . ASN A 1 180 ? -44.844 -16.841 92.167 1.00 90.44 180 ASN A O 1
ATOM 1433 N N . LEU A 1 181 ? -46.973 -16.536 92.849 1.00 91.06 181 LEU A N 1
ATOM 1434 C CA . LEU A 1 181 ? -47.613 -16.762 91.554 1.00 91.06 181 LEU A CA 1
ATOM 1435 C C . LEU A 1 181 ? -47.346 -15.596 90.593 1.00 91.06 181 LEU A C 1
ATOM 1437 O O . LEU A 1 181 ? -46.827 -15.842 89.510 1.00 91.06 181 LEU A O 1
ATOM 1441 N N . GLU A 1 182 ? -47.565 -14.351 91.028 1.00 90.50 182 GLU A N 1
ATOM 1442 C CA . GLU A 1 182 ? -47.239 -13.126 90.277 1.00 90.50 182 GLU A CA 1
ATOM 1443 C C . GLU A 1 182 ? -45.777 -13.153 89.809 1.00 90.50 182 GLU A C 1
ATOM 1445 O O . GLU A 1 182 ? -45.499 -13.103 88.617 1.00 90.50 182 GLU A O 1
ATOM 1450 N N . LYS A 1 183 ? -44.818 -13.381 90.723 1.00 91.38 183 LYS A N 1
ATOM 1451 C CA . LYS A 1 183 ? -43.382 -13.483 90.385 1.00 91.38 183 LYS A CA 1
ATOM 1452 C C . LYS A 1 183 ? -43.042 -14.638 89.442 1.00 91.38 183 LYS A C 1
ATOM 1454 O O . LYS A 1 183 ? -41.995 -14.597 88.794 1.00 91.38 183 LYS A O 1
ATOM 1459 N N . SER A 1 184 ? -43.867 -15.683 89.387 1.00 91.69 184 SER A N 1
ATOM 1460 C CA . SER A 1 184 ? -43.714 -16.775 88.423 1.00 91.69 184 SER A CA 1
ATOM 1461 C C . SER A 1 184 ? -44.268 -16.376 87.054 1.00 91.69 184 SER A C 1
ATOM 1463 O O . SER A 1 184 ? -43.596 -16.590 86.046 1.00 91.69 184 SER A O 1
ATOM 1465 N N . ASN A 1 185 ? -45.443 -15.748 87.025 1.00 92.44 185 ASN A N 1
ATOM 1466 C CA . ASN A 1 185 ? -46.126 -15.291 85.819 1.00 92.44 185 ASN A CA 1
ATOM 1467 C C . ASN A 1 185 ? -45.366 -14.134 85.146 1.00 92.44 185 ASN A C 1
ATOM 1469 O O . ASN A 1 185 ? -45.021 -14.247 83.972 1.00 92.44 185 ASN A O 1
ATOM 1473 N N . ASP A 1 186 ? -44.969 -13.104 85.901 1.00 91.69 186 ASP A N 1
ATOM 1474 C CA . ASP A 1 186 ? -44.065 -12.025 85.469 1.00 91.69 186 ASP A CA 1
ATOM 1475 C C . ASP A 1 186 ? -42.783 -12.579 84.842 1.00 91.69 186 ASP A C 1
ATOM 1477 O O . ASP A 1 186 ? -42.285 -12.063 83.842 1.00 91.69 186 ASP A O 1
ATOM 1481 N N . LYS A 1 187 ? -42.221 -13.642 85.430 1.00 92.44 187 LYS A N 1
ATOM 1482 C CA . LYS A 1 187 ? -40.995 -14.278 84.943 1.00 92.44 187 LYS A CA 1
ATOM 1483 C C . LYS A 1 187 ? -41.239 -15.097 83.674 1.00 92.44 187 LYS A C 1
ATOM 1485 O O . LYS A 1 187 ? -40.384 -15.074 82.792 1.00 92.44 187 LYS A O 1
ATOM 1490 N N . GLU A 1 188 ? -42.369 -15.795 83.554 1.00 91.44 188 GLU A N 1
ATOM 1491 C CA . GLU A 1 188 ? -42.769 -16.499 82.327 1.00 91.44 188 GLU A CA 1
ATOM 1492 C C . GLU A 1 188 ? -42.987 -15.499 81.180 1.00 91.44 188 GLU A C 1
ATOM 1494 O O . GLU A 1 188 ? -42.353 -15.629 80.130 1.00 91.44 188 GLU A O 1
ATOM 1499 N N . ILE A 1 189 ? -43.780 -14.448 81.422 1.00 91.12 189 ILE A N 1
ATOM 1500 C CA . ILE A 1 189 ? -44.049 -13.351 80.482 1.00 91.12 189 ILE A CA 1
ATOM 1501 C C . ILE A 1 189 ? -42.738 -12.668 80.079 1.00 91.12 189 ILE A C 1
ATOM 1503 O O . ILE A 1 189 ? -42.401 -12.652 78.900 1.00 91.12 189 ILE A O 1
ATOM 1507 N N . LYS A 1 190 ? -41.928 -12.190 81.033 1.00 91.38 190 LYS A N 1
ATOM 1508 C CA . LYS A 1 190 ? -40.662 -11.489 80.750 1.00 91.38 190 LYS A CA 1
ATOM 1509 C C . LYS A 1 190 ? -39.652 -12.353 79.994 1.00 91.38 190 LYS A C 1
ATOM 1511 O O . LYS A 1 190 ? -38.979 -11.850 79.096 1.00 91.38 190 LYS A O 1
ATOM 1516 N N . ASN A 1 191 ? -39.549 -13.645 80.311 1.00 89.81 191 ASN A N 1
ATOM 1517 C CA . ASN A 1 191 ? -38.710 -14.568 79.544 1.00 89.81 191 ASN A CA 1
ATOM 1518 C C . ASN A 1 191 ? -39.213 -14.710 78.099 1.00 89.81 191 ASN A C 1
ATOM 1520 O O . ASN A 1 191 ? -38.402 -14.714 77.171 1.00 89.81 191 ASN A O 1
ATOM 1524 N N . LYS A 1 192 ? -40.535 -14.794 77.900 1.00 90.88 192 LYS A N 1
ATOM 1525 C CA . LYS A 1 192 ? -41.150 -14.897 76.573 1.00 90.88 192 LYS A CA 1
ATOM 1526 C C . LYS A 1 192 ? -41.002 -13.603 75.768 1.00 90.88 192 LYS A C 1
ATOM 1528 O O . LYS A 1 192 ? -40.627 -13.691 74.601 1.00 90.88 192 LYS A O 1
ATOM 1533 N N . THR A 1 193 ? -41.186 -12.431 76.383 1.00 90.50 193 THR A N 1
ATOM 1534 C CA . THR A 1 193 ? -40.913 -11.116 75.776 1.00 90.50 193 THR A CA 1
ATOM 1535 C C . THR A 1 193 ? -39.465 -11.034 75.309 1.00 90.50 193 THR A C 1
ATOM 1537 O O . THR A 1 193 ? -39.229 -10.880 74.115 1.00 90.50 193 THR A O 1
ATOM 1540 N N . ASN A 1 194 ? -38.496 -11.251 76.206 1.00 89.31 194 ASN A N 1
ATOM 1541 C CA . ASN A 1 194 ? -37.068 -11.180 75.880 1.00 89.31 194 ASN A CA 1
ATOM 1542 C C . ASN A 1 194 ? -36.672 -12.143 74.741 1.00 89.31 194 ASN A C 1
ATOM 1544 O O . ASN A 1 194 ? -35.867 -11.791 73.879 1.00 89.31 194 ASN A O 1
ATOM 1548 N N . GLY A 1 195 ? -37.227 -13.362 74.727 1.00 88.56 195 GLY A N 1
ATOM 1549 C CA . GLY A 1 195 ? -36.973 -14.348 73.671 1.00 88.56 195 GLY A CA 1
ATOM 1550 C C . GLY A 1 195 ? -37.571 -13.945 72.320 1.00 88.56 195 GLY A C 1
ATOM 1551 O O . GLY A 1 195 ? -36.880 -13.982 71.301 1.00 88.56 195 GLY A O 1
ATOM 1552 N N . ASN A 1 196 ? -38.834 -13.512 72.315 1.00 90.81 196 ASN A N 1
ATOM 1553 C CA . ASN A 1 196 ? -39.539 -13.066 71.114 1.00 90.81 196 ASN A CA 1
ATOM 1554 C C . ASN A 1 196 ? -38.904 -11.775 70.537 1.00 90.81 196 ASN A C 1
ATOM 1556 O O . ASN A 1 196 ? -38.698 -11.680 69.326 1.00 90.81 196 ASN A O 1
ATOM 1560 N N . GLU A 1 197 ? -38.511 -10.817 71.384 1.00 89.75 197 GLU A N 1
ATOM 1561 C CA . GLU A 1 197 ? -37.764 -9.611 70.991 1.00 89.75 197 GLU A CA 1
ATOM 1562 C C . GLU A 1 197 ? -36.372 -9.937 70.437 1.00 89.75 197 GLU A C 1
ATOM 1564 O O . GLU A 1 197 ? -35.978 -9.381 69.412 1.00 89.75 197 GLU A O 1
ATOM 1569 N N . GLY A 1 198 ? -35.637 -10.863 71.066 1.00 88.81 198 GLY A N 1
ATOM 1570 C CA . GLY A 1 198 ? -34.321 -11.301 70.596 1.00 88.81 198 GLY A CA 1
ATOM 1571 C C . GLY A 1 198 ? -34.364 -11.910 69.191 1.00 88.81 198 GLY A C 1
ATOM 1572 O O . GLY A 1 198 ? -33.538 -11.567 68.344 1.00 88.81 198 GLY A O 1
ATOM 1573 N N . LEU A 1 199 ? -35.367 -12.749 68.911 1.00 89.69 199 LEU A N 1
ATOM 1574 C CA . LEU A 1 199 ? -35.590 -13.335 67.583 1.00 89.69 199 LEU A CA 1
ATOM 1575 C C . LEU A 1 199 ? -36.017 -12.284 66.544 1.00 89.69 199 LEU A C 1
ATOM 1577 O O . LEU A 1 199 ? -35.484 -12.267 65.433 1.00 89.69 199 LEU A O 1
ATOM 1581 N N . LEU A 1 200 ? -36.922 -11.364 66.902 1.00 90.19 200 LEU A N 1
ATOM 1582 C CA . LEU A 1 200 ? -37.308 -10.253 66.021 1.00 90.19 200 LEU A CA 1
ATOM 1583 C C . LEU A 1 200 ? -36.128 -9.331 65.705 1.00 90.19 200 LEU A C 1
ATOM 1585 O O . LEU A 1 200 ? -35.991 -8.888 64.563 1.00 90.19 200 LEU A O 1
ATOM 1589 N N . LYS A 1 201 ? -35.273 -9.046 66.692 1.00 91.81 201 LYS A N 1
ATOM 1590 C CA . LYS A 1 201 ? -34.058 -8.252 66.503 1.00 91.81 201 LYS A CA 1
ATOM 1591 C C . LYS A 1 201 ? -33.097 -8.947 65.540 1.00 91.81 201 LYS A C 1
ATOM 1593 O O . LYS A 1 201 ? -32.663 -8.308 64.587 1.00 91.81 201 LYS A O 1
ATOM 1598 N N . LEU A 1 202 ? -32.837 -10.242 65.729 1.00 89.88 202 LEU A N 1
ATOM 1599 C CA . LEU A 1 202 ? -31.955 -11.019 64.855 1.00 89.88 202 LEU A CA 1
ATOM 1600 C C . LEU A 1 202 ? -32.447 -10.998 63.398 1.00 89.88 202 LEU A C 1
ATOM 1602 O O . LEU A 1 202 ? -31.673 -10.667 62.506 1.00 89.88 202 LEU A O 1
ATOM 1606 N N . HIS A 1 203 ? -33.739 -11.233 63.142 1.00 88.75 203 HIS A N 1
ATOM 1607 C CA . HIS A 1 203 ? -34.284 -11.158 61.778 1.00 88.75 203 HIS A CA 1
ATOM 1608 C C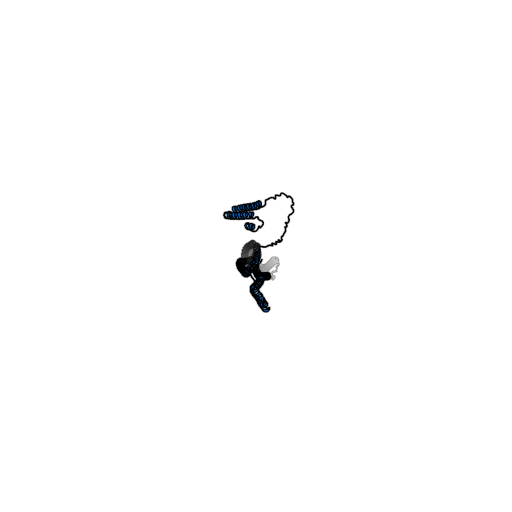 . HIS A 1 203 ? -34.257 -9.745 61.171 1.00 88.75 203 HIS A C 1
ATOM 1610 O O . HIS A 1 203 ? -34.098 -9.601 59.956 1.00 88.75 203 HIS A O 1
ATOM 1616 N N . LYS A 1 204 ? -34.384 -8.690 61.987 1.00 90.56 204 LYS A N 1
ATOM 1617 C CA . LYS A 1 204 ? -34.236 -7.296 61.530 1.00 90.56 204 LYS A CA 1
ATOM 1618 C C . LYS A 1 204 ? -32.774 -6.959 61.205 1.00 90.56 204 LYS A C 1
ATOM 1620 O O . LYS A 1 204 ? -32.524 -6.289 60.206 1.00 90.56 204 LYS A O 1
ATOM 1625 N N . GLU A 1 205 ? -31.815 -7.480 61.970 1.00 91.56 205 GLU A N 1
ATOM 1626 C CA . GLU A 1 205 ? -30.378 -7.357 61.689 1.00 91.56 205 GLU A CA 1
ATOM 1627 C C . GLU A 1 205 ? -29.956 -8.175 60.452 1.00 91.56 205 GLU A C 1
ATOM 1629 O O . GLU A 1 205 ? -29.197 -7.674 59.624 1.00 91.56 205 GLU A O 1
ATOM 1634 N N . GLU A 1 206 ? -30.479 -9.391 60.248 1.00 89.00 206 GLU A N 1
ATOM 1635 C CA . GLU A 1 206 ? -30.291 -10.164 59.005 1.00 89.00 206 GLU A CA 1
ATOM 1636 C C . GLU A 1 206 ? -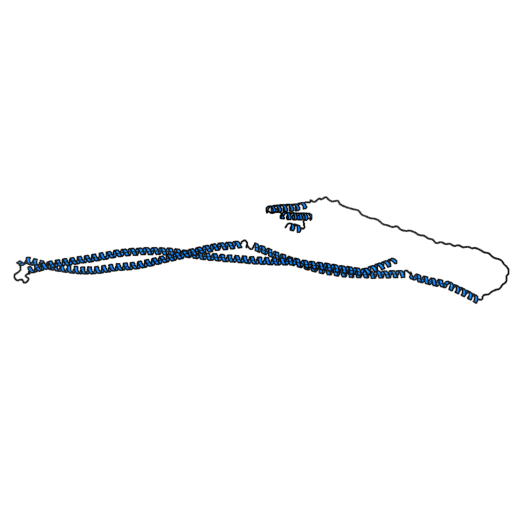30.768 -9.381 57.770 1.00 89.00 206 GLU A C 1
ATOM 1638 O O . GLU A 1 206 ? -30.069 -9.315 56.754 1.00 89.00 206 GLU A O 1
ATOM 1643 N N . LEU A 1 207 ? -31.956 -8.774 57.863 1.00 89.88 207 LEU A N 1
ATOM 1644 C CA . LEU A 1 207 ? -32.572 -8.001 56.787 1.00 89.88 207 LEU A CA 1
ATOM 1645 C C . LEU A 1 207 ? -31.762 -6.741 56.445 1.00 89.88 207 LEU A C 1
ATOM 1647 O O . LEU A 1 207 ? -31.465 -6.503 55.274 1.00 89.88 207 LEU A O 1
ATOM 1651 N N . ASP A 1 208 ? -31.367 -5.965 57.454 1.00 90.00 208 ASP A N 1
ATOM 1652 C CA . ASP A 1 208 ? -30.577 -4.740 57.293 1.00 90.00 208 ASP A CA 1
ATOM 1653 C C . ASP A 1 208 ? -29.160 -5.023 56.756 1.00 90.00 208 ASP A C 1
ATOM 1655 O O . ASP A 1 208 ? -28.709 -4.371 55.812 1.00 90.00 208 ASP A O 1
ATOM 1659 N N . ASN A 1 209 ? -28.483 -6.063 57.256 1.00 90.12 209 ASN A N 1
ATOM 1660 C CA . ASN A 1 209 ? -27.190 -6.497 56.717 1.00 90.12 209 ASN A CA 1
ATOM 1661 C C . ASN A 1 209 ? -27.293 -6.919 55.242 1.00 90.12 209 ASN A C 1
ATOM 1663 O O . ASN A 1 209 ? -26.445 -6.555 54.421 1.00 90.12 209 ASN A O 1
ATOM 1667 N N . LYS A 1 210 ? -28.352 -7.652 54.874 1.00 88.81 210 LYS A N 1
ATOM 1668 C CA . LYS A 1 210 ? -28.576 -8.086 53.489 1.00 88.81 210 LYS A CA 1
ATOM 1669 C C . LYS A 1 210 ? -28.941 -6.922 52.562 1.00 88.81 210 LYS A C 1
ATOM 1671 O O . LYS A 1 210 ? -28.449 -6.874 51.433 1.00 88.81 210 LYS A O 1
ATOM 1676 N N . LYS A 1 211 ? -29.731 -5.960 53.049 1.00 89.69 211 LYS A N 1
ATOM 1677 C CA . LYS A 1 211 ? -30.020 -4.694 52.365 1.00 89.69 211 LYS A CA 1
ATOM 1678 C C . LYS A 1 211 ? -28.726 -3.928 52.073 1.00 89.69 211 LYS A C 1
ATOM 1680 O O . LYS A 1 211 ? -28.425 -3.693 50.906 1.00 89.69 211 LYS A O 1
ATOM 1685 N N . LYS A 1 212 ? -27.909 -3.661 53.098 1.00 90.50 212 LYS A N 1
ATOM 1686 C CA . LYS A 1 212 ? -26.603 -2.984 52.973 1.00 90.50 212 LYS A CA 1
ATOM 1687 C C . LYS A 1 212 ? -25.658 -3.689 51.996 1.00 90.50 212 LYS A C 1
ATOM 1689 O O . LYS A 1 212 ? -24.962 -3.026 51.232 1.00 90.50 212 LYS A O 1
ATOM 1694 N N . SER A 1 213 ? -25.643 -5.024 51.987 1.00 89.44 213 SER A N 1
ATOM 1695 C CA . SER A 1 213 ? -24.830 -5.812 51.051 1.00 89.44 213 SER A CA 1
ATOM 1696 C C . SER A 1 213 ? -25.251 -5.614 49.587 1.00 89.44 213 SER A C 1
ATOM 1698 O O . SER A 1 213 ? -24.389 -5.399 48.733 1.00 89.44 213 SER A O 1
ATOM 1700 N N . LEU A 1 214 ? -26.557 -5.629 49.296 1.00 88.88 214 LEU A N 1
ATOM 1701 C CA . LEU A 1 214 ? -27.092 -5.404 47.948 1.00 88.88 214 LEU A CA 1
ATOM 1702 C C . LEU A 1 214 ? -26.979 -3.934 47.511 1.00 88.88 214 LEU A C 1
ATOM 1704 O O . LEU A 1 214 ? -26.619 -3.664 46.367 1.00 88.88 214 LEU A O 1
ATOM 1708 N N . GLU A 1 215 ? -27.229 -2.983 48.414 1.00 90.50 215 GLU A N 1
ATOM 1709 C CA . GLU A 1 215 ? -27.044 -1.547 48.163 1.00 90.50 215 GLU A CA 1
ATOM 1710 C C . GLU A 1 215 ? -25.578 -1.226 47.842 1.00 90.50 215 GLU A C 1
ATOM 1712 O O . GLU A 1 215 ? -25.307 -0.554 46.844 1.00 90.50 215 GLU A O 1
ATOM 1717 N N . LYS A 1 216 ? -24.628 -1.789 48.604 1.00 91.88 216 LYS A N 1
ATOM 1718 C CA . LYS A 1 216 ? -23.197 -1.676 48.300 1.00 91.88 216 LYS A CA 1
ATOM 1719 C C . LYS A 1 216 ? -22.853 -2.299 46.944 1.00 91.88 216 LYS A C 1
ATOM 1721 O O . LYS A 1 216 ? -22.152 -1.664 46.165 1.00 91.88 216 LYS A O 1
ATOM 1726 N N . GLN A 1 217 ? -23.365 -3.491 46.623 1.00 91.12 217 GLN A N 1
ATOM 1727 C CA . GLN A 1 217 ? -23.115 -4.113 45.316 1.00 91.12 217 GLN A CA 1
ATOM 1728 C C . GLN A 1 217 ? -23.593 -3.221 44.157 1.00 91.12 217 GLN A C 1
ATOM 1730 O O . GLN A 1 217 ? -22.892 -3.084 43.157 1.00 91.12 217 GLN A O 1
ATOM 1735 N N . ILE A 1 218 ? -24.761 -2.585 44.298 1.00 90.88 218 ILE A N 1
ATOM 1736 C CA . ILE A 1 218 ? -25.282 -1.635 43.307 1.00 90.88 218 ILE A CA 1
ATOM 1737 C C . ILE A 1 218 ? -24.395 -0.382 43.232 1.00 90.88 218 ILE A C 1
ATOM 1739 O O . ILE A 1 218 ? -24.123 0.100 42.135 1.00 90.88 218 ILE A O 1
ATOM 1743 N N . GLN A 1 219 ? -23.908 0.134 44.365 1.00 92.69 219 GLN A N 1
ATOM 1744 C CA . GLN A 1 219 ? -22.997 1.282 44.406 1.00 92.69 219 GLN A CA 1
ATOM 1745 C C . GLN A 1 219 ? -21.645 0.983 43.735 1.00 92.69 219 GLN A C 1
ATOM 1747 O O . GLN A 1 219 ? -21.196 1.778 42.910 1.00 92.69 219 GLN A O 1
ATOM 1752 N N . ASP A 1 220 ? -21.025 -0.156 44.048 1.00 91.88 220 ASP A N 1
ATOM 1753 C CA . ASP A 1 220 ? -19.739 -0.577 43.481 1.00 91.88 220 ASP A CA 1
ATOM 1754 C C . ASP A 1 220 ? -19.864 -0.831 41.963 1.00 91.88 220 ASP A C 1
ATOM 1756 O O . ASP A 1 220 ? -19.039 -0.350 41.183 1.00 91.88 220 ASP A O 1
ATOM 1760 N N . ASN A 1 221 ? -20.946 -1.486 41.517 1.00 92.69 221 ASN A N 1
ATOM 1761 C CA . ASN A 1 221 ? -21.256 -1.647 40.091 1.00 92.69 221 ASN A CA 1
ATOM 1762 C C . ASN A 1 221 ? -21.477 -0.293 39.393 1.00 92.69 221 ASN A C 1
ATOM 1764 O O . ASN A 1 221 ? -20.932 -0.079 38.317 1.00 92.69 221 ASN A O 1
ATOM 1768 N N . ASN A 1 222 ? -22.262 0.623 39.981 1.00 92.75 222 ASN A N 1
ATOM 1769 C CA . ASN A 1 222 ? -22.492 1.959 39.413 1.00 92.75 222 ASN A CA 1
ATOM 1770 C C . ASN A 1 222 ? -21.180 2.747 39.298 1.00 92.75 222 ASN A C 1
ATOM 1772 O O . ASN A 1 222 ? -20.964 3.427 38.304 1.00 92.75 222 ASN A O 1
ATOM 1776 N N . LYS A 1 223 ? -20.280 2.636 40.285 1.00 94.25 223 LYS A N 1
ATOM 1777 C CA . LYS A 1 223 ? -18.954 3.261 40.222 1.00 94.25 223 LYS A CA 1
ATOM 1778 C C . LYS A 1 223 ? -18.154 2.734 39.027 1.00 94.25 223 LYS A C 1
ATOM 1780 O O . LYS A 1 223 ? -17.609 3.546 38.287 1.00 94.25 223 LYS A O 1
ATOM 1785 N N . ARG A 1 224 ? -18.145 1.414 38.794 1.00 93.56 224 ARG A N 1
ATOM 1786 C CA . ARG A 1 224 ? -17.486 0.828 37.614 1.00 93.56 224 ARG A CA 1
ATOM 1787 C C . ARG A 1 224 ? -18.189 1.199 36.301 1.00 93.56 224 ARG A C 1
ATOM 1789 O O . ARG A 1 224 ? -17.496 1.441 35.326 1.00 93.56 224 ARG A O 1
ATOM 1796 N N . ILE A 1 225 ? -19.521 1.316 36.266 1.00 92.69 225 ILE A N 1
ATOM 1797 C CA . ILE A 1 225 ? -20.248 1.827 35.085 1.00 92.69 225 ILE A CA 1
ATOM 1798 C C . ILE A 1 225 ? -19.821 3.265 34.776 1.00 92.69 225 ILE A C 1
ATOM 1800 O O . ILE A 1 225 ? -19.435 3.527 33.647 1.00 92.69 225 ILE A O 1
ATOM 1804 N N . ASN A 1 226 ? -19.795 4.166 35.762 1.00 91.19 226 ASN A N 1
ATOM 1805 C CA . ASN A 1 226 ? -19.334 5.543 35.560 1.00 91.19 226 ASN A CA 1
ATOM 1806 C C . ASN A 1 226 ? -17.855 5.603 35.128 1.00 91.19 226 ASN A C 1
ATOM 1808 O O . ASN A 1 226 ? -17.479 6.458 34.334 1.00 91.19 226 ASN A O 1
ATOM 1812 N N . GLU A 1 227 ? -17.004 4.710 35.643 1.00 90.50 227 GLU A N 1
ATOM 1813 C CA . GLU A 1 227 ? -15.614 4.573 35.185 1.00 90.50 227 GLU A CA 1
ATOM 1814 C C . GLU A 1 227 ? -15.543 4.099 33.731 1.00 90.50 227 GLU A C 1
ATOM 1816 O O . GLU A 1 227 ? -14.763 4.661 32.974 1.00 90.50 227 GLU A O 1
ATOM 1821 N N . ILE A 1 228 ? -16.380 3.138 33.324 1.00 89.62 228 ILE A N 1
ATOM 1822 C CA . ILE A 1 228 ? -16.493 2.686 31.931 1.00 89.62 228 ILE A CA 1
ATOM 1823 C C . ILE A 1 228 ? -17.047 3.796 31.035 1.00 89.62 228 ILE A C 1
ATOM 1825 O O . ILE A 1 228 ? -16.544 3.975 29.939 1.00 89.62 228 ILE A O 1
ATOM 1829 N N . GLU A 1 229 ? -18.036 4.573 31.476 1.00 88.31 229 GLU A N 1
ATOM 1830 C CA . GLU A 1 229 ? -18.561 5.712 30.712 1.00 88.31 229 GLU A CA 1
ATOM 1831 C C . GLU A 1 229 ? -17.491 6.790 30.520 1.00 88.31 229 GLU A C 1
ATOM 1833 O O . GLU A 1 229 ? -17.296 7.251 29.402 1.00 88.31 229 GLU A O 1
ATOM 1838 N N . ILE A 1 230 ? -16.696 7.094 31.551 1.00 86.56 230 ILE A N 1
ATOM 1839 C CA . ILE A 1 230 ? -15.529 7.979 31.420 1.00 86.56 230 ILE A CA 1
ATOM 1840 C C . ILE A 1 230 ? -14.429 7.335 30.556 1.00 86.56 230 ILE A C 1
ATOM 1842 O O . ILE A 1 230 ? -13.752 8.048 29.823 1.00 86.56 230 ILE A O 1
ATOM 1846 N N . GLU A 1 231 ? -14.224 6.015 30.606 1.00 85.19 231 GLU A N 1
ATOM 1847 C CA . GLU A 1 231 ? -13.319 5.301 29.693 1.00 85.19 231 GLU A CA 1
ATOM 1848 C C . GLU A 1 231 ? -13.837 5.266 28.250 1.00 85.19 231 GLU A C 1
ATOM 1850 O O . GLU A 1 231 ? -13.007 5.168 27.355 1.00 85.19 231 GLU A O 1
ATOM 1855 N N . LEU A 1 232 ? -15.149 5.369 28.018 1.00 83.94 232 LEU A N 1
ATOM 1856 C CA . LEU A 1 232 ? -15.784 5.424 26.699 1.00 83.94 232 LEU A CA 1
ATOM 1857 C C . LEU A 1 232 ? -15.762 6.849 26.125 1.00 83.94 232 LEU A C 1
ATOM 1859 O O . LEU A 1 232 ? -15.385 7.013 24.973 1.00 83.94 232 LEU A O 1
ATOM 1863 N N . GLU A 1 233 ? -16.057 7.874 26.933 1.00 79.75 233 GLU A N 1
ATOM 1864 C CA . GLU A 1 233 ? -15.927 9.298 26.569 1.00 79.75 233 GLU A CA 1
ATOM 1865 C C . GLU A 1 233 ? -14.457 9.718 26.373 1.00 79.75 233 GLU A C 1
ATOM 1867 O O . GLU A 1 233 ? -14.146 10.535 25.507 1.00 79.75 233 GLU A O 1
ATOM 1872 N N . LYS A 1 234 ? -13.528 9.174 27.178 1.00 71.75 234 LYS A N 1
ATOM 1873 C CA . LYS A 1 234 ? -12.079 9.414 27.026 1.00 71.75 234 LYS A CA 1
ATOM 1874 C C . LYS A 1 234 ? -11.385 8.433 26.098 1.00 71.75 234 LYS A C 1
ATOM 1876 O O . LYS A 1 234 ? -10.283 8.744 25.648 1.00 71.75 234 LYS A O 1
ATOM 1881 N N . SER A 1 235 ? -11.961 7.262 25.815 1.00 59.53 235 SER A N 1
ATOM 1882 C CA . SER A 1 235 ? -11.563 6.553 24.605 1.00 59.53 235 SER A CA 1
ATOM 1883 C C . SER A 1 235 ? -12.012 7.430 23.459 1.00 59.53 235 SER A C 1
ATOM 1885 O O . SER A 1 235 ? -13.193 7.689 23.274 1.00 59.53 235 SER A O 1
ATOM 1887 N N . THR A 1 236 ? -11.040 7.929 22.726 1.00 60.25 236 THR A N 1
ATOM 1888 C CA . THR A 1 236 ? -11.144 8.958 21.698 1.00 60.25 236 THR A CA 1
ATOM 1889 C C . THR A 1 236 ? -11.859 8.445 20.441 1.00 60.25 236 THR A C 1
ATOM 1891 O O . THR A 1 236 ? -11.512 8.795 19.330 1.00 60.25 236 THR A O 1
ATOM 1894 N N . ILE A 1 237 ? -12.895 7.624 20.576 1.00 66.75 237 ILE A N 1
ATOM 1895 C CA . ILE A 1 237 ? -13.618 6.993 19.471 1.00 66.75 237 ILE A CA 1
ATOM 1896 C C . ILE A 1 237 ? -14.415 8.031 18.682 1.00 66.75 237 ILE A C 1
ATOM 1898 O O . ILE A 1 237 ? -14.461 7.946 17.466 1.00 66.75 237 ILE A O 1
ATOM 1902 N N . GLU A 1 238 ? -14.956 9.064 19.329 1.00 68.12 238 GLU A N 1
ATOM 1903 C CA . GLU A 1 238 ? -15.573 10.195 18.617 1.00 68.12 238 GLU A CA 1
ATOM 1904 C C . GLU A 1 238 ? -14.550 11.148 17.961 1.00 68.12 238 GLU A C 1
ATOM 1906 O O . GLU A 1 238 ? -14.956 12.037 17.221 1.00 68.12 238 GLU A O 1
ATOM 1911 N N . ASN A 1 239 ? -13.239 10.987 18.207 1.00 76.38 239 ASN A N 1
ATOM 1912 C CA . ASN A 1 239 ? -12.195 11.922 17.752 1.00 76.38 239 ASN A CA 1
ATOM 1913 C C . ASN A 1 239 ? -11.084 11.236 16.926 1.00 76.38 239 ASN A C 1
ATOM 1915 O O . ASN A 1 239 ? -10.962 11.483 15.731 1.00 76.38 239 ASN A O 1
ATOM 1919 N N . GLU A 1 240 ? -10.312 10.332 17.534 1.00 83.19 240 GLU A N 1
ATOM 1920 C CA . GLU A 1 240 ? -9.291 9.514 16.868 1.00 83.19 240 GLU A CA 1
ATOM 1921 C C . GLU A 1 240 ? -9.870 8.515 15.860 1.00 83.19 240 GLU A C 1
ATOM 1923 O O . GLU A 1 240 ? -9.202 8.269 14.866 1.00 83.19 240 GLU A O 1
ATOM 1928 N N . LEU A 1 241 ? -11.058 7.918 16.051 1.00 86.88 241 LEU A N 1
ATOM 1929 C CA . LEU A 1 241 ? -11.558 6.957 15.048 1.00 86.88 241 LEU A CA 1
ATOM 1930 C C . LEU A 1 241 ? -11.926 7.649 13.716 1.00 86.88 241 LEU A C 1
ATOM 1932 O O . LEU A 1 241 ? -11.477 7.152 12.682 1.00 86.88 241 LEU A O 1
ATOM 1936 N N . PRO A 1 242 ? -12.638 8.799 13.692 1.00 87.88 242 PRO A N 1
ATOM 1937 C CA . PRO A 1 242 ? -12.770 9.615 12.486 1.00 87.88 242 PRO A CA 1
ATOM 1938 C C . PRO A 1 242 ? -11.419 10.014 11.890 1.00 87.88 242 PRO A C 1
ATOM 1940 O O . PRO A 1 242 ? -11.211 9.761 10.711 1.00 87.88 242 PRO A O 1
ATOM 1943 N N . GLN A 1 243 ? -10.483 10.528 12.698 1.00 88.69 243 GLN A N 1
ATOM 1944 C CA . GLN A 1 243 ? -9.152 10.944 12.226 1.00 88.69 243 GLN A CA 1
ATOM 1945 C C . GLN A 1 243 ? -8.367 9.789 11.592 1.00 88.69 243 GLN A C 1
ATOM 1947 O O . GLN A 1 243 ? -7.858 9.931 10.491 1.00 88.69 243 GLN A O 1
ATOM 1952 N N . ILE A 1 244 ? -8.333 8.612 12.224 1.00 91.12 244 ILE A N 1
ATOM 1953 C CA . ILE A 1 244 ? -7.694 7.409 11.669 1.00 91.12 244 ILE A CA 1
ATOM 1954 C C . ILE A 1 244 ? -8.396 6.969 10.377 1.00 91.12 244 ILE A C 1
ATOM 1956 O O . ILE A 1 244 ? -7.732 6.526 9.447 1.00 91.12 244 ILE A O 1
ATOM 1960 N N . THR A 1 245 ? -9.724 7.096 10.290 1.00 90.69 245 THR A N 1
ATOM 1961 C CA . THR A 1 245 ? -10.490 6.746 9.079 1.00 90.69 245 THR A CA 1
ATOM 1962 C C . THR A 1 245 ? -10.206 7.717 7.926 1.00 90.69 245 THR A C 1
ATOM 1964 O O . THR A 1 245 ? -10.084 7.283 6.782 1.00 90.69 245 THR A O 1
ATOM 1967 N N . GLU A 1 246 ? -10.074 9.009 8.234 1.00 92.94 246 GLU A N 1
ATOM 1968 C CA . GLU A 1 246 ? -9.721 10.098 7.315 1.00 92.94 246 GLU A CA 1
ATOM 1969 C C . GLU A 1 246 ? -8.271 9.942 6.824 1.00 92.94 246 GLU A C 1
ATOM 1971 O O . GLU A 1 246 ? -8.055 9.788 5.626 1.00 92.94 246 GLU A O 1
ATOM 1976 N N . GLU A 1 247 ? -7.297 9.779 7.729 1.00 93.88 247 GLU A N 1
ATOM 1977 C CA . GLU A 1 247 ? -5.894 9.463 7.404 1.00 93.88 247 GLU A CA 1
ATOM 1978 C C . GLU A 1 247 ? -5.769 8.197 6.531 1.00 93.88 247 GLU A C 1
ATOM 1980 O O . GLU A 1 247 ? -5.032 8.180 5.545 1.00 93.88 247 GLU A O 1
ATOM 1985 N N . ILE A 1 248 ? -6.515 7.129 6.844 1.00 93.94 248 ILE A N 1
ATOM 1986 C CA . ILE A 1 248 ? -6.566 5.901 6.032 1.00 93.94 248 ILE A CA 1
ATOM 1987 C C . ILE A 1 248 ? -7.184 6.149 4.644 1.00 93.94 248 ILE A C 1
ATOM 1989 O O . ILE A 1 248 ? -6.870 5.406 3.711 1.00 93.94 248 ILE A O 1
ATOM 1993 N N . SER A 1 249 ? -8.076 7.131 4.492 1.00 94.75 249 SER A N 1
ATOM 1994 C CA . SER A 1 249 ? -8.673 7.504 3.205 1.00 94.75 249 SER A CA 1
ATOM 1995 C C . SER A 1 249 ? -7.680 8.298 2.355 1.00 94.75 249 SER A C 1
ATOM 1997 O O . SER A 1 249 ? -7.381 7.891 1.232 1.00 94.75 249 SER A O 1
ATOM 1999 N N . ASP A 1 250 ? -7.095 9.353 2.920 1.00 94.19 250 ASP A N 1
ATOM 2000 C CA . ASP A 1 250 ? -6.125 10.226 2.251 1.00 94.19 250 ASP A CA 1
ATOM 2001 C C . ASP A 1 250 ? -4.892 9.438 1.781 1.00 94.19 250 ASP A C 1
ATOM 2003 O O . ASP A 1 250 ? -4.446 9.558 0.637 1.00 94.19 250 ASP A O 1
ATOM 2007 N N . LEU A 1 251 ? -4.368 8.547 2.633 1.00 95.25 251 LEU A N 1
ATOM 2008 C CA . LEU A 1 251 ? -3.243 7.682 2.274 1.00 95.25 251 LEU A CA 1
ATOM 2009 C C . LEU A 1 251 ? -3.588 6.704 1.138 1.00 95.25 251 LEU A C 1
ATOM 2011 O O . LEU A 1 251 ? -2.701 6.365 0.355 1.00 95.25 251 LEU A O 1
ATOM 2015 N N . LYS A 1 252 ? -4.847 6.255 1.009 1.00 95.19 252 LYS A N 1
ATOM 2016 C CA . LYS A 1 252 ? -5.274 5.408 -0.122 1.00 95.19 252 LYS A CA 1
ATOM 2017 C C . LYS A 1 252 ? -5.331 6.196 -1.425 1.00 95.19 252 LYS A C 1
ATOM 2019 O O . LYS A 1 252 ? -4.850 5.689 -2.433 1.00 95.19 252 LYS A O 1
ATOM 2024 N N . GLU A 1 253 ? -5.844 7.425 -1.404 1.00 95.00 253 GLU A N 1
ATOM 2025 C CA . GLU A 1 253 ? -5.856 8.292 -2.591 1.00 95.00 253 GLU A CA 1
ATOM 2026 C C . GLU A 1 253 ? -4.424 8.589 -3.077 1.00 95.00 253 GLU A C 1
ATOM 2028 O O . GLU A 1 253 ? -4.134 8.467 -4.268 1.00 95.00 253 GLU A O 1
ATOM 2033 N N . LEU A 1 254 ? -3.488 8.844 -2.153 1.00 95.31 254 LEU A N 1
ATOM 2034 C CA . LEU A 1 254 ? -2.059 8.990 -2.467 1.00 95.31 254 LEU A CA 1
ATOM 2035 C C . LEU A 1 254 ? -1.427 7.706 -3.038 1.00 95.31 254 LEU A C 1
ATOM 2037 O O . LEU A 1 254 ? -0.609 7.775 -3.963 1.00 95.31 254 LEU A O 1
ATOM 2041 N N . VAL A 1 255 ? -1.796 6.532 -2.513 1.00 96.06 255 VAL A N 1
ATOM 2042 C CA . VAL A 1 255 ? -1.346 5.226 -3.028 1.00 96.06 255 VAL A CA 1
ATOM 2043 C C . VAL A 1 255 ? -1.858 4.977 -4.444 1.00 96.06 255 VAL A C 1
ATOM 2045 O O . VAL A 1 255 ? -1.085 4.530 -5.292 1.00 96.06 255 VAL A O 1
ATOM 2048 N N . ASP A 1 256 ? -3.127 5.270 -4.720 1.00 95.19 256 ASP A N 1
ATOM 2049 C CA . ASP A 1 256 ? -3.724 5.044 -6.036 1.00 95.19 256 ASP A CA 1
ATOM 2050 C C . ASP A 1 256 ? -3.190 6.046 -7.077 1.00 95.19 256 ASP A C 1
ATOM 2052 O O . ASP A 1 256 ? -2.842 5.630 -8.186 1.00 95.19 256 ASP A O 1
ATOM 2056 N N . TYR A 1 257 ? -2.973 7.315 -6.701 1.00 95.44 257 TYR A N 1
ATOM 2057 C CA . TYR A 1 257 ? -2.247 8.290 -7.529 1.00 95.44 257 TYR A CA 1
ATOM 2058 C C . TYR A 1 257 ? -0.830 7.797 -7.879 1.00 95.44 257 TYR A C 1
ATOM 2060 O O . TYR A 1 257 ? -0.448 7.746 -9.050 1.00 95.44 257 TYR A O 1
ATOM 2068 N N . SER A 1 258 ? -0.060 7.356 -6.879 1.00 94.75 258 SER A N 1
ATOM 2069 C CA . SER A 1 258 ? 1.315 6.868 -7.083 1.00 94.75 258 SER A CA 1
ATOM 2070 C C . SER A 1 258 ? 1.354 5.591 -7.940 1.00 94.75 258 SER A C 1
ATOM 2072 O O . SER A 1 258 ? 2.278 5.384 -8.731 1.00 94.75 258 SER A O 1
ATOM 2074 N N . LYS A 1 259 ? 0.331 4.730 -7.845 1.00 95.69 259 LYS A N 1
ATOM 2075 C CA . LYS A 1 259 ? 0.172 3.551 -8.715 1.00 95.69 259 LYS A CA 1
ATOM 2076 C C . LYS A 1 259 ? -0.125 3.937 -10.163 1.00 95.69 259 LYS A C 1
ATOM 2078 O O . LYS A 1 259 ? 0.430 3.310 -11.071 1.00 95.69 259 LYS A O 1
ATOM 2083 N N . GLU A 1 260 ? -0.936 4.968 -10.406 1.00 95.44 260 GLU A N 1
ATOM 2084 C CA . GLU A 1 260 ? -1.111 5.515 -11.756 1.00 95.44 260 GLU A CA 1
ATOM 2085 C C . GLU A 1 260 ? 0.198 6.125 -12.289 1.00 95.44 260 GLU A C 1
ATOM 2087 O O . GLU A 1 260 ? 0.587 5.839 -13.426 1.00 95.44 260 GLU A O 1
ATOM 2092 N N . GLU A 1 261 ? 0.925 6.893 -11.476 1.00 94.44 261 GLU A N 1
ATOM 2093 C CA . GLU A 1 261 ? 2.214 7.483 -11.854 1.00 94.44 261 GLU A CA 1
ATOM 2094 C C . GLU A 1 261 ? 3.252 6.410 -12.226 1.00 94.44 261 GLU A C 1
ATOM 2096 O O . GLU A 1 261 ? 3.830 6.457 -13.317 1.00 94.44 261 GLU A O 1
ATOM 2101 N N . SER A 1 262 ? 3.404 5.371 -11.398 1.00 95.31 262 SER A N 1
ATOM 2102 C CA . SER A 1 262 ? 4.258 4.211 -11.690 1.00 95.31 262 SER A CA 1
ATOM 2103 C C . SER A 1 262 ? 3.827 3.472 -12.968 1.00 95.31 262 SER A C 1
ATOM 2105 O O . SER A 1 262 ? 4.671 3.117 -13.796 1.00 95.31 262 SER A O 1
ATOM 2107 N N . SER A 1 263 ? 2.517 3.312 -13.208 1.00 95.56 263 SER A N 1
ATOM 2108 C CA . SER A 1 263 ? 1.986 2.746 -14.460 1.00 95.56 263 SER A CA 1
ATOM 2109 C C . SER A 1 263 ? 2.317 3.612 -15.682 1.00 95.56 263 SER A C 1
ATOM 2111 O O . SER A 1 263 ? 2.639 3.094 -16.753 1.00 95.56 263 SER A O 1
ATOM 2113 N N . ASN A 1 264 ? 2.269 4.936 -15.541 1.00 95.38 264 ASN A N 1
ATOM 2114 C CA . ASN A 1 264 ? 2.598 5.879 -16.607 1.00 95.38 264 ASN A CA 1
ATOM 2115 C C . ASN A 1 264 ? 4.112 5.941 -16.883 1.00 95.38 264 ASN A C 1
ATOM 2117 O O . ASN A 1 264 ? 4.512 6.065 -18.042 1.00 95.38 264 ASN A O 1
ATOM 2121 N N . LEU A 1 265 ? 4.960 5.768 -15.866 1.00 95.19 265 LEU A N 1
ATOM 2122 C CA . LEU A 1 265 ? 6.406 5.579 -16.033 1.00 95.19 265 LEU A CA 1
ATOM 2123 C C . LEU A 1 265 ? 6.734 4.248 -16.728 1.00 95.19 265 LEU A C 1
ATOM 2125 O O . LEU A 1 265 ? 7.556 4.224 -17.641 1.00 95.19 265 LEU A O 1
ATOM 2129 N N . ASP A 1 266 ? 6.041 3.163 -16.378 1.00 95.44 266 ASP A N 1
ATOM 2130 C CA . ASP A 1 266 ? 6.205 1.842 -17.000 1.00 95.44 266 ASP A CA 1
ATOM 2131 C C . ASP A 1 266 ? 5.883 1.850 -18.511 1.00 95.44 266 ASP A C 1
ATOM 2133 O O . ASP A 1 266 ? 6.600 1.240 -19.309 1.00 95.44 266 ASP A O 1
ATOM 2137 N N . LYS A 1 267 ? 4.857 2.613 -18.926 1.00 95.88 267 LYS A N 1
ATOM 2138 C CA . LYS A 1 267 ? 4.535 2.874 -20.345 1.00 95.88 267 LYS A CA 1
ATOM 2139 C C . LYS A 1 267 ? 5.675 3.623 -21.047 1.00 95.88 267 LYS A C 1
ATOM 2141 O O . LYS A 1 267 ? 6.194 3.126 -22.045 1.00 95.88 267 LYS A O 1
ATOM 2146 N N . LYS A 1 268 ? 6.129 4.755 -20.484 1.00 95.12 268 LYS A N 1
ATOM 2147 C CA . LYS A 1 268 ? 7.252 5.552 -21.026 1.00 95.12 268 LYS A CA 1
ATOM 2148 C C . LYS A 1 268 ? 8.529 4.717 -21.184 1.00 95.12 268 LYS A C 1
ATOM 2150 O O . LYS A 1 268 ? 9.220 4.846 -22.188 1.00 95.12 268 LYS A O 1
ATOM 2155 N N . ILE A 1 269 ? 8.850 3.860 -20.212 1.00 96.25 269 ILE A N 1
ATOM 2156 C CA . ILE A 1 269 ? 10.013 2.955 -20.259 1.00 96.25 269 ILE A CA 1
ATOM 2157 C C . ILE A 1 269 ? 9.909 2.013 -21.467 1.00 96.25 269 ILE A C 1
ATOM 2159 O O . ILE A 1 269 ? 10.837 1.944 -22.271 1.00 96.25 269 ILE A O 1
ATOM 2163 N N . LYS A 1 270 ? 8.759 1.354 -21.659 1.00 95.44 270 LYS A N 1
ATOM 2164 C CA . LYS A 1 270 ? 8.522 0.439 -22.791 1.00 95.44 270 LYS A CA 1
ATOM 2165 C C . LYS A 1 270 ? 8.581 1.144 -24.150 1.00 95.44 270 LYS A C 1
ATOM 2167 O O . LYS A 1 270 ? 9.174 0.613 -25.087 1.00 95.44 270 LYS A O 1
ATOM 2172 N N . GLU A 1 271 ? 8.017 2.346 -24.252 1.00 94.44 271 GLU A N 1
ATOM 2173 C CA . GLU A 1 271 ? 8.093 3.182 -25.459 1.00 94.44 271 GLU A CA 1
ATOM 2174 C C . GLU A 1 271 ? 9.542 3.573 -25.793 1.00 94.44 271 GLU A C 1
ATOM 2176 O O . GLU A 1 271 ? 9.969 3.471 -26.945 1.00 94.44 271 GLU A O 1
ATOM 2181 N N . LEU A 1 272 ? 10.334 3.959 -24.787 1.00 94.62 272 LEU A N 1
ATOM 2182 C CA . LEU A 1 272 ? 11.752 4.275 -24.966 1.00 94.62 272 LEU A CA 1
ATOM 2183 C C . LEU A 1 272 ? 12.572 3.046 -25.369 1.00 94.62 272 LEU A C 1
ATOM 2185 O O . LEU A 1 272 ? 13.409 3.154 -26.263 1.00 94.62 272 LEU A O 1
ATOM 2189 N N . GLU A 1 273 ? 12.331 1.882 -24.766 1.00 94.19 273 GLU A N 1
ATOM 2190 C CA . GLU A 1 273 ? 13.039 0.639 -25.102 1.00 94.19 273 GLU A CA 1
ATOM 2191 C C . GLU A 1 273 ? 12.745 0.172 -26.534 1.00 94.19 273 GLU A C 1
ATOM 2193 O O . GLU A 1 273 ? 13.675 -0.206 -27.253 1.00 94.19 273 GLU A O 1
ATOM 2198 N N . GLN A 1 274 ? 11.498 0.311 -26.994 1.00 94.38 274 GLN A N 1
ATOM 2199 C CA . GLN A 1 274 ? 11.121 0.084 -28.392 1.00 94.38 274 GLN A CA 1
ATOM 2200 C C . GLN A 1 274 ? 11.849 1.051 -29.347 1.00 94.38 274 GLN A C 1
ATOM 2202 O O . GLN A 1 274 ? 12.444 0.614 -30.334 1.00 94.38 274 GLN A O 1
ATOM 2207 N N . LEU A 1 275 ? 11.879 2.354 -29.039 1.00 94.19 275 LEU A N 1
ATOM 2208 C CA . LEU A 1 275 ? 12.594 3.349 -29.853 1.00 94.19 275 LEU A CA 1
ATOM 2209 C C . LEU A 1 275 ? 14.110 3.087 -29.899 1.00 94.19 275 LEU A C 1
ATOM 2211 O O . LEU A 1 275 ? 14.728 3.174 -30.963 1.00 94.19 275 LEU A O 1
ATOM 2215 N N . ILE A 1 276 ? 14.717 2.721 -28.766 1.00 93.62 276 ILE A N 1
ATOM 2216 C CA . ILE A 1 276 ? 16.135 2.344 -28.677 1.00 93.62 276 ILE A CA 1
ATOM 2217 C C . ILE A 1 276 ? 16.419 1.120 -29.563 1.00 93.62 276 ILE A C 1
ATOM 2219 O O . ILE A 1 276 ? 17.407 1.121 -30.304 1.00 93.62 276 ILE A O 1
ATOM 2223 N N . PHE A 1 277 ? 15.552 0.102 -29.536 1.00 94.25 277 PHE A N 1
ATOM 2224 C CA . PHE A 1 277 ? 15.665 -1.082 -30.391 1.00 94.25 277 PHE A CA 1
ATOM 2225 C C . PHE A 1 277 ? 15.575 -0.730 -31.886 1.00 94.25 277 PHE A C 1
ATOM 2227 O O . PHE A 1 277 ? 16.438 -1.133 -32.669 1.00 94.25 277 PHE A O 1
ATOM 2234 N N . GLU A 1 278 ? 14.605 0.092 -32.293 1.00 93.50 278 GLU A N 1
ATOM 2235 C CA . GLU A 1 278 ? 14.467 0.536 -33.687 1.00 93.50 278 GLU A CA 1
ATOM 2236 C C . GLU A 1 278 ? 15.694 1.307 -34.194 1.00 93.50 278 GLU A C 1
ATOM 2238 O O . GLU A 1 278 ? 16.127 1.113 -35.336 1.00 93.50 278 GLU A O 1
ATOM 2243 N N . ILE A 1 279 ? 16.305 2.153 -33.357 1.00 92.88 279 ILE A N 1
ATOM 2244 C CA . ILE A 1 279 ? 17.544 2.850 -33.723 1.00 92.88 279 ILE A CA 1
ATOM 2245 C C . ILE A 1 279 ? 18.716 1.860 -33.845 1.00 92.88 279 ILE A C 1
ATOM 2247 O O . ILE A 1 279 ? 19.521 1.978 -34.772 1.00 92.88 279 ILE A O 1
ATOM 2251 N N . GLN A 1 280 ? 18.805 0.839 -32.986 1.00 92.06 280 GLN A N 1
ATOM 2252 C CA . GLN A 1 280 ? 19.823 -0.213 -33.120 1.00 92.06 280 GLN A CA 1
ATOM 2253 C C . GLN A 1 280 ? 19.675 -1.006 -34.433 1.00 92.06 280 GLN A C 1
ATOM 2255 O O . GLN A 1 280 ? 20.683 -1.280 -35.092 1.00 92.06 280 GLN A O 1
ATOM 2260 N N . VAL A 1 281 ? 18.444 -1.299 -34.871 1.00 93.12 281 VAL A N 1
ATOM 2261 C CA . VAL A 1 281 ? 18.172 -1.930 -36.177 1.00 93.12 281 VAL A CA 1
ATOM 2262 C C . VAL A 1 281 ? 18.620 -1.027 -37.338 1.00 93.12 281 VAL A C 1
ATOM 2264 O O . VAL A 1 281 ? 19.311 -1.496 -38.249 1.00 93.12 281 VAL A O 1
ATOM 2267 N N . LYS A 1 282 ? 18.325 0.283 -37.287 1.00 93.69 282 LYS A N 1
ATOM 2268 C CA . LYS A 1 282 ? 18.805 1.265 -38.284 1.00 93.69 282 LYS A CA 1
ATOM 2269 C C . LYS A 1 282 ? 20.339 1.295 -38.355 1.00 93.69 282 LYS A C 1
ATOM 2271 O O . LYS A 1 282 ? 20.905 1.180 -39.443 1.00 93.69 282 LYS A O 1
ATOM 2276 N N . LYS A 1 283 ? 21.025 1.337 -37.206 1.00 92.62 283 LYS A N 1
ATOM 2277 C CA . LYS A 1 283 ? 22.498 1.276 -37.130 1.00 92.62 283 LYS A CA 1
ATOM 2278 C C . LYS A 1 283 ? 23.078 -0.019 -37.705 1.00 92.62 283 LYS A C 1
ATOM 2280 O O . LYS A 1 283 ? 24.101 0.025 -38.387 1.00 92.62 283 LYS A O 1
ATOM 2285 N N . TYR A 1 284 ? 22.441 -1.172 -37.477 1.00 92.44 284 TYR A N 1
ATOM 2286 C CA . TYR A 1 284 ? 22.873 -2.435 -38.090 1.00 92.44 284 TYR A CA 1
ATOM 2287 C C . TYR A 1 284 ? 22.807 -2.364 -39.625 1.00 92.44 284 TYR A C 1
ATOM 2289 O O . TYR A 1 284 ? 23.770 -2.735 -40.303 1.00 92.44 284 TYR A O 1
ATOM 2297 N N . SER A 1 285 ? 21.718 -1.810 -40.171 1.00 92.81 285 SER A N 1
ATOM 2298 C CA . SER A 1 285 ? 21.564 -1.574 -41.612 1.00 92.81 285 SER A CA 1
ATOM 2299 C C . SER A 1 285 ? 22.680 -0.674 -42.165 1.00 92.81 285 SER A C 1
ATOM 2301 O O . SER A 1 285 ? 23.411 -1.090 -43.069 1.00 92.81 285 SER A O 1
ATOM 2303 N N . ILE A 1 286 ? 22.913 0.494 -41.552 1.00 92.94 286 ILE A N 1
ATOM 2304 C CA . ILE A 1 286 ? 23.987 1.437 -41.925 1.00 92.94 286 ILE A CA 1
ATOM 2305 C C . ILE A 1 286 ? 25.366 0.763 -41.891 1.00 92.94 286 ILE A C 1
ATOM 2307 O O . ILE A 1 286 ? 26.132 0.863 -42.853 1.00 92.94 286 ILE A O 1
ATOM 2311 N N . LYS A 1 287 ? 25.670 0.000 -40.833 1.00 92.75 287 LYS A N 1
ATOM 2312 C CA . LYS A 1 287 ? 26.929 -0.749 -40.694 1.00 92.75 287 LYS A CA 1
ATOM 2313 C C . LYS A 1 287 ? 27.109 -1.794 -41.802 1.00 92.75 287 LYS A C 1
ATOM 2315 O O . LYS A 1 287 ? 28.218 -1.950 -42.319 1.00 92.75 287 LYS A O 1
ATOM 2320 N N . SER A 1 288 ? 26.035 -2.474 -42.211 1.00 90.88 288 SER A N 1
ATOM 2321 C CA . SER A 1 288 ? 26.059 -3.435 -43.324 1.00 90.88 288 SER A CA 1
ATOM 2322 C C . SER A 1 288 ? 26.282 -2.755 -44.687 1.00 90.88 288 SER A C 1
ATOM 2324 O O . SER A 1 288 ? 27.116 -3.214 -45.479 1.00 90.88 288 SER A O 1
ATOM 2326 N N . LYS A 1 289 ? 25.633 -1.604 -44.933 1.00 93.69 289 LYS A N 1
ATOM 2327 C CA . LYS A 1 289 ? 25.824 -0.793 -46.145 1.00 93.69 289 LYS A CA 1
ATOM 2328 C C . LYS A 1 289 ? 27.251 -0.237 -46.210 1.00 93.69 289 LYS A C 1
ATOM 2330 O O . LYS A 1 289 ? 27.916 -0.400 -47.229 1.00 93.69 289 LYS A O 1
ATOM 2335 N N . SER A 1 290 ? 27.760 0.317 -45.107 1.00 91.81 290 SER A N 1
ATOM 2336 C CA . SER A 1 290 ? 29.135 0.826 -44.993 1.00 91.81 290 SER A CA 1
ATOM 2337 C C . SER A 1 290 ? 30.179 -0.266 -45.267 1.00 91.81 290 SER A C 1
ATOM 2339 O O . SER A 1 290 ? 31.064 -0.064 -46.097 1.00 91.81 290 SER A O 1
ATOM 2341 N N . LYS A 1 291 ? 30.033 -1.474 -44.691 1.00 92.56 291 LYS A N 1
ATOM 2342 C CA . LYS A 1 291 ? 30.906 -2.622 -45.017 1.00 92.56 291 LYS A CA 1
ATOM 2343 C C . LYS A 1 291 ? 30.895 -2.941 -46.519 1.00 92.56 291 LYS A C 1
ATOM 2345 O O . LYS A 1 291 ? 31.951 -3.149 -47.110 1.00 92.56 291 LYS A O 1
ATOM 2350 N N . THR A 1 292 ? 29.715 -2.945 -47.137 1.00 92.62 292 THR A N 1
ATOM 2351 C CA . THR A 1 292 ? 29.544 -3.240 -48.570 1.00 92.62 292 THR A CA 1
ATOM 2352 C C . THR A 1 292 ? 30.204 -2.178 -49.457 1.00 92.62 292 THR A C 1
ATOM 2354 O O . THR A 1 292 ? 30.879 -2.513 -50.429 1.00 92.62 292 THR A O 1
ATOM 2357 N N . LEU A 1 293 ? 30.069 -0.895 -49.110 1.00 92.75 293 LEU A N 1
ATOM 2358 C CA . LEU A 1 293 ? 30.715 0.209 -49.825 1.00 92.75 293 LEU A CA 1
ATOM 2359 C C . LEU A 1 293 ? 32.243 0.211 -49.652 1.00 92.75 293 LEU A C 1
ATOM 2361 O O . LEU A 1 293 ? 32.949 0.490 -50.619 1.00 92.75 293 LEU A O 1
ATOM 2365 N N . LYS A 1 294 ? 32.774 -0.166 -48.479 1.00 92.69 294 LYS A N 1
ATOM 2366 C CA . LYS A 1 294 ? 34.231 -0.295 -48.266 1.00 92.69 294 LYS A CA 1
ATOM 2367 C C . LYS A 1 294 ? 34.836 -1.401 -49.143 1.00 92.69 294 LYS A C 1
ATOM 2369 O O . LYS A 1 294 ? 35.845 -1.150 -49.795 1.00 92.69 294 LYS A O 1
ATOM 2374 N N . ILE A 1 295 ? 34.157 -2.546 -49.283 1.00 92.44 295 ILE A N 1
ATOM 2375 C CA . ILE A 1 295 ? 34.550 -3.622 -50.219 1.00 92.44 295 ILE A CA 1
ATOM 2376 C C . ILE A 1 295 ? 34.508 -3.142 -51.684 1.00 92.44 295 ILE A C 1
ATOM 2378 O O . ILE A 1 295 ? 35.413 -3.447 -52.462 1.00 92.44 295 ILE A O 1
ATOM 2382 N N . LYS A 1 296 ? 33.502 -2.343 -52.078 1.00 93.00 296 LYS A N 1
ATOM 2383 C CA . LYS A 1 296 ? 33.475 -1.722 -53.417 1.00 93.00 296 LYS A CA 1
ATOM 2384 C C . LYS A 1 296 ? 34.656 -0.770 -53.630 1.00 93.00 296 LYS A C 1
ATOM 2386 O O . LYS A 1 296 ? 35.319 -0.873 -54.656 1.00 93.00 296 LYS A O 1
ATOM 2391 N N . LYS A 1 297 ? 34.963 0.103 -52.661 1.00 92.31 297 LYS A N 1
ATOM 2392 C CA . LYS A 1 297 ? 36.096 1.045 -52.739 1.00 92.31 297 LYS A CA 1
ATOM 2393 C C . LYS A 1 297 ? 37.432 0.311 -52.918 1.00 92.31 297 LYS A C 1
ATOM 2395 O O . LYS A 1 297 ? 38.238 0.686 -53.763 1.00 92.31 297 LYS A O 1
ATOM 2400 N N . GLU A 1 298 ? 37.637 -0.770 -52.169 1.00 91.88 298 GLU A N 1
ATOM 2401 C CA . GLU A 1 298 ? 38.800 -1.656 -52.299 1.00 91.88 298 GLU A CA 1
ATOM 2402 C C . GLU A 1 298 ? 38.865 -2.333 -53.681 1.00 91.88 298 GLU A C 1
ATOM 2404 O O . GLU A 1 298 ? 39.921 -2.362 -54.312 1.00 91.88 298 GLU A O 1
ATOM 2409 N N . THR A 1 299 ? 37.724 -2.793 -54.205 1.00 92.19 299 THR A N 1
ATOM 2410 C CA . THR A 1 299 ? 37.628 -3.397 -55.545 1.00 92.19 299 THR A CA 1
ATOM 2411 C C . THR A 1 299 ? 38.002 -2.406 -56.655 1.00 92.19 299 THR A C 1
ATOM 2413 O O . THR A 1 299 ? 38.773 -2.753 -57.548 1.00 92.19 299 THR A O 1
ATOM 2416 N N . GLU A 1 300 ? 37.508 -1.166 -56.600 1.00 91.69 300 GLU A N 1
ATOM 2417 C CA . GLU A 1 300 ? 37.848 -0.122 -57.579 1.00 91.69 300 GLU A CA 1
ATOM 2418 C C . GLU A 1 300 ? 39.327 0.306 -57.488 1.00 91.69 300 GLU A C 1
ATOM 2420 O O . GLU A 1 300 ? 39.997 0.426 -58.516 1.00 91.69 300 GLU A O 1
ATOM 2425 N N . ASN A 1 301 ? 39.885 0.433 -56.277 1.00 90.56 301 ASN A N 1
ATOM 2426 C CA . ASN A 1 301 ? 41.324 0.662 -56.083 1.00 90.56 301 ASN A CA 1
ATOM 2427 C C . ASN A 1 301 ? 42.173 -0.458 -56.712 1.00 90.56 301 ASN A C 1
ATOM 2429 O O . ASN A 1 301 ? 43.177 -0.185 -57.372 1.00 90.56 301 ASN A O 1
ATOM 2433 N N . ASN A 1 302 ? 41.752 -1.717 -56.568 1.00 91.44 302 ASN A N 1
ATOM 2434 C CA . ASN A 1 302 ? 42.451 -2.848 -57.175 1.00 91.44 302 ASN A CA 1
ATOM 2435 C C . ASN A 1 302 ? 42.412 -2.804 -58.713 1.00 91.44 302 ASN A C 1
ATOM 2437 O O . ASN A 1 302 ? 43.428 -3.109 -59.337 1.00 91.44 302 ASN A O 1
ATOM 2441 N N . LYS A 1 303 ? 41.326 -2.321 -59.339 1.00 92.88 303 LYS A N 1
ATOM 2442 C CA . LYS A 1 303 ? 41.309 -2.071 -60.796 1.00 92.88 303 LYS A CA 1
ATOM 2443 C C . LYS A 1 303 ? 42.321 -1.003 -61.213 1.00 92.88 303 LYS A C 1
ATOM 2445 O O . LYS A 1 303 ? 43.016 -1.205 -62.207 1.00 92.88 303 LYS A O 1
ATOM 2450 N N . ILE A 1 304 ? 42.443 0.101 -60.464 1.00 91.56 304 ILE A N 1
ATOM 2451 C CA . ILE A 1 304 ? 43.467 1.132 -60.729 1.00 91.56 304 ILE A CA 1
ATOM 2452 C C . ILE A 1 304 ? 44.868 0.515 -60.661 1.00 91.56 304 ILE A C 1
ATOM 2454 O O . ILE A 1 304 ? 45.677 0.756 -61.558 1.00 91.56 304 ILE A O 1
ATOM 2458 N N . ASN A 1 305 ? 45.144 -0.325 -59.660 1.00 90.31 305 ASN A N 1
ATOM 2459 C CA . ASN A 1 305 ? 46.427 -1.022 -59.535 1.00 90.31 305 ASN A CA 1
ATOM 2460 C C . ASN A 1 305 ? 46.700 -1.947 -60.737 1.00 90.31 305 ASN A C 1
ATOM 2462 O O . ASN A 1 305 ? 47.804 -1.917 -61.287 1.00 90.31 305 ASN A O 1
ATOM 2466 N N . THR A 1 306 ? 45.706 -2.715 -61.201 1.00 91.50 306 THR A N 1
ATOM 2467 C CA . THR A 1 306 ? 45.832 -3.571 -62.397 1.00 91.50 306 THR A CA 1
ATOM 2468 C C . THR A 1 306 ? 46.080 -2.750 -63.664 1.00 91.50 306 THR A C 1
ATOM 2470 O O . THR A 1 306 ? 47.032 -3.032 -64.388 1.00 91.50 306 THR A O 1
ATOM 2473 N N . ILE A 1 307 ? 45.289 -1.701 -63.916 1.00 91.75 307 ILE A N 1
ATOM 2474 C CA . ILE A 1 307 ? 45.445 -0.821 -65.090 1.00 91.75 307 ILE A CA 1
ATOM 2475 C C . ILE A 1 307 ? 46.826 -0.155 -65.087 1.00 91.75 307 ILE A C 1
ATOM 2477 O O . ILE A 1 307 ? 47.512 -0.154 -66.106 1.00 91.75 307 ILE A O 1
ATOM 2481 N N . THR A 1 308 ? 47.265 0.353 -63.934 1.00 91.31 308 THR A N 1
ATOM 2482 C CA . THR A 1 308 ? 48.585 0.985 -63.771 1.00 91.31 308 THR A CA 1
ATOM 2483 C C . THR A 1 308 ? 49.721 -0.008 -64.020 1.00 91.31 308 THR A C 1
ATOM 2485 O O . THR A 1 308 ? 50.695 0.335 -64.687 1.00 91.31 308 THR A O 1
ATOM 2488 N N . THR A 1 309 ? 49.595 -1.245 -63.528 1.00 90.88 309 THR A N 1
ATOM 2489 C CA . THR A 1 309 ? 50.605 -2.301 -63.717 1.00 90.88 309 THR A CA 1
ATOM 2490 C C . THR A 1 309 ? 50.697 -2.726 -65.182 1.00 90.88 309 THR A C 1
ATOM 2492 O O . THR A 1 309 ? 51.795 -2.753 -65.736 1.00 90.88 309 THR A O 1
ATOM 2495 N N . ASN A 1 310 ? 49.558 -2.976 -65.834 1.00 90.94 310 ASN A N 1
ATOM 2496 C CA . ASN A 1 310 ? 49.511 -3.380 -67.239 1.00 90.94 310 ASN A CA 1
ATOM 2497 C C . ASN A 1 310 ? 50.047 -2.264 -68.148 1.00 90.94 310 ASN A C 1
ATOM 2499 O O . ASN A 1 310 ? 50.944 -2.506 -68.948 1.00 90.94 310 ASN A O 1
ATOM 2503 N N . ALA A 1 311 ? 49.579 -1.024 -67.967 1.00 91.38 311 ALA A N 1
ATOM 2504 C CA . ALA A 1 311 ? 50.069 0.116 -68.739 1.00 91.38 311 ALA A CA 1
ATOM 2505 C C . ALA A 1 311 ? 51.578 0.332 -68.544 1.00 91.38 311 ALA A C 1
ATOM 2507 O O . ALA A 1 311 ? 52.282 0.569 -69.518 1.00 91.38 311 ALA A O 1
ATOM 2508 N N . LYS A 1 312 ? 52.102 0.184 -67.318 1.00 92.94 312 LYS A N 1
ATOM 2509 C CA . LYS A 1 312 ? 53.549 0.255 -67.054 1.00 92.94 312 LYS A CA 1
ATOM 2510 C C . LYS A 1 312 ? 54.335 -0.851 -67.771 1.00 92.94 312 LYS A C 1
ATOM 2512 O O . LYS A 1 312 ? 55.440 -0.581 -68.232 1.00 92.94 312 LYS A O 1
ATOM 2517 N N . SER A 1 313 ? 53.786 -2.063 -67.876 1.00 92.00 313 SER A N 1
ATOM 2518 C CA . SER A 1 313 ? 54.411 -3.156 -68.634 1.00 92.00 313 SER A CA 1
ATOM 2519 C C . SER A 1 313 ? 54.474 -2.826 -70.127 1.00 92.00 313 SER A C 1
ATOM 2521 O O . SER A 1 313 ? 55.553 -2.861 -70.711 1.00 92.00 313 SER A O 1
ATOM 2523 N N . ASN A 1 314 ? 53.344 -2.424 -70.716 1.00 90.75 314 ASN A N 1
ATOM 2524 C CA . ASN A 1 314 ? 53.243 -2.092 -72.140 1.00 90.75 314 ASN A CA 1
ATOM 2525 C C . ASN A 1 314 ? 54.112 -0.877 -72.514 1.00 90.75 314 ASN A C 1
ATOM 2527 O O . ASN A 1 314 ? 54.768 -0.883 -73.549 1.00 90.75 314 ASN A O 1
ATOM 2531 N N . ILE A 1 315 ? 54.145 0.157 -71.662 1.00 92.56 315 ILE A N 1
ATOM 2532 C CA . ILE A 1 315 ? 55.009 1.330 -71.857 1.00 92.56 315 ILE A CA 1
ATOM 2533 C C . ILE A 1 315 ? 56.481 0.915 -71.847 1.00 92.56 315 ILE A C 1
ATOM 2535 O O . ILE A 1 315 ? 57.213 1.349 -72.728 1.00 92.56 315 ILE A O 1
ATOM 2539 N N . LYS A 1 316 ? 56.908 0.047 -70.916 1.00 93.19 316 LYS A N 1
ATOM 2540 C CA . LYS A 1 316 ? 58.298 -0.428 -70.881 1.00 93.19 316 LYS A CA 1
ATOM 2541 C C . LYS A 1 316 ? 58.652 -1.242 -72.130 1.00 93.19 316 LYS A C 1
ATOM 2543 O O . LYS A 1 316 ? 59.729 -1.057 -72.677 1.00 93.19 316 LYS A O 1
ATOM 2548 N N . GLU A 1 317 ? 57.763 -2.118 -72.594 1.00 92.94 317 GLU A N 1
ATOM 2549 C CA . GLU A 1 317 ? 57.993 -2.898 -73.818 1.00 92.94 317 GLU A CA 1
ATOM 2550 C C . GLU A 1 317 ? 58.160 -1.988 -75.048 1.00 92.94 317 GLU A C 1
ATOM 2552 O O . GLU A 1 317 ? 59.082 -2.181 -75.839 1.00 92.94 317 GLU A O 1
ATOM 2557 N N . LEU A 1 318 ? 57.341 -0.936 -75.158 1.00 92.50 318 LEU A N 1
ATOM 2558 C CA . LEU A 1 318 ? 57.484 0.090 -76.194 1.00 92.50 318 LEU A CA 1
ATOM 2559 C C . LEU A 1 318 ? 58.764 0.927 -76.018 1.00 92.50 318 LEU A C 1
ATOM 2561 O O . LEU A 1 318 ? 59.403 1.262 -77.008 1.00 92.50 318 LEU A O 1
ATOM 2565 N N . GLU A 1 319 ? 59.181 1.246 -74.790 1.00 92.69 319 GLU A N 1
ATOM 2566 C CA . GLU A 1 319 ? 60.457 1.929 -74.515 1.00 92.69 319 GLU A CA 1
ATOM 2567 C C . GLU A 1 319 ? 61.669 1.075 -74.921 1.00 92.69 319 GLU A C 1
ATOM 2569 O O . GLU A 1 319 ? 62.551 1.578 -75.619 1.00 92.69 319 GLU A O 1
ATOM 2574 N N . ASP A 1 320 ? 61.678 -0.214 -74.563 1.00 92.88 320 ASP A N 1
ATOM 2575 C CA . ASP A 1 320 ? 62.721 -1.174 -74.947 1.00 92.88 320 ASP A CA 1
ATOM 2576 C C . ASP A 1 320 ? 62.807 -1.304 -76.493 1.00 92.88 320 ASP A C 1
ATOM 2578 O O . ASP A 1 320 ? 63.903 -1.348 -77.060 1.00 92.88 320 ASP A O 1
ATOM 2582 N N . GLN A 1 321 ? 61.661 -1.307 -77.195 1.00 93.12 321 GLN A N 1
ATOM 2583 C CA . GLN A 1 321 ? 61.583 -1.312 -78.668 1.00 93.12 321 GLN A CA 1
ATOM 2584 C C . GLN A 1 321 ? 62.073 0.010 -79.292 1.00 93.12 321 GLN A C 1
ATOM 2586 O O . GLN A 1 321 ? 62.852 -0.003 -80.247 1.00 93.12 321 GLN A O 1
ATOM 2591 N N . ILE A 1 322 ? 61.673 1.159 -78.738 1.00 92.62 322 ILE A N 1
ATOM 2592 C CA . ILE A 1 322 ? 62.107 2.490 -79.192 1.00 92.62 322 ILE A CA 1
ATOM 2593 C C . ILE A 1 322 ? 63.625 2.664 -79.029 1.00 92.62 322 ILE A C 1
ATOM 2595 O O . ILE A 1 322 ? 64.263 3.260 -79.900 1.00 92.62 322 ILE A O 1
ATOM 2599 N N . GLU A 1 323 ? 64.224 2.160 -77.945 1.00 93.56 323 GLU A N 1
ATOM 2600 C CA . GLU A 1 323 ? 65.679 2.209 -77.750 1.00 93.56 323 GLU A CA 1
ATOM 2601 C C . GLU A 1 323 ? 66.420 1.315 -78.758 1.00 93.56 323 GLU A C 1
ATOM 2603 O O . GLU A 1 323 ? 67.412 1.755 -79.351 1.00 93.56 323 GLU A O 1
ATOM 2608 N N . TYR A 1 324 ? 65.913 0.103 -79.019 1.00 94.00 324 TYR A N 1
ATOM 2609 C CA . TYR A 1 324 ? 66.460 -0.795 -80.041 1.00 94.00 324 TYR A CA 1
ATOM 2610 C C . TYR A 1 324 ? 66.491 -0.135 -81.429 1.00 94.00 324 TYR A C 1
ATOM 2612 O O . TYR A 1 324 ? 67.549 -0.075 -82.061 1.00 94.00 324 TYR A O 1
ATOM 2620 N N . GLU A 1 325 ? 65.371 0.437 -81.874 1.00 92.94 325 GLU A N 1
ATOM 2621 C CA . GLU A 1 325 ? 65.277 1.096 -83.181 1.00 92.94 325 GLU A CA 1
ATOM 2622 C C . GLU A 1 325 ? 66.126 2.375 -83.255 1.00 92.94 325 GLU A C 1
ATOM 2624 O O . GLU A 1 325 ? 66.809 2.620 -84.251 1.00 92.94 325 GLU A O 1
ATOM 2629 N N . LYS A 1 326 ? 66.191 3.172 -82.178 1.00 92.50 326 LYS A N 1
ATOM 2630 C CA . LYS A 1 326 ? 67.087 4.344 -82.115 1.00 92.50 326 LYS A CA 1
ATOM 2631 C C . LYS A 1 326 ? 68.562 3.951 -82.218 1.00 92.50 326 LYS A C 1
ATOM 2633 O O . LYS A 1 326 ? 69.334 4.667 -82.859 1.00 92.50 326 LYS A O 1
ATOM 2638 N N . LYS A 1 327 ? 68.953 2.805 -81.654 1.00 93.25 327 LYS A N 1
ATOM 2639 C CA . LYS A 1 327 ? 70.302 2.247 -81.810 1.00 93.25 327 LYS A CA 1
ATOM 2640 C C . LYS A 1 327 ? 70.553 1.743 -83.235 1.00 93.25 327 LYS A C 1
ATOM 2642 O O . LYS A 1 327 ? 71.585 2.083 -83.812 1.00 93.25 327 LYS A O 1
ATOM 2647 N N . LEU A 1 328 ? 69.611 1.001 -83.822 1.00 92.00 328 LEU A N 1
ATOM 2648 C CA . LEU A 1 328 ? 69.708 0.505 -85.200 1.00 92.00 328 LEU A CA 1
ATOM 2649 C C . LEU A 1 328 ? 69.837 1.659 -86.208 1.00 92.00 328 LEU A C 1
ATOM 2651 O O . LEU A 1 328 ? 70.706 1.628 -87.082 1.00 92.00 328 LEU A O 1
ATOM 2655 N N . LYS A 1 329 ? 69.043 2.722 -86.024 1.00 93.31 329 LYS A N 1
ATOM 2656 C CA . LYS A 1 329 ? 69.143 3.979 -86.775 1.00 93.31 329 LYS A CA 1
ATOM 2657 C C . LYS A 1 329 ? 70.530 4.608 -86.649 1.00 93.31 329 LYS A C 1
ATOM 2659 O O . LYS A 1 329 ? 71.133 4.936 -87.665 1.00 93.31 329 LYS A O 1
ATOM 2664 N N . LEU A 1 330 ? 71.050 4.746 -85.428 1.00 92.06 330 LEU A N 1
ATOM 2665 C CA . LEU A 1 330 ? 72.368 5.336 -85.175 1.00 92.06 330 LEU A CA 1
ATOM 2666 C C . LEU A 1 330 ? 73.501 4.534 -85.839 1.00 92.06 330 LEU A C 1
ATOM 2668 O O . LEU A 1 330 ? 74.435 5.122 -86.383 1.00 92.06 330 LEU A O 1
ATOM 2672 N N . ASP A 1 331 ? 73.434 3.203 -85.818 1.00 91.44 331 ASP A N 1
ATOM 2673 C CA . ASP A 1 331 ? 74.440 2.349 -86.460 1.00 91.44 331 ASP A CA 1
ATOM 2674 C C . ASP A 1 331 ? 74.348 2.401 -88.000 1.00 91.44 331 ASP A C 1
ATOM 2676 O O . ASP A 1 331 ? 75.378 2.392 -88.681 1.00 91.44 331 ASP A O 1
ATOM 2680 N N . LYS A 1 332 ? 73.146 2.587 -88.562 1.00 90.44 332 LYS A N 1
ATOM 2681 C CA . LYS A 1 332 ? 72.945 2.878 -89.994 1.00 90.44 332 LYS A CA 1
ATOM 2682 C C . LYS A 1 332 ? 73.415 4.284 -90.386 1.00 90.44 332 LYS A C 1
ATOM 2684 O O . LYS A 1 332 ? 74.035 4.436 -91.433 1.00 90.44 332 LYS A O 1
ATOM 2689 N N . GLU A 1 333 ? 73.212 5.295 -89.540 1.00 88.88 333 GLU A N 1
ATOM 2690 C CA . GLU A 1 333 ? 73.727 6.658 -89.753 1.00 88.88 333 GLU A CA 1
ATOM 2691 C C . GLU A 1 333 ? 75.266 6.707 -89.720 1.00 88.88 333 GLU A C 1
ATOM 2693 O O . GLU A 1 333 ? 75.871 7.423 -90.518 1.00 88.88 333 GLU A O 1
ATOM 2698 N N . LYS A 1 334 ? 75.926 5.893 -88.880 1.00 91.62 334 LYS A N 1
ATOM 2699 C CA . LYS A 1 334 ? 77.392 5.708 -88.930 1.00 91.62 334 LYS A CA 1
ATOM 2700 C C . LYS A 1 334 ? 77.846 5.102 -90.259 1.00 91.62 334 LYS A C 1
ATOM 2702 O O . LYS A 1 334 ? 78.793 5.610 -90.852 1.00 91.62 334 LYS A O 1
ATOM 2707 N N . LEU A 1 335 ? 77.177 4.045 -90.729 1.00 90.00 335 LEU A N 1
ATOM 2708 C CA . LEU A 1 335 ? 77.511 3.385 -91.996 1.00 90.00 335 LEU A CA 1
ATOM 2709 C C . LEU A 1 335 ? 77.326 4.331 -93.194 1.00 90.00 335 LEU A C 1
ATOM 2711 O O . LEU A 1 335 ? 78.218 4.433 -94.032 1.00 90.00 335 LEU A O 1
ATOM 2715 N N . LEU A 1 336 ? 76.222 5.087 -93.219 1.00 89.88 336 LEU A N 1
ATOM 2716 C CA . LEU A 1 336 ? 75.956 6.134 -94.209 1.00 89.88 336 LEU A CA 1
ATOM 2717 C C . LEU A 1 336 ? 77.068 7.191 -94.247 1.00 89.88 336 LEU A C 1
ATOM 2719 O O . LEU A 1 336 ? 77.484 7.615 -95.322 1.00 89.88 336 LEU A O 1
ATOM 2723 N N . ASN A 1 337 ? 77.551 7.622 -93.079 1.00 86.94 337 ASN A N 1
ATOM 2724 C CA . ASN A 1 337 ? 78.617 8.617 -92.986 1.00 86.94 337 ASN A CA 1
ATOM 2725 C C . ASN A 1 337 ? 79.994 8.045 -93.365 1.00 86.94 337 ASN A C 1
ATOM 2727 O O . ASN A 1 337 ? 80.790 8.775 -93.948 1.00 86.94 337 ASN A O 1
ATOM 2731 N N . SER A 1 338 ? 80.259 6.755 -93.107 1.00 86.94 338 SER A N 1
ATOM 2732 C CA . SER A 1 338 ? 81.456 6.073 -93.625 1.00 86.94 338 SER A CA 1
ATOM 2733 C C . SER A 1 338 ? 81.442 6.060 -95.150 1.00 86.94 338 SER A C 1
ATOM 2735 O O . SER A 1 338 ? 82.332 6.639 -95.755 1.00 86.94 338 SER A O 1
ATOM 2737 N N . LEU A 1 339 ? 80.380 5.523 -95.767 1.00 84.75 339 LEU A N 1
ATOM 2738 C CA . LEU A 1 339 ? 80.266 5.425 -97.227 1.00 84.75 339 LEU A CA 1
ATOM 2739 C C . LEU A 1 339 ? 80.342 6.794 -97.921 1.00 84.75 339 LEU A C 1
ATOM 2741 O O . LEU A 1 339 ? 80.925 6.907 -98.996 1.00 84.75 339 LEU A O 1
ATOM 2745 N N . LYS A 1 340 ? 79.807 7.853 -97.298 1.00 85.44 340 LYS A N 1
ATOM 2746 C CA . LYS A 1 340 ? 79.999 9.233 -97.771 1.00 85.44 340 LYS A CA 1
ATOM 2747 C C . LYS A 1 340 ? 81.458 9.675 -97.698 1.00 85.44 340 LYS A C 1
ATOM 2749 O O . LYS A 1 340 ? 81.956 10.195 -98.686 1.00 85.44 340 LYS A O 1
ATOM 2754 N N . SER A 1 341 ? 82.152 9.429 -96.585 1.00 83.56 341 SER A N 1
ATOM 2755 C CA . SER A 1 341 ? 83.586 9.731 -96.457 1.00 83.56 341 SER A CA 1
ATOM 2756 C C . SER A 1 341 ? 84.434 8.938 -97.458 1.00 83.56 341 SER A C 1
ATOM 2758 O O . SER A 1 341 ? 85.359 9.496 -98.041 1.00 83.56 341 SER A O 1
ATOM 2760 N N . ASP A 1 342 ? 84.102 7.665 -97.693 1.00 81.81 342 ASP A N 1
ATOM 2761 C CA . ASP A 1 342 ? 84.771 6.798 -98.667 1.00 81.81 342 ASP A CA 1
ATOM 2762 C C . ASP A 1 342 ? 84.575 7.318 -100.109 1.00 81.81 342 ASP A C 1
ATOM 2764 O O . ASP A 1 342 ? 85.506 7.283 -100.915 1.00 81.81 342 ASP A O 1
ATOM 2768 N N . ILE A 1 343 ? 83.393 7.865 -100.429 1.00 81.62 343 ILE A N 1
ATOM 2769 C CA . ILE A 1 343 ? 83.106 8.538 -101.709 1.00 81.62 343 ILE A CA 1
ATOM 2770 C C . ILE A 1 343 ? 83.791 9.912 -101.812 1.00 81.62 343 ILE A C 1
ATOM 2772 O O . ILE A 1 343 ? 84.329 10.233 -102.870 1.00 81.62 343 ILE A O 1
ATOM 2776 N N . GLU A 1 344 ? 83.802 10.717 -100.747 1.00 80.94 344 GLU A N 1
ATOM 2777 C CA . GLU A 1 344 ? 84.455 12.035 -100.724 1.00 80.94 344 GLU A CA 1
ATOM 2778 C C . GLU A 1 344 ? 85.978 11.916 -100.891 1.00 80.94 344 GLU A C 1
ATOM 2780 O O . GLU A 1 344 ? 86.567 12.652 -101.685 1.00 80.94 344 GLU A O 1
ATOM 2785 N N . ASP A 1 345 ? 86.628 10.958 -100.220 1.00 77.38 345 ASP A N 1
ATOM 2786 C CA . ASP A 1 345 ? 88.048 10.677 -100.454 1.00 77.38 345 ASP A CA 1
ATOM 2787 C C . ASP A 1 345 ? 88.286 10.008 -101.823 1.00 77.38 345 ASP A C 1
ATOM 2789 O O . ASP A 1 345 ? 8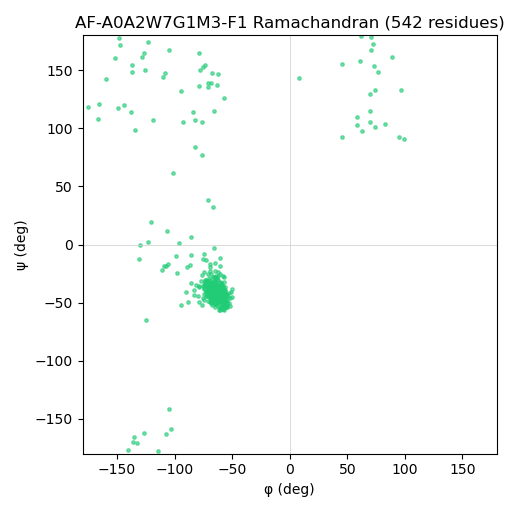9.305 10.291 -102.458 1.00 77.38 345 ASP A O 1
ATOM 2793 N N . TYR A 1 346 ? 87.357 9.198 -102.348 1.00 74.38 346 TYR A N 1
ATOM 2794 C CA . TYR A 1 346 ? 87.460 8.694 -103.723 1.00 74.38 346 TYR A CA 1
ATOM 2795 C C . TYR A 1 346 ? 87.461 9.837 -104.750 1.00 74.38 346 TYR A C 1
ATOM 2797 O O . TYR A 1 346 ? 88.408 9.937 -105.528 1.00 74.38 346 TYR A O 1
ATOM 2805 N N . ASP A 1 347 ? 86.473 10.735 -104.732 1.00 75.12 347 ASP A N 1
ATOM 2806 C CA . ASP A 1 347 ? 86.386 11.876 -105.663 1.00 75.12 347 ASP A CA 1
ATOM 2807 C C . ASP A 1 347 ? 87.614 12.803 -105.561 1.00 75.12 347 ASP A C 1
ATOM 2809 O O . ASP A 1 347 ? 88.192 13.242 -106.556 1.00 75.12 347 ASP A O 1
ATOM 2813 N N . LYS A 1 348 ? 88.111 13.008 -104.341 1.00 76.25 348 LYS A N 1
ATOM 2814 C CA . LYS A 1 348 ? 89.299 13.817 -104.044 1.00 76.25 348 LYS A CA 1
ATOM 2815 C C . LYS A 1 348 ? 90.627 13.186 -104.490 1.00 76.25 348 LYS A C 1
ATOM 2817 O O . LYS A 1 348 ? 91.585 13.923 -104.742 1.00 76.25 348 LYS A O 1
ATOM 2822 N N . TYR A 1 349 ? 90.710 11.856 -104.612 1.00 68.44 349 TYR A N 1
ATOM 2823 C CA . TYR A 1 349 ? 91.954 11.135 -104.931 1.00 68.44 349 TYR A CA 1
ATOM 2824 C C . TYR A 1 349 ? 91.908 10.240 -106.191 1.00 68.44 349 TYR A C 1
ATOM 2826 O O . TYR A 1 349 ? 92.931 9.634 -106.533 1.00 68.44 349 TYR A O 1
ATOM 2834 N N . TRP A 1 350 ? 90.802 10.174 -106.947 1.00 66.31 350 TRP A N 1
ATOM 2835 C CA . TRP A 1 350 ? 90.690 9.260 -108.102 1.00 66.31 350 TRP A CA 1
ATOM 2836 C C . TRP A 1 350 ? 91.724 9.541 -109.206 1.00 66.31 350 TRP A C 1
ATOM 2838 O O . TRP A 1 350 ? 92.287 8.604 -109.768 1.00 66.31 350 TRP A O 1
ATOM 2848 N N . ILE A 1 351 ? 92.065 10.813 -109.446 1.00 58.56 351 ILE A N 1
ATOM 2849 C CA . ILE A 1 351 ? 93.105 11.235 -110.409 1.00 58.56 351 ILE A CA 1
ATOM 2850 C C . ILE A 1 351 ? 94.506 10.715 -110.026 1.00 58.56 351 ILE A C 1
ATOM 2852 O O . ILE A 1 351 ? 95.347 10.496 -110.897 1.00 58.56 351 ILE A O 1
ATOM 2856 N N . TYR A 1 352 ? 94.757 10.473 -108.736 1.00 58.34 352 TYR A N 1
ATOM 2857 C CA . TYR A 1 352 ? 96.029 9.956 -108.217 1.00 58.34 352 TYR A CA 1
ATOM 2858 C C . TYR A 1 352 ? 96.023 8.429 -108.013 1.00 58.34 352 TYR A C 1
ATOM 2860 O O . TYR A 1 352 ? 97.021 7.852 -107.577 1.00 58.34 352 TYR A O 1
ATOM 2868 N N . SER A 1 353 ? 94.914 7.754 -108.334 1.00 55.47 353 SER A N 1
ATOM 2869 C CA . SER A 1 353 ? 94.742 6.317 -108.118 1.00 55.47 353 SER A CA 1
ATOM 2870 C C . SER A 1 353 ? 95.337 5.496 -109.267 1.00 55.47 353 SER A C 1
ATOM 2872 O O . SER A 1 353 ? 94.853 5.524 -110.397 1.00 55.47 353 SER A O 1
ATOM 2874 N N . ALA A 1 354 ? 96.394 4.728 -108.981 1.00 52.97 354 ALA A N 1
ATOM 2875 C CA . ALA A 1 354 ? 97.073 3.910 -109.988 1.00 52.97 354 ALA A CA 1
ATOM 2876 C C . ALA A 1 354 ? 96.138 2.819 -110.578 1.00 52.97 354 ALA A C 1
ATOM 2878 O O . ALA A 1 354 ? 95.472 2.131 -109.801 1.00 52.97 354 ALA A O 1
ATOM 2879 N N . PRO A 1 355 ? 96.130 2.563 -111.909 1.00 51.50 355 PRO A N 1
ATOM 2880 C CA . PRO A 1 355 ? 95.086 1.759 -112.574 1.00 51.50 355 PRO A CA 1
ATOM 2881 C C . PRO A 1 355 ? 94.890 0.296 -112.131 1.00 51.50 355 PRO A C 1
ATOM 2883 O O . PRO A 1 355 ? 93.906 -0.317 -112.535 1.00 51.50 355 PRO A O 1
ATOM 2886 N N . ASN A 1 356 ? 95.811 -0.270 -111.342 1.00 51.44 356 ASN A N 1
ATOM 2887 C CA . ASN A 1 356 ? 95.861 -1.693 -110.977 1.00 51.44 356 ASN A CA 1
ATOM 2888 C C . ASN A 1 356 ? 95.777 -1.956 -109.454 1.00 51.44 356 ASN A C 1
ATOM 2890 O O . ASN A 1 356 ? 96.181 -3.026 -108.991 1.00 51.44 356 ASN A O 1
ATOM 2894 N N . SER A 1 357 ? 95.282 -1.012 -108.645 1.00 50.81 357 SER A N 1
ATOM 2895 C CA . SER A 1 357 ? 94.998 -1.295 -107.230 1.00 50.81 357 SER A CA 1
ATOM 2896 C C . SER A 1 357 ? 93.779 -2.225 -107.088 1.00 50.81 357 SER A C 1
ATOM 2898 O O . SER A 1 357 ? 92.779 -2.085 -107.790 1.00 50.81 357 SER A O 1
ATOM 2900 N N . LYS A 1 358 ? 93.840 -3.199 -106.165 1.00 52.81 358 LYS A N 1
ATOM 2901 C CA . LYS A 1 358 ? 92.722 -4.137 -105.917 1.00 52.81 358 LYS A CA 1
ATOM 2902 C C . LYS A 1 358 ? 91.523 -3.507 -105.194 1.00 52.81 358 LYS A C 1
ATOM 2904 O O . LYS A 1 358 ? 90.453 -4.102 -105.194 1.00 52.81 358 LYS A O 1
ATOM 2909 N N . ASN A 1 359 ? 91.690 -2.312 -104.628 1.00 50.31 359 ASN A N 1
ATOM 2910 C CA . ASN A 1 359 ? 90.643 -1.570 -103.926 1.00 50.31 359 ASN A CA 1
ATOM 2911 C C . ASN A 1 359 ? 90.088 -0.463 -104.833 1.00 50.31 359 ASN A C 1
ATOM 2913 O O . ASN A 1 359 ? 90.210 0.722 -104.528 1.00 50.31 359 ASN A O 1
ATOM 2917 N N . LYS A 1 360 ? 89.509 -0.844 -105.974 1.00 57.62 360 LYS A N 1
ATOM 2918 C CA . LYS A 1 360 ? 88.727 0.092 -106.784 1.00 57.62 360 LYS A CA 1
ATOM 2919 C C . LYS A 1 360 ? 87.323 0.165 -106.185 1.00 57.62 360 LYS A C 1
ATOM 2921 O O . LYS A 1 360 ? 86.575 -0.801 -106.302 1.00 57.62 360 LYS A O 1
ATOM 2926 N N . LEU A 1 361 ? 86.999 1.279 -105.525 1.00 57.78 361 LEU A N 1
ATOM 2927 C CA . LEU A 1 361 ? 85.656 1.532 -105.000 1.00 57.78 361 LEU A CA 1
ATOM 2928 C C . LEU A 1 361 ? 84.649 1.456 -106.157 1.00 57.78 361 LEU A C 1
ATOM 2930 O O . LEU A 1 361 ? 84.826 2.126 -107.180 1.00 57.78 361 LEU A O 1
ATOM 2934 N N . ASP A 1 362 ? 83.619 0.624 -106.014 1.00 68.19 362 ASP A N 1
ATOM 2935 C CA . ASP A 1 362 ? 82.526 0.556 -106.982 1.00 68.19 362 ASP A CA 1
ATOM 2936 C C . ASP A 1 362 ? 81.537 1.683 -106.675 1.00 68.19 362 ASP A C 1
ATOM 2938 O O . ASP A 1 362 ? 80.559 1.515 -105.953 1.00 68.19 362 ASP A O 1
ATOM 2942 N N . PHE A 1 363 ? 81.861 2.866 -107.195 1.00 68.62 363 PHE A N 1
ATOM 2943 C CA . PHE A 1 363 ? 81.151 4.121 -106.958 1.00 68.62 363 PHE A CA 1
ATOM 2944 C C . PHE A 1 363 ? 79.632 4.014 -107.177 1.00 68.62 363 PHE A C 1
ATOM 2946 O O . PHE A 1 363 ? 78.859 4.571 -106.401 1.00 68.62 363 PHE A O 1
ATOM 2953 N N . ASN A 1 364 ? 79.193 3.252 -108.186 1.00 73.62 364 ASN A N 1
ATOM 2954 C CA . ASN A 1 364 ? 77.769 3.046 -108.455 1.00 73.62 364 ASN A 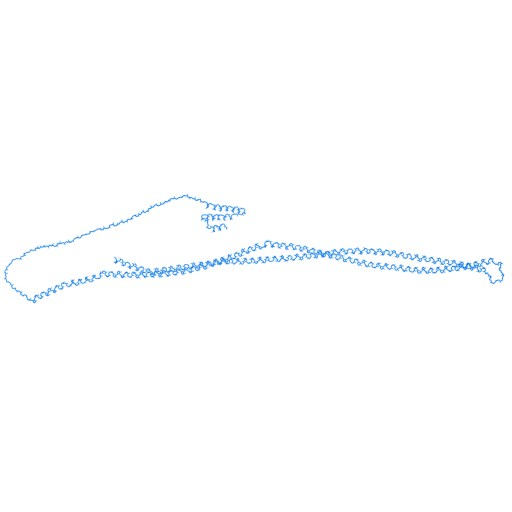CA 1
ATOM 2955 C C . ASN A 1 364 ? 77.116 2.211 -107.347 1.00 73.62 364 ASN A C 1
ATOM 2957 O O . ASN A 1 364 ? 76.073 2.596 -106.825 1.00 73.62 364 ASN A O 1
ATOM 2961 N N . LYS A 1 365 ? 77.767 1.114 -106.943 1.00 79.44 365 LYS A N 1
ATOM 2962 C CA . LYS A 1 365 ? 77.305 0.248 -105.852 1.00 79.44 365 LYS A CA 1
ATOM 2963 C C . LYS A 1 365 ? 77.300 0.969 -104.502 1.00 79.44 365 LYS A C 1
ATOM 2965 O O . LYS A 1 365 ? 76.378 0.779 -103.720 1.00 79.44 365 LYS A O 1
ATOM 2970 N N . SER A 1 366 ? 78.276 1.837 -104.232 1.00 76.56 366 SER A N 1
ATOM 2971 C CA . SER A 1 366 ? 78.288 2.658 -103.013 1.00 76.56 366 SER A CA 1
ATOM 2972 C C . SER A 1 366 ? 77.194 3.735 -103.009 1.00 76.56 366 SER A C 1
ATOM 2974 O O . SER A 1 366 ? 76.676 4.053 -101.943 1.00 76.56 366 SER A O 1
ATOM 2976 N N . ILE A 1 367 ? 76.788 4.266 -104.170 1.00 78.81 367 ILE A N 1
ATOM 2977 C CA . ILE A 1 367 ? 75.606 5.141 -104.279 1.00 78.81 367 ILE A CA 1
ATOM 2978 C C . ILE A 1 367 ? 74.305 4.351 -104.069 1.00 78.81 367 ILE A C 1
ATOM 2980 O O . ILE A 1 367 ? 73.411 4.835 -103.377 1.00 78.81 367 ILE A O 1
ATOM 2984 N N . GLU A 1 368 ? 74.207 3.137 -104.612 1.00 82.06 368 GLU A N 1
ATOM 2985 C CA . GLU A 1 368 ? 73.065 2.233 -104.413 1.00 82.06 368 GLU A CA 1
ATOM 2986 C C . GLU A 1 368 ? 72.906 1.855 -102.927 1.00 82.06 368 GLU A C 1
ATOM 2988 O O . GLU A 1 368 ? 71.845 2.083 -102.347 1.00 82.06 368 GLU A O 1
ATOM 2993 N N . GLU A 1 369 ? 73.990 1.434 -102.265 1.00 83.88 369 GLU A N 1
ATOM 2994 C CA . GLU A 1 369 ? 74.034 1.178 -100.815 1.00 83.88 369 GLU A CA 1
ATOM 2995 C C . GLU A 1 369 ? 73.679 2.423 -99.982 1.00 83.88 369 GLU A C 1
ATOM 2997 O O . GLU A 1 369 ? 72.979 2.316 -98.975 1.00 83.88 369 GLU A O 1
ATOM 3002 N N . ILE A 1 370 ? 74.115 3.622 -100.392 1.00 84.69 370 ILE A N 1
ATOM 3003 C CA . ILE A 1 370 ? 73.729 4.881 -99.735 1.00 84.69 370 ILE A CA 1
ATOM 3004 C C . ILE A 1 370 ? 72.220 5.133 -99.847 1.00 84.69 370 ILE A C 1
ATOM 3006 O O . ILE A 1 370 ? 71.609 5.513 -98.846 1.00 84.69 370 ILE A O 1
ATOM 3010 N N . SER A 1 371 ? 71.615 4.910 -101.016 1.00 84.50 371 SER A N 1
ATOM 3011 C CA . SER A 1 371 ? 70.164 5.039 -101.205 1.00 84.50 371 SER A CA 1
ATOM 3012 C C . SER A 1 371 ? 69.391 4.028 -100.358 1.00 84.50 371 SER A C 1
ATOM 3014 O O . SER A 1 371 ? 68.505 4.436 -99.607 1.00 84.50 371 SER A O 1
ATOM 3016 N N . GLU A 1 372 ? 69.774 2.745 -100.382 1.00 87.12 372 GLU A N 1
ATOM 3017 C CA . GLU A 1 372 ? 69.169 1.711 -99.529 1.00 87.12 372 GLU A CA 1
ATOM 3018 C C . GLU A 1 372 ? 69.257 2.075 -98.038 1.00 87.12 372 GLU A C 1
ATOM 3020 O O . GLU A 1 372 ? 68.295 1.908 -97.287 1.00 87.12 372 GLU A O 1
ATOM 3025 N N . ILE A 1 373 ? 70.401 2.599 -97.582 1.00 88.25 373 ILE A N 1
ATOM 3026 C CA . ILE A 1 373 ? 70.586 3.000 -96.182 1.00 88.25 373 ILE A CA 1
ATOM 3027 C C . ILE A 1 373 ? 69.746 4.237 -95.833 1.00 88.25 373 ILE A C 1
ATOM 3029 O O . ILE A 1 373 ? 69.230 4.301 -94.717 1.00 88.25 373 ILE A O 1
ATOM 3033 N N . ILE A 1 374 ? 69.571 5.196 -96.749 1.00 88.75 374 ILE A N 1
ATOM 3034 C CA . ILE A 1 374 ? 68.698 6.363 -96.540 1.00 88.75 374 ILE A CA 1
ATOM 3035 C C . ILE A 1 374 ? 67.233 5.925 -96.420 1.00 88.75 374 ILE A C 1
ATOM 3037 O O . ILE A 1 374 ? 66.585 6.282 -95.435 1.00 88.75 374 ILE A O 1
ATOM 3041 N N . GLU A 1 375 ? 66.736 5.098 -97.346 1.00 88.56 375 GLU A N 1
ATOM 3042 C CA . GLU A 1 375 ? 65.373 4.553 -97.277 1.00 88.56 375 GLU A CA 1
ATOM 3043 C C . GLU A 1 375 ? 65.162 3.738 -95.993 1.00 88.56 375 GLU A C 1
ATOM 3045 O O . GLU A 1 375 ? 64.167 3.920 -95.291 1.00 88.56 375 GLU A O 1
ATOM 3050 N N . TYR A 1 376 ? 66.134 2.903 -95.612 1.00 90.31 376 TYR A N 1
ATOM 3051 C CA . TYR A 1 376 ? 66.074 2.118 -94.378 1.00 90.31 376 TYR A CA 1
ATOM 3052 C C . TYR A 1 376 ? 66.084 2.998 -93.113 1.00 90.31 376 TYR A C 1
ATOM 3054 O O . TYR A 1 376 ? 65.368 2.710 -92.155 1.00 90.31 376 TYR A O 1
ATOM 3062 N N . ILE A 1 377 ? 66.844 4.099 -93.099 1.00 90.12 377 ILE A N 1
ATOM 3063 C CA . ILE A 1 377 ? 66.826 5.085 -92.006 1.00 90.12 377 ILE A CA 1
ATOM 3064 C C . ILE A 1 377 ? 65.459 5.774 -91.903 1.00 90.12 377 ILE A C 1
ATOM 3066 O O . ILE A 1 377 ? 64.987 6.000 -90.786 1.00 90.12 377 ILE A O 1
ATOM 3070 N N . ASP A 1 378 ? 64.812 6.093 -93.024 1.00 89.50 378 ASP A N 1
ATOM 3071 C CA . ASP A 1 378 ? 63.476 6.697 -93.025 1.00 89.50 378 ASP A CA 1
ATOM 3072 C C . ASP A 1 378 ? 62.392 5.700 -92.590 1.00 89.50 378 ASP A C 1
ATOM 3074 O O . ASP A 1 378 ? 61.544 6.057 -91.770 1.00 89.50 378 ASP A O 1
ATOM 3078 N N . VAL A 1 379 ? 62.490 4.425 -92.988 1.00 91.88 379 VAL A N 1
ATOM 3079 C CA . VAL A 1 379 ? 61.657 3.340 -92.438 1.00 91.88 379 VAL A CA 1
ATOM 3080 C C . VAL A 1 379 ? 61.815 3.240 -90.915 1.00 91.88 379 VAL A C 1
ATOM 3082 O O . VAL A 1 379 ? 60.808 3.205 -90.207 1.00 91.88 379 VAL A O 1
ATOM 3085 N N . ILE A 1 380 ? 63.043 3.274 -90.379 1.00 90.44 380 ILE A N 1
ATOM 3086 C CA . ILE A 1 380 ? 63.254 3.245 -88.920 1.00 90.44 380 ILE A CA 1
ATOM 3087 C C . ILE A 1 380 ? 62.669 4.496 -88.239 1.00 90.44 380 ILE A C 1
ATOM 3089 O O . ILE A 1 380 ? 62.051 4.377 -87.182 1.00 90.44 380 ILE A O 1
ATOM 3093 N N . LYS A 1 381 ? 62.786 5.698 -88.831 1.00 92.75 381 LYS A N 1
ATOM 3094 C CA . LYS A 1 381 ? 62.117 6.907 -88.298 1.00 92.75 381 LYS A CA 1
ATOM 3095 C C . LYS A 1 381 ? 60.600 6.711 -88.213 1.00 92.75 381 LYS A C 1
ATOM 3097 O O . LYS A 1 381 ? 60.005 7.071 -87.198 1.00 92.75 381 LYS A O 1
ATOM 3102 N N . THR A 1 382 ? 59.978 6.119 -89.236 1.00 91.69 382 THR A N 1
ATOM 3103 C CA . THR A 1 382 ? 58.543 5.797 -89.228 1.00 91.69 382 THR A CA 1
ATOM 3104 C C . THR A 1 382 ? 58.192 4.766 -88.151 1.00 91.69 382 THR A C 1
ATOM 3106 O O . THR A 1 382 ? 57.195 4.943 -87.454 1.00 91.69 382 THR A O 1
ATOM 3109 N N . ILE A 1 383 ? 59.012 3.728 -87.954 1.00 93.06 383 ILE A N 1
ATOM 3110 C CA . ILE A 1 383 ? 58.812 2.725 -86.893 1.00 93.06 383 ILE A CA 1
ATOM 3111 C C . ILE A 1 383 ? 58.906 3.369 -85.499 1.00 93.06 383 ILE A C 1
ATOM 3113 O O . ILE A 1 383 ? 57.997 3.189 -84.690 1.00 93.06 383 ILE A O 1
ATOM 3117 N N . ILE A 1 384 ? 59.935 4.187 -85.239 1.00 91.81 384 ILE A N 1
ATOM 3118 C CA . ILE A 1 384 ? 60.087 4.933 -83.977 1.00 91.81 384 ILE A CA 1
ATOM 3119 C C . ILE A 1 384 ? 58.861 5.820 -83.723 1.00 91.81 384 ILE A C 1
ATOM 3121 O O . ILE A 1 384 ? 58.287 5.759 -82.639 1.00 91.81 384 ILE A O 1
ATOM 3125 N N . SER A 1 385 ? 58.421 6.589 -84.726 1.00 93.06 385 SER A N 1
ATOM 3126 C CA . SER A 1 385 ? 57.240 7.454 -84.605 1.00 93.06 385 SER A CA 1
ATOM 3127 C C . SER A 1 385 ? 55.968 6.655 -84.300 1.00 93.06 385 SER A C 1
ATOM 3129 O O . SER A 1 385 ? 55.164 7.086 -83.480 1.00 93.06 385 SER A O 1
ATOM 3131 N N . ASN A 1 386 ? 55.795 5.477 -84.911 1.00 91.94 386 ASN A N 1
ATOM 3132 C CA . ASN A 1 386 ? 54.656 4.596 -84.644 1.00 91.94 386 ASN A CA 1
ATOM 3133 C C . ASN A 1 386 ? 54.673 4.034 -83.212 1.00 91.94 386 ASN A C 1
ATOM 3135 O O . ASN A 1 386 ? 53.613 3.926 -82.595 1.00 91.94 386 ASN A O 1
ATOM 3139 N N . PHE A 1 387 ? 55.842 3.680 -82.667 1.00 95.00 387 PHE A N 1
ATOM 3140 C CA . PHE A 1 387 ? 55.952 3.232 -81.274 1.00 95.00 387 PHE A CA 1
ATOM 3141 C C . PHE A 1 387 ? 55.756 4.381 -80.273 1.00 95.00 387 PHE A C 1
ATOM 3143 O O . PHE A 1 387 ? 55.119 4.182 -79.238 1.00 95.00 387 PHE A O 1
ATOM 3150 N N . GLU A 1 388 ? 56.236 5.590 -80.579 1.00 92.56 388 GLU A N 1
ATOM 3151 C CA . GLU A 1 388 ? 56.004 6.783 -79.751 1.00 92.56 388 GLU A CA 1
ATOM 3152 C C . GLU A 1 388 ? 54.509 7.169 -79.726 1.00 92.56 388 GLU A C 1
ATOM 3154 O O . GLU A 1 388 ? 53.955 7.396 -78.646 1.00 92.56 388 GLU A O 1
ATOM 3159 N N . ASP A 1 389 ? 53.815 7.099 -80.868 1.00 92.75 389 ASP A N 1
ATOM 3160 C CA . ASP A 1 389 ? 52.352 7.232 -80.960 1.00 92.75 389 ASP A CA 1
ATOM 3161 C C . ASP A 1 389 ? 51.607 6.143 -80.166 1.00 92.75 389 ASP A C 1
ATOM 3163 O O . ASP A 1 389 ? 50.615 6.426 -79.487 1.00 92.75 389 ASP A O 1
ATOM 3167 N N . GLN A 1 390 ? 52.056 4.884 -80.234 1.00 92.06 390 GLN A N 1
ATOM 3168 C CA . GLN A 1 390 ? 51.459 3.785 -79.465 1.00 92.06 390 GLN A CA 1
ATOM 3169 C C . GLN A 1 390 ? 51.648 3.981 -77.958 1.00 92.06 390 GLN A C 1
ATOM 3171 O O . GLN A 1 390 ? 50.694 3.795 -77.200 1.00 92.06 390 GLN A O 1
ATOM 3176 N N . LYS A 1 391 ? 52.829 4.430 -77.516 1.00 93.50 391 LYS A N 1
ATOM 3177 C CA . LYS A 1 391 ? 53.089 4.756 -76.107 1.00 93.50 391 LYS A CA 1
ATOM 3178 C C . LYS A 1 391 ? 52.147 5.859 -75.623 1.00 93.50 391 LYS A C 1
ATOM 3180 O O . LYS A 1 391 ? 51.489 5.684 -74.597 1.00 93.50 391 LYS A O 1
ATOM 3185 N N . PHE A 1 392 ? 52.015 6.944 -76.386 1.00 93.25 392 PHE A N 1
ATOM 3186 C CA . PHE A 1 392 ? 51.111 8.047 -76.053 1.00 93.25 392 PHE A CA 1
ATOM 3187 C C . PHE A 1 392 ? 49.637 7.602 -75.964 1.00 93.25 392 PHE A C 1
ATOM 3189 O O . PHE A 1 392 ? 48.903 8.037 -75.070 1.00 93.25 392 PHE A O 1
ATOM 3196 N N . ARG A 1 393 ? 49.198 6.680 -76.835 1.00 91.94 393 ARG A N 1
ATOM 3197 C CA . ARG A 1 393 ? 47.860 6.063 -76.747 1.00 91.94 393 ARG A CA 1
ATOM 3198 C C . ARG A 1 393 ? 47.689 5.246 -75.467 1.00 91.94 393 ARG A C 1
ATOM 3200 O O . ARG A 1 393 ? 46.705 5.459 -74.767 1.00 91.94 393 ARG A O 1
ATOM 3207 N N . VAL A 1 394 ? 48.648 4.384 -75.114 1.00 92.12 394 VAL A N 1
ATOM 3208 C CA . VAL A 1 394 ? 48.603 3.583 -73.873 1.00 92.12 394 VAL A CA 1
ATOM 3209 C C . VAL A 1 394 ? 48.558 4.477 -72.627 1.00 92.12 394 VAL A C 1
ATOM 3211 O O . VAL A 1 394 ? 47.801 4.199 -71.697 1.00 92.12 394 VAL A O 1
ATOM 3214 N N . GLU A 1 395 ? 49.313 5.578 -72.605 1.00 91.62 395 GLU A N 1
ATOM 3215 C CA . GLU A 1 395 ? 49.270 6.570 -71.520 1.00 91.62 395 GLU A CA 1
ATOM 3216 C C . GLU A 1 395 ? 47.908 7.284 -71.443 1.00 91.62 395 GLU A C 1
ATOM 3218 O O . GLU A 1 395 ? 47.329 7.401 -70.360 1.00 91.62 395 GLU A O 1
ATOM 3223 N N . THR A 1 396 ? 47.344 7.675 -72.589 1.00 90.19 396 THR A N 1
ATOM 3224 C CA . THR A 1 396 ? 46.024 8.326 -72.679 1.00 90.19 396 THR A CA 1
ATOM 3225 C C . THR A 1 396 ? 44.881 7.388 -72.261 1.00 90.19 396 THR A C 1
ATOM 3227 O O . THR A 1 396 ? 43.976 7.788 -71.522 1.00 90.19 396 THR A O 1
ATOM 3230 N N . GLU A 1 397 ? 44.916 6.123 -72.687 1.00 91.88 397 GLU A N 1
ATOM 3231 C CA . GLU A 1 397 ? 43.928 5.101 -72.323 1.00 91.88 397 GLU A CA 1
ATOM 3232 C C . GLU A 1 397 ? 44.005 4.731 -70.838 1.00 91.88 397 GLU A C 1
ATOM 3234 O O . GLU A 1 397 ? 42.963 4.618 -70.179 1.00 91.88 397 GLU A O 1
ATOM 3239 N N . ARG A 1 398 ? 45.223 4.618 -70.283 1.00 93.69 398 ARG A N 1
ATOM 3240 C CA . ARG A 1 398 ? 45.470 4.459 -68.841 1.00 93.69 398 ARG A CA 1
ATOM 3241 C C . ARG A 1 398 ? 44.802 5.586 -68.060 1.00 93.69 398 ARG A C 1
ATOM 3243 O O . ARG A 1 398 ? 44.004 5.312 -67.164 1.00 93.69 398 ARG A O 1
ATOM 3250 N N . ASP A 1 399 ? 45.086 6.838 -68.408 1.00 91.44 399 ASP A N 1
ATOM 3251 C CA . ASP A 1 399 ? 44.630 7.987 -67.621 1.00 91.44 399 ASP A CA 1
ATOM 3252 C C . ASP A 1 399 ? 43.126 8.252 -67.784 1.00 91.44 399 ASP A C 1
ATOM 3254 O O . ASP A 1 399 ? 42.453 8.546 -66.794 1.00 91.44 399 ASP A O 1
ATOM 3258 N N . SER A 1 400 ? 42.552 8.020 -68.973 1.00 92.19 400 SER A N 1
ATOM 3259 C CA . SER A 1 400 ? 41.092 8.035 -69.174 1.00 92.19 400 SER A CA 1
ATOM 3260 C C . SER A 1 400 ? 40.381 6.953 -68.349 1.00 92.19 400 SER A C 1
ATOM 3262 O O . SER A 1 400 ? 39.322 7.201 -67.765 1.00 92.19 400 SER A O 1
ATOM 3264 N N . SER A 1 401 ? 40.959 5.750 -68.275 1.00 91.81 401 SER A N 1
ATOM 3265 C CA . SER A 1 401 ? 40.386 4.628 -67.521 1.00 91.81 401 SER A CA 1
ATOM 3266 C C . SER A 1 401 ? 40.486 4.848 -66.011 1.00 91.81 401 SER A C 1
ATOM 3268 O O . SER A 1 401 ? 39.509 4.643 -65.291 1.00 91.81 401 SER A O 1
ATOM 3270 N N . ILE A 1 402 ? 41.631 5.338 -65.526 1.00 92.69 402 ILE A N 1
ATOM 3271 C CA . ILE A 1 402 ? 41.828 5.701 -64.117 1.00 92.69 402 ILE A CA 1
ATOM 3272 C C . ILE A 1 402 ? 40.926 6.882 -63.722 1.00 92.69 402 ILE A C 1
ATOM 3274 O O . ILE A 1 402 ? 40.388 6.874 -62.617 1.00 92.69 402 ILE A O 1
ATOM 3278 N N . GLY A 1 403 ? 40.706 7.863 -64.606 1.00 90.06 403 GLY A N 1
ATOM 3279 C CA . GLY A 1 403 ? 39.801 8.996 -64.368 1.00 90.06 403 GLY A CA 1
ATOM 3280 C C . GLY A 1 403 ? 38.371 8.559 -64.026 1.00 90.06 403 GLY A C 1
ATOM 3281 O O . GLY A 1 403 ? 37.864 8.896 -62.959 1.00 90.06 403 GLY A O 1
ATOM 3282 N N . LYS A 1 404 ? 37.768 7.707 -64.863 1.00 91.62 404 LYS A N 1
ATOM 3283 C CA . LYS A 1 404 ? 36.408 7.159 -64.653 1.00 91.62 404 LYS A CA 1
ATOM 3284 C C . LYS A 1 404 ? 36.274 6.370 -63.341 1.00 91.62 404 LYS A C 1
ATOM 3286 O O . LYS A 1 404 ? 35.233 6.400 -62.681 1.00 91.62 404 LYS A O 1
ATOM 3291 N N . ILE A 1 405 ? 37.334 5.666 -62.935 1.00 91.69 405 ILE A N 1
ATOM 3292 C CA . ILE A 1 405 ? 37.349 4.933 -61.661 1.00 91.69 405 ILE A CA 1
ATOM 3293 C C . ILE A 1 405 ? 37.512 5.902 -60.477 1.00 91.69 405 ILE A C 1
ATOM 3295 O O . ILE A 1 405 ? 36.866 5.706 -59.450 1.00 91.69 405 ILE A O 1
ATOM 3299 N N . LYS A 1 406 ? 38.285 6.989 -60.614 1.00 92.25 406 LYS A N 1
ATOM 3300 C CA . LYS A 1 406 ? 38.385 8.049 -59.592 1.00 92.25 406 LYS A CA 1
ATOM 3301 C C . LYS A 1 406 ? 37.050 8.760 -59.354 1.00 92.25 406 LYS A C 1
ATOM 3303 O O . LYS A 1 406 ? 36.655 8.891 -58.203 1.00 92.25 406 LYS A O 1
ATOM 3308 N N . GLU A 1 407 ? 36.302 9.112 -60.399 1.00 90.88 407 GLU A N 1
ATOM 3309 C CA . GLU A 1 407 ? 34.940 9.674 -60.266 1.00 90.88 407 GLU A CA 1
ATOM 3310 C C . GLU A 1 407 ? 33.995 8.730 -59.490 1.00 90.88 407 GLU A C 1
ATOM 3312 O O . GLU A 1 407 ? 33.191 9.155 -58.650 1.00 90.88 407 GLU A O 1
ATOM 3317 N N . SER A 1 408 ? 34.137 7.422 -59.724 1.00 91.00 408 SER A N 1
ATOM 3318 C CA . SER A 1 408 ? 33.396 6.378 -59.007 1.00 91.00 408 SER A CA 1
ATOM 3319 C C . SER A 1 408 ? 33.835 6.266 -57.537 1.00 91.00 408 SER A C 1
ATOM 3321 O O . SER A 1 408 ? 32.992 6.160 -56.645 1.00 91.00 408 SER A O 1
ATOM 3323 N N . LEU A 1 409 ? 35.142 6.344 -57.261 1.00 91.25 409 LEU A N 1
ATOM 3324 C CA . LEU A 1 409 ? 35.712 6.349 -55.909 1.00 91.25 409 LEU A CA 1
ATOM 3325 C C . LEU A 1 409 ? 35.288 7.584 -55.104 1.00 91.25 409 LEU A C 1
ATOM 3327 O O . LEU A 1 409 ? 34.865 7.426 -53.963 1.00 91.25 409 LEU A O 1
ATOM 3331 N N . ASP A 1 410 ? 35.317 8.779 -55.697 1.00 90.81 410 ASP A N 1
ATOM 3332 C CA . ASP A 1 410 ? 34.855 10.030 -55.076 1.00 90.81 410 ASP A CA 1
ATOM 3333 C C . ASP A 1 410 ? 33.370 9.966 -54.693 1.00 90.81 410 ASP A C 1
ATOM 3335 O O . ASP A 1 410 ? 32.938 10.566 -53.706 1.00 90.81 410 ASP A O 1
ATOM 3339 N N . THR A 1 411 ? 32.570 9.241 -55.475 1.00 92.31 411 THR A N 1
ATOM 3340 C CA . THR A 1 411 ? 31.147 9.010 -55.193 1.00 92.31 411 THR A CA 1
ATOM 3341 C C . THR A 1 411 ? 30.971 8.039 -54.019 1.00 92.31 411 THR A C 1
ATOM 3343 O O . THR A 1 411 ? 30.218 8.331 -53.088 1.00 92.31 411 THR A O 1
ATOM 3346 N N . LEU A 1 412 ? 31.734 6.938 -53.992 1.00 92.06 412 LEU A N 1
ATOM 3347 C CA . LEU A 1 412 ? 31.766 5.995 -52.864 1.00 92.06 412 LEU A CA 1
ATOM 3348 C C . LEU A 1 412 ? 32.281 6.647 -51.564 1.00 92.06 412 LEU A C 1
ATOM 3350 O O . LEU A 1 412 ? 31.768 6.344 -50.490 1.00 92.06 412 LEU A O 1
ATOM 3354 N N . GLU A 1 413 ? 33.259 7.553 -51.650 1.00 91.50 413 GLU A N 1
ATOM 3355 C CA . GLU A 1 413 ? 33.800 8.338 -50.529 1.00 91.50 413 GLU A CA 1
ATOM 3356 C C . GLU A 1 413 ? 32.716 9.234 -49.903 1.00 91.50 413 GLU A C 1
ATOM 3358 O O . GLU A 1 413 ? 32.535 9.246 -48.683 1.00 91.50 413 GLU A O 1
ATOM 3363 N N . LYS A 1 414 ? 31.936 9.933 -50.742 1.00 93.12 414 LYS A N 1
ATOM 3364 C CA . LYS A 1 414 ? 30.811 10.781 -50.310 1.00 93.12 414 LYS A CA 1
ATOM 3365 C C . LYS A 1 414 ? 29.695 9.958 -49.659 1.00 93.12 414 LYS A C 1
ATOM 3367 O O . LYS A 1 414 ? 29.210 10.347 -48.597 1.00 93.12 414 LYS A O 1
ATOM 3372 N N . GLU A 1 415 ? 29.322 8.810 -50.236 1.00 93.31 415 GLU A N 1
ATOM 3373 C CA . GLU A 1 415 ? 28.350 7.898 -49.610 1.00 93.31 415 GLU A CA 1
ATOM 3374 C C . GLU A 1 415 ? 28.843 7.362 -48.258 1.00 93.31 415 GLU A C 1
ATOM 3376 O O . GLU A 1 415 ? 28.081 7.347 -47.291 1.00 93.31 415 GLU A O 1
ATOM 3381 N N . LEU A 1 416 ? 30.112 6.949 -48.162 1.00 93.12 416 LEU A N 1
ATOM 3382 C CA . LEU A 1 416 ? 30.694 6.450 -46.914 1.00 93.12 416 LEU A CA 1
ATOM 3383 C C . LEU A 1 416 ? 30.700 7.517 -45.818 1.00 93.12 416 LEU A C 1
ATOM 3385 O O . LEU A 1 416 ? 30.240 7.238 -44.710 1.00 93.12 416 LEU A O 1
ATOM 3389 N N . LYS A 1 417 ? 31.133 8.743 -46.137 1.00 93.62 417 LYS A N 1
ATOM 3390 C CA . LYS A 1 417 ? 31.106 9.867 -45.193 1.00 93.62 417 LYS A CA 1
ATOM 3391 C C . LYS A 1 417 ? 29.683 10.180 -44.728 1.00 93.62 417 LYS A C 1
ATOM 3393 O O . LYS A 1 417 ? 29.467 10.374 -43.537 1.00 93.62 417 LYS A O 1
ATOM 3398 N N . SER A 1 418 ? 28.705 10.160 -45.637 1.00 93.38 418 SER A N 1
ATOM 3399 C CA . SER A 1 418 ? 27.294 10.378 -45.292 1.00 93.38 418 SER A CA 1
ATOM 3400 C C . SER A 1 418 ? 26.761 9.332 -44.305 1.00 93.38 418 SER A C 1
ATOM 3402 O O . SER A 1 418 ? 26.015 9.689 -43.399 1.00 93.38 418 SER A O 1
ATOM 3404 N N . LEU A 1 419 ? 27.151 8.059 -44.445 1.00 93.31 419 LEU A N 1
ATOM 3405 C CA . LEU A 1 419 ? 26.757 6.987 -43.518 1.00 93.31 419 LEU A CA 1
ATOM 3406 C C . LEU A 1 419 ? 27.469 7.080 -42.161 1.00 93.31 419 LEU A C 1
ATOM 3408 O O . LEU A 1 419 ? 26.894 6.715 -41.139 1.00 93.31 419 LEU A O 1
ATOM 3412 N N . GLU A 1 420 ? 28.703 7.581 -42.122 1.00 91.19 420 GLU A N 1
ATOM 3413 C CA . GLU A 1 420 ? 29.435 7.825 -40.871 1.00 91.19 420 GLU A CA 1
ATOM 3414 C C . GLU A 1 420 ? 28.878 9.061 -40.131 1.00 91.19 420 GLU A C 1
ATOM 3416 O O . GLU A 1 420 ? 28.729 9.047 -38.906 1.00 91.19 420 GLU A O 1
ATOM 3421 N N . GLU A 1 421 ? 28.433 10.084 -40.867 1.00 93.25 421 GLU A N 1
ATOM 3422 C CA . GLU A 1 421 ? 27.624 11.197 -40.348 1.00 93.25 421 GLU A CA 1
ATOM 3423 C C . GLU A 1 421 ? 26.194 10.789 -39.940 1.00 93.25 421 GLU A C 1
ATOM 3425 O O . GLU A 1 421 ? 25.525 11.552 -39.242 1.00 93.25 421 GLU A O 1
ATOM 3430 N N . GLU A 1 422 ? 25.689 9.631 -40.374 1.00 93.12 422 GLU A N 1
ATOM 3431 C CA . GLU A 1 422 ? 24.391 9.084 -39.955 1.00 93.12 422 GLU A CA 1
ATOM 3432 C C . GLU A 1 422 ? 24.539 8.225 -38.689 1.00 93.12 422 GLU A C 1
ATOM 3434 O O . GLU A 1 422 ? 23.858 8.485 -37.696 1.00 93.12 422 GLU A O 1
ATOM 3439 N N . ASP A 1 423 ? 25.491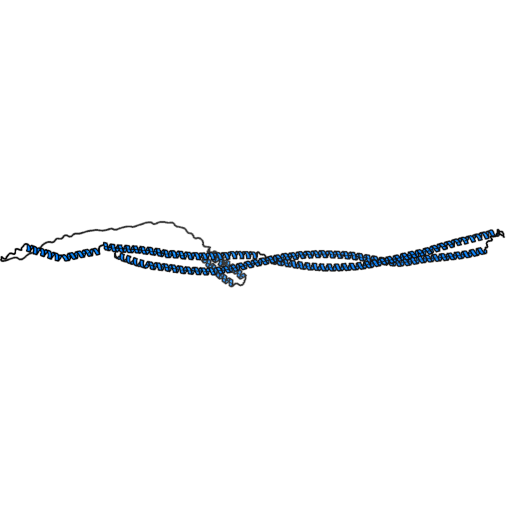 7.281 -38.650 1.00 92.00 423 ASP A N 1
ATOM 3440 C CA . ASP A 1 423 ? 25.748 6.468 -37.450 1.00 92.00 423 ASP A CA 1
ATOM 3441 C C . ASP A 1 423 ? 26.132 7.345 -36.247 1.00 92.00 423 ASP A C 1
ATOM 3443 O O . ASP A 1 423 ? 25.640 7.123 -35.143 1.00 92.00 423 ASP A O 1
ATOM 3447 N N . THR A 1 424 ? 26.936 8.399 -36.434 1.00 92.75 424 THR A N 1
ATOM 3448 C CA . THR A 1 424 ? 27.262 9.349 -35.349 1.00 92.75 424 THR A CA 1
ATOM 3449 C C . THR A 1 424 ? 26.032 10.083 -34.801 1.00 92.75 424 THR A C 1
ATOM 3451 O O . THR A 1 424 ? 25.922 10.231 -33.582 1.00 92.75 424 THR A O 1
ATOM 3454 N N . LYS A 1 425 ? 25.059 10.461 -35.644 1.00 93.88 425 LYS A N 1
ATOM 3455 C CA . LYS A 1 425 ? 23.775 11.032 -35.189 1.00 93.88 425 LYS A CA 1
ATOM 3456 C C . LYS A 1 425 ? 22.965 10.006 -34.390 1.00 93.88 425 LYS A C 1
ATOM 3458 O O . LYS A 1 425 ? 22.536 10.316 -33.279 1.00 93.88 425 LYS A O 1
ATOM 3463 N N . LEU A 1 426 ? 22.843 8.772 -34.886 1.00 93.06 426 LEU A N 1
ATOM 3464 C CA . LEU A 1 426 ? 22.127 7.698 -34.184 1.00 93.06 426 LEU A CA 1
ATOM 3465 C C . LEU A 1 426 ? 22.815 7.278 -32.869 1.00 93.06 426 LEU A C 1
ATOM 3467 O O . LEU A 1 426 ? 22.138 6.919 -31.910 1.00 93.06 426 LEU A O 1
ATOM 3471 N N . ASN A 1 427 ? 24.149 7.354 -32.769 1.00 90.88 427 ASN A N 1
ATOM 3472 C CA . ASN A 1 427 ? 24.873 7.156 -31.505 1.00 90.88 427 ASN A CA 1
ATOM 3473 C C . ASN A 1 427 ? 24.478 8.205 -30.452 1.00 90.88 427 ASN A C 1
ATOM 3475 O O . ASN A 1 427 ? 24.240 7.856 -29.295 1.00 90.88 427 ASN A O 1
ATOM 3479 N N . ILE A 1 428 ? 24.386 9.480 -30.848 1.00 92.88 428 ILE A N 1
ATOM 3480 C CA . ILE A 1 428 ? 23.960 10.574 -29.963 1.00 92.88 428 ILE A CA 1
ATOM 3481 C C . ILE A 1 428 ? 22.494 10.385 -29.542 1.00 92.88 428 ILE A C 1
ATOM 3483 O O . ILE A 1 428 ? 22.161 10.604 -28.378 1.00 92.88 428 ILE A O 1
ATOM 3487 N N . GLU A 1 429 ? 21.628 9.954 -30.459 1.00 93.19 429 GLU A N 1
ATOM 3488 C CA . GLU A 1 429 ? 20.209 9.701 -30.185 1.00 93.19 429 GLU A CA 1
ATOM 3489 C C . GLU A 1 429 ? 20.000 8.542 -29.196 1.00 93.19 429 GLU A C 1
ATOM 3491 O O . GLU A 1 429 ? 19.325 8.727 -28.183 1.00 93.19 429 GLU A O 1
ATOM 3496 N N . VAL A 1 430 ? 20.662 7.395 -29.406 1.00 93.25 430 VAL A N 1
ATOM 3497 C CA . VAL A 1 430 ? 20.643 6.261 -28.458 1.00 93.25 430 VAL A CA 1
ATOM 3498 C C . VAL A 1 430 ? 21.185 6.673 -27.092 1.00 93.25 430 VAL A C 1
ATOM 3500 O O . VAL A 1 430 ? 20.594 6.320 -26.078 1.00 93.25 430 VAL A O 1
ATOM 3503 N N . SER A 1 431 ? 22.272 7.448 -27.035 1.00 92.69 431 SER A N 1
ATOM 3504 C CA . SER A 1 431 ? 22.839 7.908 -25.760 1.00 92.69 431 SER A CA 1
ATOM 3505 C C . SER A 1 431 ? 21.847 8.777 -24.969 1.00 92.69 431 SER A C 1
ATOM 3507 O O . SER A 1 431 ? 21.637 8.559 -23.772 1.00 92.69 431 SER A O 1
ATOM 3509 N N . LYS A 1 432 ? 21.146 9.697 -25.649 1.00 94.19 432 LYS A N 1
ATOM 3510 C CA . LYS A 1 432 ? 20.080 10.512 -25.042 1.00 94.19 432 LYS A CA 1
ATOM 3511 C C . LYS A 1 432 ? 18.915 9.649 -24.556 1.00 94.19 432 LYS A C 1
ATOM 3513 O O . LYS A 1 432 ? 18.534 9.763 -23.395 1.00 94.19 432 LYS A O 1
ATOM 3518 N N . LYS A 1 433 ? 18.395 8.757 -25.406 1.00 93.38 433 LYS A N 1
ATOM 3519 C CA . LYS A 1 433 ? 17.229 7.918 -25.085 1.00 93.38 433 LYS A CA 1
ATOM 3520 C C . LYS A 1 433 ? 17.516 6.872 -24.004 1.00 93.38 433 LYS A C 1
ATOM 3522 O O . LYS A 1 433 ? 16.663 6.646 -23.152 1.00 93.38 433 LYS A O 1
ATOM 3527 N N . ASN A 1 434 ? 18.730 6.320 -23.953 1.00 91.94 434 ASN A N 1
ATOM 3528 C CA . ASN A 1 434 ? 19.189 5.504 -22.825 1.00 91.94 434 ASN A CA 1
ATOM 3529 C C . ASN A 1 434 ? 19.211 6.315 -21.520 1.00 91.94 434 ASN A C 1
ATOM 3531 O O . ASN A 1 434 ? 18.721 5.837 -20.504 1.00 91.94 434 ASN A O 1
ATOM 3535 N N . THR A 1 435 ? 19.744 7.543 -21.539 1.00 93.81 435 THR A N 1
ATOM 3536 C CA . THR A 1 435 ? 19.789 8.408 -20.343 1.00 93.81 435 THR A CA 1
ATOM 3537 C C . THR A 1 435 ? 18.384 8.749 -19.832 1.00 93.81 435 THR A C 1
ATOM 3539 O O . THR A 1 435 ? 18.135 8.706 -18.632 1.00 93.81 435 THR A O 1
ATOM 3542 N N . GLU A 1 436 ? 17.455 9.036 -20.744 1.00 94.31 436 GLU A N 1
ATOM 3543 C CA . GLU A 1 436 ? 16.035 9.278 -20.458 1.00 94.31 436 GLU A CA 1
ATOM 3544 C C . GLU A 1 436 ? 15.366 8.042 -19.826 1.00 94.31 436 GLU A C 1
ATOM 3546 O O . GLU A 1 436 ? 14.738 8.146 -18.776 1.00 94.31 436 GLU A O 1
ATOM 3551 N N . ASN A 1 437 ? 15.589 6.852 -20.394 1.00 95.25 437 ASN A N 1
ATOM 3552 C CA . ASN A 1 437 ? 15.051 5.591 -19.877 1.00 95.25 437 ASN A CA 1
ATOM 3553 C C . ASN A 1 437 ? 15.600 5.243 -18.478 1.00 95.25 437 ASN A C 1
ATOM 3555 O O . ASN A 1 437 ? 14.845 4.909 -17.568 1.00 95.25 437 ASN A O 1
ATOM 3559 N N . GLU A 1 438 ? 16.912 5.383 -18.269 1.00 94.69 438 GLU A N 1
ATOM 3560 C CA . GLU A 1 438 ? 17.557 5.129 -16.972 1.00 94.69 438 GLU A CA 1
ATOM 3561 C C . GLU A 1 438 ? 17.189 6.157 -15.892 1.00 94.69 438 GLU A C 1
ATOM 3563 O O . GLU A 1 438 ? 17.350 5.878 -14.703 1.00 94.69 438 GLU A O 1
ATOM 3568 N N . ASN A 1 439 ? 16.691 7.338 -16.266 1.00 94.56 439 ASN A N 1
ATOM 3569 C CA . ASN A 1 439 ? 16.097 8.278 -15.317 1.00 94.56 439 ASN A CA 1
ATOM 3570 C C . ASN A 1 439 ? 14.666 7.859 -14.960 1.00 94.56 439 ASN A C 1
ATOM 3572 O O . ASN A 1 439 ? 14.383 7.694 -13.775 1.00 94.56 439 ASN A O 1
ATOM 3576 N N . ASN A 1 440 ? 13.818 7.562 -15.953 1.00 94.75 440 ASN A N 1
ATOM 3577 C CA . ASN A 1 440 ? 12.448 7.081 -15.728 1.00 94.75 440 ASN A CA 1
ATOM 3578 C C . ASN A 1 440 ? 12.414 5.804 -14.863 1.00 94.75 440 ASN A C 1
ATOM 3580 O O . ASN A 1 440 ? 11.532 5.645 -14.025 1.00 94.75 440 ASN A O 1
ATOM 3584 N N . LYS A 1 441 ? 13.393 4.898 -15.017 1.00 95.19 441 LYS A N 1
ATOM 3585 C CA . LYS A 1 441 ? 13.533 3.692 -14.177 1.00 95.19 441 LYS A CA 1
ATOM 3586 C C . LYS A 1 441 ? 13.849 4.001 -12.713 1.00 95.19 441 LYS A C 1
ATOM 3588 O O . LYS A 1 441 ? 13.317 3.334 -11.830 1.00 95.19 441 LYS A O 1
ATOM 3593 N N . LYS A 1 442 ? 14.691 5.003 -12.440 1.00 95.50 442 LYS A N 1
ATOM 3594 C CA . LYS A 1 442 ? 15.003 5.444 -11.065 1.00 95.50 442 LYS A CA 1
ATOM 3595 C C . LYS A 1 442 ? 13.817 6.160 -10.435 1.00 95.50 442 LYS A C 1
ATOM 3597 O O . LYS A 1 442 ? 13.509 5.904 -9.280 1.00 95.50 442 LYS A O 1
ATOM 3602 N N . GLU A 1 443 ? 13.148 7.014 -11.205 1.00 94.88 443 GLU A N 1
ATOM 3603 C CA . GLU A 1 443 ? 11.917 7.697 -10.804 1.00 94.88 443 GLU A CA 1
ATOM 3604 C C . GLU A 1 443 ? 10.832 6.673 -10.441 1.00 94.88 443 GLU A C 1
ATOM 3606 O O . GLU A 1 443 ? 10.302 6.708 -9.334 1.00 94.88 443 GLU A O 1
ATOM 3611 N N . LYS A 1 444 ? 10.614 5.659 -11.292 1.00 96.00 444 LYS A N 1
ATOM 3612 C CA . LYS A 1 444 ? 9.681 4.561 -11.009 1.00 96.00 444 LYS A CA 1
ATOM 3613 C C . LYS A 1 444 ? 10.045 3.798 -9.730 1.00 96.00 444 LYS A C 1
ATOM 3615 O O . LYS A 1 444 ? 9.166 3.551 -8.914 1.00 96.00 444 LYS A O 1
ATOM 3620 N N . ALA A 1 445 ? 11.323 3.474 -9.525 1.00 94.75 445 ALA A N 1
ATOM 3621 C CA . ALA A 1 445 ? 11.782 2.773 -8.324 1.00 94.75 445 ALA A CA 1
ATOM 3622 C C . ALA A 1 445 ? 11.626 3.602 -7.030 1.00 94.75 445 ALA A C 1
ATOM 3624 O O . ALA A 1 445 ? 11.455 3.026 -5.956 1.00 94.75 445 ALA A O 1
ATOM 3625 N N . LEU A 1 446 ? 11.660 4.939 -7.112 1.00 94.75 446 LEU A N 1
ATOM 3626 C CA . LEU A 1 446 ? 11.326 5.819 -5.986 1.00 94.75 446 LEU A CA 1
ATOM 3627 C C . LEU A 1 446 ? 9.819 5.783 -5.696 1.00 94.75 446 LEU A C 1
ATOM 3629 O O . LEU A 1 446 ? 9.439 5.517 -4.560 1.00 94.75 446 LEU A O 1
ATOM 3633 N N . VAL A 1 447 ? 8.974 5.934 -6.723 1.00 94.75 447 VAL A N 1
ATOM 3634 C CA . VAL A 1 447 ? 7.505 5.859 -6.589 1.00 94.75 447 VAL A CA 1
ATOM 3635 C C . VAL A 1 447 ? 7.058 4.493 -6.046 1.00 94.75 447 VAL A C 1
ATOM 3637 O O . VAL A 1 447 ? 6.243 4.430 -5.131 1.00 94.75 447 VAL A O 1
ATOM 3640 N N . GLU A 1 448 ? 7.635 3.387 -6.530 1.00 94.56 448 GLU A N 1
ATOM 3641 C CA . GLU A 1 448 ? 7.390 2.034 -6.001 1.00 94.56 448 GLU A CA 1
ATOM 3642 C C . GLU A 1 448 ? 7.794 1.910 -4.516 1.00 94.56 448 GLU A C 1
ATOM 3644 O O . GLU A 1 448 ? 7.080 1.284 -3.731 1.00 94.56 448 GLU A O 1
ATOM 3649 N N . ASN A 1 449 ? 8.882 2.563 -4.093 1.00 95.31 449 ASN A N 1
ATOM 3650 C CA . ASN A 1 449 ? 9.319 2.578 -2.695 1.00 95.31 449 ASN A CA 1
ATOM 3651 C C . ASN A 1 449 ? 8.486 3.517 -1.800 1.00 95.31 449 ASN A C 1
ATOM 3653 O O . ASN A 1 449 ? 8.424 3.307 -0.588 1.00 95.31 449 ASN A O 1
ATOM 3657 N N . ASP A 1 450 ? 7.863 4.564 -2.342 1.00 93.75 450 ASP A N 1
ATOM 3658 C CA . ASP A 1 450 ? 6.928 5.421 -1.602 1.00 93.75 450 ASP A CA 1
ATOM 3659 C C . ASP A 1 450 ? 5.542 4.770 -1.468 1.00 93.75 450 ASP A C 1
ATOM 3661 O O . ASP A 1 450 ? 4.970 4.815 -0.377 1.00 93.75 450 ASP A O 1
ATOM 3665 N N . ILE A 1 451 ? 5.067 4.031 -2.481 1.00 95.31 451 ILE A N 1
ATOM 3666 C CA . ILE A 1 451 ? 3.887 3.150 -2.362 1.00 95.31 451 ILE A CA 1
ATOM 3667 C C . ILE A 1 451 ? 4.068 2.161 -1.200 1.00 95.31 451 ILE A C 1
ATOM 3669 O O . ILE A 1 451 ? 3.183 2.057 -0.355 1.00 95.31 451 ILE A O 1
ATOM 3673 N N . GLU A 1 452 ? 5.222 1.488 -1.097 1.00 95.06 452 GLU A N 1
ATOM 3674 C CA . GLU A 1 452 ? 5.501 0.536 -0.007 1.00 95.06 452 GLU A CA 1
ATOM 3675 C C . GLU A 1 452 ? 5.424 1.195 1.389 1.00 95.06 452 GLU A C 1
ATOM 3677 O O . GLU A 1 452 ? 4.872 0.614 2.330 1.00 95.06 452 GLU A O 1
ATOM 3682 N N . LYS A 1 453 ? 5.915 2.438 1.535 1.00 94.94 453 LYS A N 1
ATOM 3683 C CA . LYS A 1 453 ? 5.800 3.202 2.795 1.00 94.94 453 LYS A CA 1
ATOM 3684 C C . LYS A 1 453 ? 4.347 3.540 3.124 1.00 94.94 453 LYS A C 1
ATOM 3686 O O . LYS A 1 453 ? 3.940 3.381 4.276 1.00 94.94 453 LYS A O 1
ATOM 3691 N N . LEU A 1 454 ? 3.582 4.009 2.139 1.00 95.12 454 LEU A N 1
ATOM 3692 C CA . LEU A 1 454 ? 2.185 4.400 2.322 1.00 95.12 454 LEU A CA 1
ATOM 3693 C C . LEU A 1 454 ? 1.304 3.184 2.651 1.00 95.12 454 LEU A C 1
ATOM 3695 O O . LEU A 1 454 ? 0.532 3.233 3.605 1.00 95.12 454 LEU A O 1
ATOM 3699 N N . GLU A 1 455 ? 1.469 2.058 1.948 1.00 94.94 455 GLU A N 1
ATOM 3700 C CA . GLU A 1 455 ? 0.748 0.811 2.246 1.00 94.94 455 GLU A CA 1
ATOM 3701 C C . GLU A 1 455 ? 1.079 0.274 3.649 1.00 94.94 455 GLU A C 1
ATOM 3703 O O . GLU A 1 455 ? 0.185 -0.194 4.362 1.00 94.94 455 GLU A O 1
ATOM 3708 N N . LYS A 1 456 ? 2.332 0.416 4.105 1.00 95.56 456 LYS A N 1
ATOM 3709 C CA . LYS A 1 456 ? 2.723 0.096 5.487 1.00 95.56 456 LYS A CA 1
ATOM 3710 C C . LYS A 1 456 ? 2.069 1.030 6.514 1.00 95.56 456 LYS A C 1
ATOM 3712 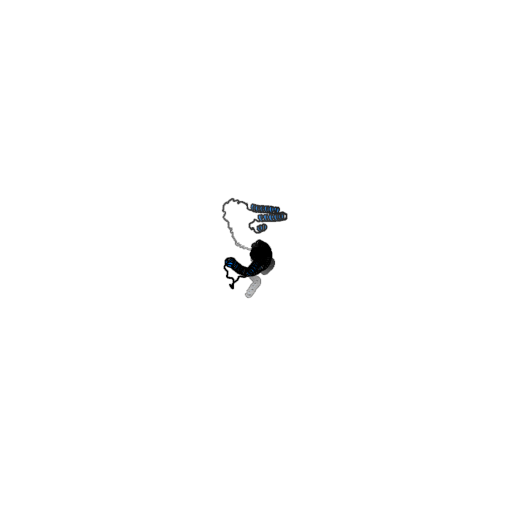O O . LYS A 1 456 ? 1.588 0.542 7.535 1.00 95.56 456 LYS A O 1
ATOM 3717 N N . ALA A 1 457 ? 2.004 2.336 6.249 1.00 94.62 457 ALA A N 1
ATOM 3718 C CA . ALA A 1 457 ? 1.329 3.298 7.126 1.00 94.62 457 ALA A CA 1
ATOM 3719 C C . ALA A 1 457 ? -0.183 3.015 7.230 1.00 94.62 457 ALA A C 1
ATOM 3721 O O . ALA A 1 457 ? -0.729 2.967 8.333 1.00 94.62 457 ALA A O 1
ATOM 3722 N N . ILE A 1 458 ? -0.840 2.719 6.101 1.00 95.12 458 ILE A N 1
ATOM 3723 C CA . ILE A 1 458 ? -2.245 2.282 6.060 1.00 95.12 458 ILE A CA 1
ATOM 3724 C C . ILE A 1 458 ? -2.440 1.016 6.901 1.00 95.12 458 ILE A C 1
ATOM 3726 O O . ILE A 1 458 ? -3.416 0.933 7.644 1.00 95.12 458 ILE A O 1
ATOM 3730 N N . LEU A 1 459 ? -1.534 0.035 6.822 1.00 94.56 459 LEU A N 1
ATOM 3731 C CA . LEU A 1 459 ? -1.618 -1.199 7.611 1.00 94.56 459 LEU A CA 1
ATOM 3732 C C . LEU A 1 459 ? -1.473 -0.945 9.122 1.00 94.56 459 LEU A C 1
ATOM 3734 O O . LEU A 1 459 ? -2.210 -1.539 9.909 1.00 94.56 459 LEU A O 1
ATOM 3738 N N . GLU A 1 460 ? -0.556 -0.067 9.531 1.00 93.44 460 GLU A N 1
ATOM 3739 C CA . GLU A 1 460 ? -0.360 0.312 10.937 1.00 93.44 460 GLU A CA 1
ATOM 3740 C C . GLU A 1 460 ? -1.598 1.027 11.504 1.00 93.44 460 GLU A C 1
ATOM 3742 O O . GLU A 1 460 ? -2.130 0.609 12.538 1.00 93.44 460 GLU A O 1
ATOM 3747 N N . LEU A 1 461 ? -2.137 2.014 10.780 1.00 93.75 461 LEU A N 1
ATOM 3748 C CA . LEU A 1 461 ? -3.384 2.696 11.143 1.00 93.75 461 LEU A CA 1
ATOM 3749 C C . LEU A 1 461 ? -4.588 1.739 11.161 1.00 93.75 461 LEU A C 1
ATOM 3751 O O . LEU A 1 46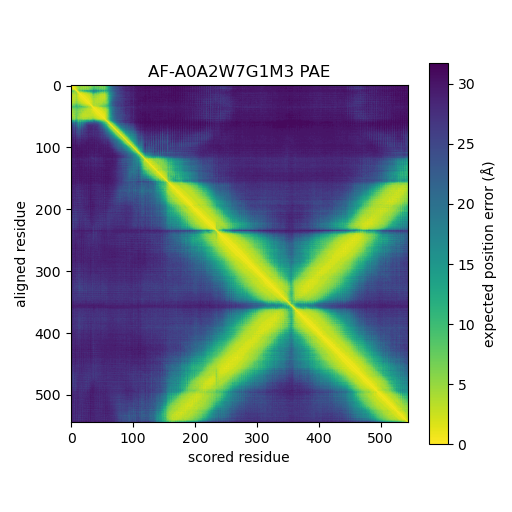1 ? -5.341 1.721 12.134 1.00 93.75 461 LEU A O 1
ATOM 3755 N N . SER A 1 462 ? -4.723 0.867 10.156 1.00 92.38 462 SER A N 1
ATOM 3756 C CA . SER A 1 462 ? -5.799 -0.140 10.070 1.00 92.38 462 SER A CA 1
ATOM 3757 C C . SER A 1 462 ? -5.730 -1.197 11.179 1.00 92.38 462 SER A C 1
ATOM 3759 O O . SER A 1 462 ? -6.672 -1.967 11.364 1.00 92.38 462 SER A O 1
ATOM 3761 N N . ASN A 1 463 ? -4.606 -1.322 11.887 1.00 91.88 463 ASN A N 1
ATOM 3762 C CA . ASN A 1 463 ? -4.501 -2.179 13.068 1.00 91.88 463 ASN A CA 1
ATOM 3763 C C . ASN A 1 463 ? -4.859 -1.401 14.341 1.00 91.88 463 ASN A C 1
ATOM 3765 O O . ASN A 1 463 ? -5.636 -1.914 15.146 1.00 91.88 463 ASN A O 1
ATOM 3769 N N . LYS A 1 464 ? -4.423 -0.138 14.463 1.00 90.62 464 LYS A N 1
ATOM 3770 C CA . LYS A 1 464 ? -4.860 0.777 15.534 1.00 90.62 464 LYS A CA 1
ATOM 3771 C C . LYS A 1 464 ? -6.390 0.947 15.553 1.00 90.62 464 LYS A C 1
ATOM 3773 O O . LYS A 1 464 ? -7.000 0.873 16.617 1.00 90.62 464 LYS A O 1
ATOM 3778 N N . GLU A 1 465 ? -7.017 1.091 14.384 1.00 90.00 465 GLU A N 1
ATOM 3779 C CA . GLU A 1 465 ? -8.478 1.133 14.203 1.00 90.00 465 GLU A CA 1
ATOM 3780 C C . GLU A 1 465 ? -9.171 -0.087 14.849 1.00 90.00 465 GLU A C 1
ATOM 3782 O O . GLU A 1 465 ? -10.084 0.055 15.666 1.00 90.00 465 GLU A O 1
ATOM 3787 N N . LYS A 1 466 ? -8.688 -1.301 14.543 1.00 90.19 466 LYS A N 1
ATOM 3788 C CA . LYS A 1 466 ? -9.234 -2.563 15.073 1.00 90.19 466 LYS A CA 1
ATOM 3789 C C . LYS A 1 466 ? -9.040 -2.688 16.581 1.00 90.19 466 LYS A C 1
ATOM 3791 O O . LYS A 1 466 ? -9.962 -3.124 17.266 1.00 90.19 466 LYS A O 1
ATOM 3796 N N . GLU A 1 467 ? -7.878 -2.302 17.108 1.00 89.19 467 GLU A N 1
ATOM 3797 C CA . GLU A 1 467 ? -7.612 -2.321 18.553 1.00 89.19 467 GLU A CA 1
ATOM 3798 C C . GLU A 1 467 ? -8.567 -1.390 19.317 1.00 89.19 467 GLU A C 1
ATOM 3800 O O . GLU A 1 467 ? -9.118 -1.780 20.351 1.00 89.19 467 GLU A O 1
ATOM 3805 N N . ILE A 1 468 ? -8.828 -0.193 18.777 1.00 87.69 468 ILE A N 1
ATOM 3806 C CA . ILE A 1 468 ? -9.798 0.764 19.325 1.00 87.69 468 ILE A CA 1
ATOM 3807 C C . ILE A 1 468 ? -11.219 0.175 19.295 1.00 87.69 468 ILE A C 1
ATOM 3809 O O . ILE A 1 468 ? -11.901 0.167 20.323 1.00 87.69 468 ILE A O 1
ATOM 3813 N N . LEU A 1 469 ? -11.650 -0.378 18.156 1.00 88.12 469 LEU A N 1
ATOM 3814 C CA . LEU A 1 469 ? -12.972 -0.997 17.996 1.00 88.12 469 LEU A CA 1
ATOM 3815 C C . LEU A 1 469 ? -13.175 -2.222 18.906 1.00 88.12 469 LEU A C 1
ATOM 3817 O O . LEU A 1 469 ? -14.248 -2.393 19.494 1.00 88.12 469 LEU A O 1
ATOM 3821 N N . GLU A 1 470 ? -12.157 -3.069 19.077 1.00 89.38 470 GLU A N 1
ATOM 3822 C CA . GLU A 1 470 ? -12.246 -4.236 19.960 1.00 89.38 470 GLU A CA 1
ATOM 3823 C C . GLU A 1 470 ? -12.230 -3.831 21.444 1.00 89.38 470 GLU A C 1
ATOM 3825 O O . GLU A 1 470 ? -12.956 -4.424 22.250 1.00 89.38 470 GLU A O 1
ATOM 3830 N N . LYS A 1 471 ? -11.475 -2.786 21.819 1.00 88.06 471 LYS A N 1
ATOM 3831 C CA . LYS A 1 471 ? -11.528 -2.204 23.171 1.00 88.06 471 LYS A CA 1
ATOM 3832 C C . LYS A 1 471 ? -12.916 -1.628 23.471 1.00 88.06 471 LYS A C 1
ATOM 3834 O O . LYS A 1 471 ? -13.470 -1.933 24.527 1.00 88.06 471 LYS A O 1
ATOM 3839 N N . HIS A 1 472 ? -13.491 -0.861 22.542 1.00 87.62 472 HIS A N 1
ATOM 3840 C CA . HIS A 1 472 ? -14.847 -0.314 22.659 1.00 87.62 472 HIS A CA 1
ATOM 3841 C C . HIS A 1 472 ? -15.876 -1.413 22.931 1.00 87.62 472 HIS A C 1
ATOM 3843 O O . HIS A 1 472 ? -16.613 -1.362 23.914 1.00 87.62 472 HIS A O 1
ATOM 3849 N N . LYS A 1 473 ? -15.866 -2.457 22.092 1.00 89.75 473 LYS A N 1
ATOM 3850 C CA . LYS A 1 473 ? -16.777 -3.595 22.215 1.00 89.75 473 LYS A CA 1
ATOM 3851 C C . LYS A 1 473 ? -16.678 -4.269 23.589 1.00 89.75 473 LYS A C 1
ATOM 3853 O O . LYS A 1 473 ? -17.707 -4.557 24.190 1.00 89.75 473 LYS A O 1
ATOM 3858 N N . LYS A 1 474 ? -15.463 -4.487 24.107 1.00 90.88 474 LYS A N 1
ATOM 3859 C CA . LYS A 1 474 ? -15.246 -5.096 25.433 1.00 90.88 474 LYS A CA 1
ATOM 3860 C C . LYS A 1 474 ? -15.784 -4.227 26.574 1.00 90.88 474 LYS A C 1
ATOM 3862 O O . LYS A 1 474 ? -16.399 -4.765 27.492 1.00 90.88 474 LYS A O 1
ATOM 3867 N N . LEU A 1 475 ? -15.589 -2.908 26.509 1.00 90.62 475 LEU A N 1
ATOM 3868 C CA . LEU A 1 475 ? -16.124 -1.963 27.498 1.00 90.62 475 LEU A CA 1
ATOM 3869 C C . LEU A 1 475 ? -17.660 -1.927 27.479 1.00 90.62 475 LEU A C 1
ATOM 3871 O O . LEU A 1 475 ? -18.288 -2.004 28.534 1.00 90.62 475 LEU A O 1
ATOM 3875 N N . GLU A 1 476 ? -18.276 -1.895 26.297 1.00 89.38 476 GLU A N 1
ATOM 3876 C CA . GLU A 1 476 ? -19.738 -1.900 26.162 1.00 89.38 476 GLU A CA 1
ATOM 3877 C C . GLU A 1 476 ? -20.354 -3.253 26.582 1.00 89.38 476 GLU A C 1
ATOM 3879 O O . GLU A 1 476 ? -21.406 -3.293 27.228 1.00 89.38 476 GLU A O 1
ATOM 3884 N N . GLU A 1 477 ? -19.680 -4.380 26.321 1.00 92.50 477 GLU A N 1
ATOM 3885 C CA . GLU A 1 477 ? -20.061 -5.697 26.854 1.00 92.50 477 GLU A CA 1
ATOM 3886 C C . GLU A 1 477 ? -19.934 -5.765 28.395 1.00 92.50 477 GLU A C 1
ATOM 3888 O O . GLU A 1 477 ? -20.820 -6.321 29.058 1.00 92.50 477 GLU A O 1
ATOM 3893 N N . GLU A 1 478 ? -18.898 -5.155 28.993 1.00 92.62 478 GLU A N 1
ATOM 3894 C CA . GLU A 1 478 ? -18.759 -5.028 30.454 1.00 92.62 478 GLU A CA 1
ATOM 3895 C C . GLU A 1 478 ? -19.893 -4.174 31.047 1.00 92.62 478 GLU A C 1
ATOM 3897 O O . GLU A 1 478 ? -20.569 -4.615 31.985 1.00 92.62 478 GLU A O 1
ATOM 3902 N N . LYS A 1 479 ? -20.172 -3.003 30.456 1.00 92.38 479 LYS A N 1
ATOM 3903 C CA . LYS A 1 479 ? -21.258 -2.092 30.851 1.00 92.38 479 LYS A CA 1
ATOM 3904 C C . LYS A 1 479 ? -22.613 -2.800 30.852 1.00 92.38 479 LYS A C 1
ATOM 3906 O O . LYS A 1 479 ? -23.282 -2.864 31.885 1.00 92.38 479 LYS A O 1
ATOM 3911 N N . ASN A 1 480 ? -22.974 -3.442 29.739 1.00 91.75 480 ASN A N 1
ATOM 3912 C CA . ASN A 1 480 ? -24.219 -4.205 29.613 1.00 91.75 480 ASN A CA 1
ATOM 3913 C C . ASN A 1 480 ? -24.309 -5.371 30.614 1.00 91.75 480 ASN A C 1
ATOM 3915 O O . ASN A 1 480 ? -25.402 -5.720 31.071 1.00 91.75 480 ASN A O 1
ATOM 3919 N N . SER A 1 481 ? -23.180 -5.986 30.980 1.00 94.25 481 SER A N 1
ATOM 3920 C CA . SER A 1 481 ? -23.118 -7.021 32.021 1.00 94.25 481 SER A CA 1
ATOM 3921 C C . SER A 1 481 ? -23.387 -6.445 33.418 1.00 94.25 481 SER A C 1
ATOM 3923 O O . SER A 1 481 ? -24.153 -7.030 34.193 1.00 94.25 481 SER A O 1
ATOM 3925 N N . LEU A 1 482 ? -22.813 -5.283 33.740 1.00 92.38 482 LEU A N 1
ATOM 3926 C CA . LEU A 1 482 ? -23.024 -4.579 35.010 1.00 92.38 482 LEU A CA 1
ATOM 3927 C C . LEU A 1 482 ? -24.457 -4.049 35.148 1.00 92.38 482 LEU A C 1
ATOM 3929 O O . LEU A 1 482 ? -25.064 -4.239 36.202 1.00 92.38 482 LEU A O 1
ATOM 3933 N N . ASP A 1 483 ? -25.054 -3.501 34.089 1.00 91.12 483 ASP A N 1
ATOM 3934 C CA . ASP A 1 483 ? -26.453 -3.055 34.114 1.00 91.12 483 ASP A CA 1
ATOM 3935 C C . ASP A 1 483 ? -27.440 -4.212 34.320 1.00 91.12 483 ASP A C 1
ATOM 3937 O O . ASP A 1 483 ? -28.386 -4.105 35.108 1.00 91.12 483 ASP A O 1
ATOM 3941 N N . ARG A 1 484 ? -27.193 -5.373 33.696 1.00 92.38 484 ARG A N 1
ATOM 3942 C CA . ARG A 1 484 ? -27.981 -6.595 33.946 1.00 92.38 484 ARG A CA 1
ATOM 3943 C C . ARG A 1 484 ? -27.858 -7.054 35.402 1.00 92.38 484 ARG A C 1
ATOM 3945 O O . ARG A 1 484 ? -28.879 -7.361 36.022 1.00 92.38 484 ARG A O 1
ATOM 3952 N N . LYS A 1 485 ? -26.645 -7.044 35.974 1.00 91.81 485 LYS A N 1
ATOM 3953 C CA . LYS A 1 485 ? -26.408 -7.342 37.402 1.00 91.81 485 LYS A CA 1
ATOM 3954 C C . LYS A 1 485 ? -27.131 -6.343 38.309 1.00 91.81 485 LYS A C 1
ATOM 3956 O O . LYS A 1 485 ? -27.784 -6.765 39.258 1.00 91.81 485 LYS A O 1
ATOM 3961 N N . ASN A 1 486 ? -27.089 -5.050 37.995 1.00 91.56 486 ASN A N 1
ATOM 3962 C CA . ASN A 1 486 ? -27.773 -3.996 38.746 1.00 91.56 486 ASN A CA 1
ATOM 3963 C C . ASN A 1 486 ? -29.297 -4.110 38.686 1.00 91.56 486 ASN A C 1
ATOM 3965 O O . ASN A 1 486 ? -29.962 -3.959 39.711 1.00 91.56 486 ASN A O 1
ATOM 3969 N N . LYS A 1 487 ? -29.866 -4.412 37.515 1.00 91.88 487 LYS A N 1
ATOM 3970 C CA . LYS A 1 487 ? -31.304 -4.664 37.362 1.00 91.88 487 LYS A CA 1
ATOM 3971 C C . LYS A 1 487 ? -31.737 -5.877 38.187 1.00 91.88 487 LYS A C 1
ATOM 3973 O O . LYS A 1 487 ? -32.709 -5.784 38.932 1.00 91.88 487 LYS A O 1
ATOM 3978 N N . PHE A 1 488 ? -30.977 -6.973 38.128 1.00 88.94 488 PHE A N 1
ATOM 3979 C CA . PHE A 1 488 ? -31.233 -8.166 38.938 1.00 88.94 488 PHE A CA 1
ATOM 3980 C C . PHE A 1 488 ? -31.099 -7.892 40.445 1.00 88.94 488 PHE A C 1
ATOM 3982 O O . PHE A 1 488 ? -31.975 -8.282 41.212 1.00 88.94 488 PHE A O 1
ATOM 3989 N N . ALA A 1 489 ? -30.055 -7.175 40.875 1.00 88.12 489 ALA A N 1
ATOM 3990 C CA . ALA A 1 489 ? -29.848 -6.802 42.273 1.00 88.12 489 ALA A CA 1
ATOM 3991 C C . ALA A 1 489 ? -30.987 -5.919 42.809 1.00 88.12 489 ALA A C 1
ATOM 3993 O O . ALA A 1 489 ? -31.472 -6.176 43.907 1.00 88.12 489 ALA A O 1
ATOM 3994 N N . LYS A 1 490 ? -31.478 -4.948 42.022 1.00 89.19 490 LYS A N 1
ATOM 3995 C CA . LYS A 1 490 ? -32.642 -4.111 42.373 1.00 89.19 490 LYS A CA 1
ATOM 3996 C C . LYS A 1 490 ? -33.925 -4.938 42.517 1.00 89.19 490 LYS A C 1
ATOM 3998 O O . LYS A 1 490 ? -34.581 -4.847 43.549 1.00 89.19 490 LYS A O 1
ATOM 4003 N N . SER A 1 491 ? -34.253 -5.798 41.549 1.00 88.62 491 SER A N 1
ATOM 4004 C CA . SER A 1 491 ? -35.436 -6.671 41.650 1.00 88.62 491 SER A CA 1
ATOM 4005 C C . SER A 1 491 ? -35.327 -7.690 42.792 1.00 88.62 491 SER A C 1
ATOM 4007 O O . SER A 1 491 ? -36.327 -8.015 43.428 1.00 88.62 491 SER A O 1
ATOM 4009 N N . ARG A 1 492 ? -34.116 -8.180 43.090 1.00 85.44 492 ARG A N 1
ATOM 4010 C CA . ARG A 1 492 ? -33.858 -9.067 44.231 1.00 85.44 492 ARG A CA 1
ATOM 4011 C C . ARG A 1 492 ? -34.017 -8.339 45.566 1.00 85.44 492 ARG A C 1
ATOM 4013 O O . ARG A 1 492 ? -34.642 -8.892 46.464 1.00 85.44 492 ARG A O 1
ATOM 4020 N N . LEU A 1 493 ? -33.483 -7.121 45.675 1.00 87.12 493 LEU A N 1
ATOM 4021 C CA . LEU A 1 493 ? -33.638 -6.235 46.829 1.00 87.12 493 LEU A CA 1
ATOM 4022 C C . LEU A 1 493 ? -35.129 -6.020 47.126 1.00 87.12 493 LEU A C 1
ATOM 4024 O O . LEU A 1 493 ? -35.578 -6.318 48.225 1.00 87.12 493 LEU A O 1
ATOM 4028 N N . GLU A 1 494 ? -35.902 -5.601 46.125 1.00 87.38 494 GLU A N 1
ATOM 4029 C CA . GLU A 1 494 ? -37.338 -5.327 46.244 1.00 87.38 494 GLU A CA 1
ATOM 4030 C C . GLU A 1 494 ? -38.158 -6.573 46.643 1.00 87.38 494 GLU A C 1
ATOM 4032 O O . GLU A 1 494 ? -38.971 -6.512 47.568 1.00 87.38 494 GLU A O 1
ATOM 4037 N N . LEU A 1 495 ? -37.914 -7.726 46.006 1.00 87.69 495 LEU A N 1
ATOM 4038 C CA . LEU A 1 495 ? -38.665 -8.960 46.269 1.00 87.69 495 LEU A CA 1
ATOM 4039 C C . LEU A 1 495 ? -38.282 -9.633 47.601 1.00 87.69 495 LEU A C 1
ATOM 4041 O O . LEU A 1 495 ? -39.161 -10.032 48.369 1.00 87.69 495 LEU A O 1
ATOM 4045 N N . GLU A 1 496 ? -36.984 -9.803 47.880 1.00 84.44 496 GLU A N 1
ATOM 4046 C CA . GLU A 1 496 ? -36.531 -10.508 49.087 1.00 84.44 496 GLU A CA 1
ATOM 4047 C C . GLU A 1 496 ? -36.737 -9.672 50.355 1.00 84.44 496 GLU A C 1
ATOM 4049 O O . GLU A 1 496 ? -37.070 -10.259 51.387 1.00 84.44 496 GLU A O 1
ATOM 4054 N N . ILE A 1 497 ? -36.600 -8.336 50.292 1.00 86.81 497 ILE A N 1
ATOM 4055 C CA . ILE A 1 497 ? -36.929 -7.462 51.429 1.00 86.81 497 ILE A CA 1
ATOM 4056 C C . ILE A 1 497 ? -38.421 -7.546 51.728 1.00 86.81 497 ILE A C 1
ATOM 4058 O O . ILE A 1 497 ? -38.770 -7.928 52.841 1.00 86.81 497 ILE A O 1
ATOM 4062 N N . LYS A 1 498 ? -39.297 -7.309 50.739 1.00 88.56 498 LYS A N 1
ATOM 4063 C CA . LYS A 1 498 ? -40.750 -7.358 50.955 1.00 88.56 498 LYS A CA 1
ATOM 4064 C C . LYS A 1 498 ? -41.193 -8.690 51.565 1.00 88.56 498 LYS A C 1
ATOM 4066 O O . LYS A 1 498 ? -41.966 -8.708 52.522 1.00 88.56 498 LYS A O 1
ATOM 4071 N N . LYS A 1 499 ? -40.667 -9.817 51.067 1.00 88.81 499 LYS A N 1
ATOM 4072 C CA . LYS A 1 499 ? -40.968 -11.136 51.641 1.00 88.81 499 LYS A CA 1
ATOM 4073 C C . LYS A 1 499 ? -40.516 -11.242 53.105 1.00 88.81 499 LYS A C 1
ATOM 4075 O O . LYS A 1 499 ? -41.256 -11.782 53.926 1.00 88.81 499 LYS A O 1
ATOM 4080 N N . LYS A 1 500 ? -39.328 -10.734 53.451 1.00 87.69 500 LYS A N 1
ATOM 4081 C CA . LYS A 1 500 ? -38.818 -10.761 54.830 1.00 87.69 500 LYS A CA 1
ATOM 4082 C C . LYS A 1 500 ? -39.555 -9.803 55.766 1.00 87.69 500 LYS A C 1
ATOM 4084 O O . LYS A 1 500 ? -39.802 -10.177 56.906 1.00 87.69 500 LYS A O 1
ATOM 4089 N N . GLU A 1 501 ? -39.975 -8.636 55.294 1.00 89.25 501 GLU A N 1
ATOM 4090 C CA . GLU A 1 501 ? -40.843 -7.714 56.038 1.00 89.25 501 GLU A CA 1
ATOM 4091 C C . GLU A 1 501 ? -42.217 -8.346 56.316 1.00 89.25 501 GLU A C 1
ATOM 4093 O O . GLU A 1 501 ? -42.720 -8.280 57.438 1.00 89.25 501 GLU A O 1
ATOM 4098 N N . GLU A 1 502 ? -42.795 -9.055 55.339 1.00 90.25 502 GLU A N 1
ATOM 4099 C CA . GLU A 1 502 ? -44.015 -9.842 55.543 1.00 90.25 502 GLU A CA 1
ATOM 4100 C C . GLU A 1 502 ? -43.825 -11.015 56.522 1.00 90.25 502 GLU A C 1
ATOM 4102 O O . GLU A 1 502 ? -44.742 -11.317 57.285 1.00 90.25 502 GLU A O 1
ATOM 4107 N N . GLU A 1 503 ? -42.675 -11.701 56.505 1.00 90.19 503 GLU A N 1
ATOM 4108 C CA . GLU A 1 503 ? -42.331 -12.752 57.479 1.00 90.19 503 GLU A CA 1
ATOM 4109 C C . GLU A 1 503 ? -42.191 -12.165 58.900 1.00 90.19 503 GLU A C 1
ATOM 4111 O O . GLU A 1 503 ? -42.802 -12.684 59.835 1.00 90.19 503 GLU A O 1
ATOM 4116 N N . ILE A 1 504 ? -41.488 -11.037 59.060 1.00 91.12 504 ILE A N 1
ATOM 4117 C CA . ILE A 1 504 ? -41.336 -10.325 60.342 1.00 91.12 504 ILE A CA 1
ATOM 4118 C C . ILE A 1 504 ? -42.698 -9.846 60.869 1.00 91.12 504 ILE A C 1
ATOM 4120 O O . ILE A 1 504 ? -43.029 -10.124 62.018 1.00 91.12 504 ILE A O 1
ATOM 4124 N N . SER A 1 505 ? -43.542 -9.229 60.034 1.00 91.19 505 SER A N 1
ATOM 4125 C CA . SER A 1 505 ? -44.879 -8.767 60.450 1.00 91.19 505 SER A CA 1
ATOM 4126 C C . SER A 1 505 ? -45.820 -9.916 60.851 1.00 91.19 505 SER A C 1
ATOM 4128 O O . SER A 1 505 ? -46.729 -9.727 61.665 1.00 91.19 505 SER A O 1
ATOM 4130 N N . LYS A 1 506 ? -45.622 -11.127 60.307 1.00 91.56 506 LYS A N 1
ATOM 4131 C CA . LYS A 1 506 ? -46.334 -12.340 60.751 1.00 91.56 506 LYS A CA 1
ATOM 4132 C C . LYS A 1 506 ? -45.830 -12.797 62.124 1.00 91.56 506 LYS A C 1
ATOM 4134 O O . LYS A 1 506 ? -46.657 -13.078 62.989 1.00 91.56 506 LYS A O 1
ATOM 4139 N N . LEU A 1 507 ? -44.513 -12.806 62.351 1.00 91.38 507 LEU A N 1
ATOM 4140 C CA . LEU A 1 507 ? -43.920 -13.135 63.655 1.00 91.38 507 LEU A CA 1
ATOM 4141 C C . LEU A 1 507 ? -44.340 -12.144 64.750 1.00 91.38 507 LEU A C 1
ATOM 4143 O O . LEU A 1 507 ? -44.758 -12.579 65.815 1.00 91.38 507 LEU A O 1
ATOM 4147 N N . GLU A 1 508 ? -44.334 -10.837 64.478 1.00 90.12 508 GLU A N 1
ATOM 4148 C CA . GLU A 1 508 ? -44.796 -9.805 65.422 1.00 90.12 508 GLU A CA 1
ATOM 4149 C C . GLU A 1 508 ? -46.244 -10.044 65.879 1.00 90.12 508 GLU A C 1
ATOM 4151 O O . GLU A 1 508 ? -46.544 -9.957 67.070 1.00 90.12 508 GLU A O 1
ATOM 4156 N N . LYS A 1 509 ? -47.139 -10.424 64.956 1.00 91.06 509 LYS A N 1
ATOM 4157 C CA . LYS A 1 509 ? -48.540 -10.757 65.270 1.00 91.06 509 LYS A CA 1
ATOM 4158 C C . LYS A 1 509 ? -48.675 -12.041 66.089 1.00 91.06 509 LYS A C 1
ATOM 4160 O O . LYS A 1 509 ? -49.491 -12.079 67.007 1.00 91.06 509 LYS A O 1
ATOM 4165 N N . ILE A 1 510 ? -47.886 -13.072 65.779 1.00 91.69 510 ILE A N 1
ATOM 4166 C CA . ILE A 1 510 ? -47.864 -14.330 66.542 1.00 91.69 510 ILE A CA 1
ATOM 4167 C C . ILE A 1 510 ? -47.359 -14.065 67.964 1.00 91.69 510 ILE A C 1
ATOM 4169 O O . ILE A 1 510 ? -48.027 -14.424 68.926 1.00 91.69 510 ILE A O 1
ATOM 4173 N N . TYR A 1 511 ? -46.231 -13.372 68.106 1.00 91.88 511 TYR A N 1
ATOM 4174 C CA . TYR A 1 511 ? -45.608 -13.082 69.396 1.00 91.88 511 TYR A CA 1
ATOM 4175 C C . TYR A 1 511 ? -46.464 -12.165 70.282 1.00 91.88 511 TYR A C 1
ATOM 4177 O O . TYR A 1 511 ? -46.519 -12.381 71.492 1.00 91.88 511 TYR A O 1
ATOM 4185 N N . ALA A 1 512 ? -47.189 -11.203 69.702 1.00 89.75 512 ALA A N 1
ATOM 4186 C CA . ALA A 1 512 ? -48.174 -10.403 70.432 1.00 89.75 512 ALA A CA 1
ATOM 4187 C C . ALA A 1 512 ? -49.385 -11.236 70.901 1.00 89.75 512 ALA A C 1
ATOM 4189 O O . ALA A 1 512 ? -49.883 -11.031 72.008 1.00 89.75 512 ALA A O 1
ATOM 4190 N N . ALA A 1 513 ? -49.849 -12.199 70.094 1.00 90.31 513 ALA A N 1
ATOM 4191 C CA . ALA A 1 513 ? -50.933 -13.103 70.480 1.00 90.31 513 ALA A CA 1
ATOM 4192 C C . ALA A 1 513 ? -50.505 -14.100 71.575 1.00 90.31 513 ALA A C 1
ATOM 4194 O O . ALA A 1 513 ? -51.266 -14.336 72.511 1.00 90.31 513 ALA A O 1
ATOM 4195 N N . GLU A 1 514 ? -49.283 -14.639 71.499 1.00 90.31 514 GLU A N 1
ATOM 4196 C CA . GLU A 1 514 ? -48.695 -15.487 72.546 1.00 90.31 514 GLU A CA 1
ATOM 4197 C C . GLU A 1 514 ? -48.551 -14.742 73.880 1.00 90.31 514 GLU A C 1
ATOM 4199 O O . GLU A 1 514 ? -48.895 -15.295 74.923 1.00 90.31 514 GLU A O 1
ATOM 4204 N N . LEU A 1 515 ? -48.067 -13.493 73.857 1.00 90.25 515 LEU A N 1
ATOM 4205 C CA . LEU A 1 515 ? -47.943 -12.669 75.063 1.00 90.25 515 LEU A CA 1
ATOM 4206 C C . LEU A 1 515 ? -49.309 -12.389 75.687 1.00 90.25 515 LEU A C 1
ATOM 4208 O O . LEU A 1 515 ? -49.498 -12.677 76.866 1.00 90.25 515 LEU A O 1
ATOM 4212 N N . LYS A 1 516 ? -50.293 -11.960 74.888 1.00 91.38 516 LYS A N 1
ATOM 4213 C CA . LYS A 1 516 ? -51.661 -11.745 75.375 1.00 91.38 516 LYS A CA 1
ATOM 4214 C C . LYS A 1 516 ? -52.277 -13.016 75.979 1.00 91.38 516 LYS A C 1
ATOM 4216 O O . LYS A 1 516 ? -52.971 -12.943 76.989 1.00 91.38 516 LYS A O 1
ATOM 4221 N N . ALA A 1 517 ? -52.014 -14.187 75.395 1.00 90.69 517 ALA A N 1
ATOM 4222 C CA . ALA A 1 517 ? -52.480 -15.461 75.940 1.00 90.69 517 ALA A CA 1
ATOM 4223 C C . ALA A 1 517 ? -51.800 -15.823 77.277 1.00 90.69 517 ALA A C 1
ATOM 4225 O O . ALA A 1 517 ? -52.438 -16.428 78.139 1.00 90.69 517 ALA A O 1
ATOM 4226 N N . LEU A 1 518 ? -50.534 -15.436 77.483 1.00 90.31 518 LEU A N 1
ATOM 4227 C CA . LEU A 1 518 ? -49.847 -15.579 78.773 1.00 90.31 518 LEU A CA 1
ATOM 4228 C C . LEU A 1 518 ? -50.353 -14.581 79.823 1.00 90.31 518 LEU A C 1
ATOM 4230 O O . LEU A 1 518 ? -50.550 -14.976 80.967 1.00 90.31 518 LEU A O 1
ATOM 4234 N N . GLU A 1 519 ? -50.622 -13.331 79.444 1.00 89.94 519 GLU A N 1
ATOM 4235 C CA . GLU A 1 519 ? -51.247 -12.320 80.312 1.00 89.94 519 GLU A CA 1
ATOM 4236 C C . GLU A 1 519 ? -52.648 -12.771 80.769 1.00 89.94 519 GLU A C 1
ATOM 4238 O O . GLU A 1 519 ? -52.982 -12.711 81.952 1.00 89.94 519 GLU A O 1
ATOM 4243 N N . GLU A 1 520 ? -53.458 -13.305 79.849 1.00 91.56 520 GLU A N 1
ATOM 4244 C CA . GLU A 1 520 ? -54.787 -13.847 80.149 1.0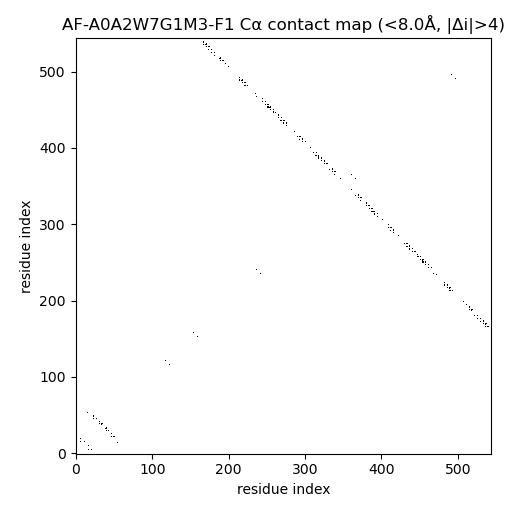0 91.56 520 GLU A CA 1
ATOM 4245 C C . GLU A 1 520 ? -54.717 -15.120 81.015 1.00 91.56 520 GLU A C 1
ATOM 4247 O O . GLU A 1 520 ? -55.512 -15.283 81.944 1.00 91.56 520 GLU A O 1
ATOM 4252 N N . LYS A 1 521 ? -53.738 -16.004 80.777 1.00 91.44 521 LYS A N 1
ATOM 4253 C CA . LYS A 1 521 ? -53.437 -17.167 81.634 1.00 91.44 521 LYS A CA 1
ATOM 4254 C C . LYS A 1 521 ? -53.043 -16.730 83.052 1.00 91.44 521 LYS A C 1
ATOM 4256 O O . LYS A 1 521 ? -53.564 -17.295 84.015 1.00 91.44 521 LYS A O 1
ATOM 4261 N N . ALA A 1 522 ? -52.165 -15.733 83.182 1.00 89.75 522 ALA A N 1
ATOM 4262 C CA . ALA A 1 522 ? -51.708 -15.194 84.461 1.00 89.75 522 ALA A CA 1
ATOM 4263 C C . ALA A 1 522 ? -52.885 -14.630 85.270 1.00 89.75 522 ALA A C 1
ATOM 4265 O O . ALA A 1 522 ? -53.199 -15.158 86.342 1.00 89.75 522 ALA A O 1
ATOM 4266 N N . TYR A 1 523 ? -53.632 -13.689 84.684 1.00 89.94 523 TYR A N 1
ATOM 4267 C CA . TYR A 1 523 ? -54.824 -13.087 85.286 1.00 89.94 523 TYR A CA 1
ATOM 4268 C C . TYR A 1 523 ? -55.852 -14.135 85.744 1.00 89.94 523 TYR A C 1
ATOM 4270 O O . TYR A 1 523 ? -56.356 -14.072 86.868 1.00 89.94 523 TYR A O 1
ATOM 4278 N N . ASN A 1 524 ? -56.143 -15.139 84.909 1.00 90.50 524 ASN A N 1
ATOM 4279 C CA . ASN A 1 524 ? -57.085 -16.205 85.259 1.00 90.50 524 ASN A CA 1
ATOM 4280 C C . ASN A 1 524 ? -56.560 -17.152 86.359 1.00 90.50 524 ASN A C 1
ATOM 4282 O O . ASN A 1 524 ? -57.371 -17.771 87.049 1.00 90.50 524 ASN A O 1
ATOM 4286 N N . SER A 1 525 ? -55.240 -17.251 86.558 1.00 89.12 525 SER A N 1
ATOM 4287 C CA . SER A 1 525 ? -54.634 -18.018 87.659 1.00 89.12 525 SER A CA 1
ATOM 4288 C C . SER A 1 525 ? -54.610 -17.253 88.991 1.00 89.12 525 SER A C 1
ATOM 4290 O O . SER A 1 525 ? -54.802 -17.848 90.050 1.00 89.12 525 SER A O 1
ATOM 4292 N N . GLU A 1 526 ? -54.430 -15.932 88.945 1.00 89.62 526 GLU A N 1
ATOM 4293 C CA . GLU A 1 526 ? -54.325 -15.054 90.119 1.00 89.62 526 GLU A CA 1
ATOM 4294 C C . GLU A 1 526 ? -55.697 -14.657 90.673 1.00 89.62 526 GLU A C 1
ATOM 4296 O O . GLU A 1 526 ? -55.904 -14.617 91.889 1.00 89.62 526 GLU A O 1
ATOM 4301 N N . LYS A 1 527 ? -56.666 -14.397 89.788 1.00 90.88 527 LYS A N 1
ATOM 4302 C CA . LYS A 1 527 ? -58.012 -13.927 90.141 1.00 90.88 527 LYS A CA 1
ATOM 4303 C C . LYS A 1 527 ? -58.725 -14.776 91.211 1.00 90.88 527 LYS A C 1
ATOM 4305 O O . LYS A 1 527 ? -59.230 -14.173 92.158 1.00 90.88 527 LYS A O 1
ATOM 4310 N N . PRO A 1 528 ? -58.742 -16.126 91.159 1.00 89.12 528 PRO A N 1
ATOM 4311 C CA . PRO A 1 528 ? -59.378 -16.934 92.202 1.00 89.12 528 PRO A CA 1
ATOM 4312 C C . PRO A 1 528 ? -58.738 -16.759 93.585 1.00 89.12 528 PRO A C 1
ATOM 4314 O O . PRO A 1 528 ? -59.435 -16.858 94.594 1.00 89.12 528 PRO A O 1
ATOM 4317 N N . LEU A 1 529 ? -57.431 -16.475 93.649 1.00 88.75 529 LEU A N 1
ATOM 4318 C CA . LEU A 1 529 ? -56.746 -16.163 94.903 1.00 88.75 529 LEU A CA 1
ATOM 4319 C C . LEU A 1 529 ? -57.109 -14.752 95.380 1.00 88.75 529 LEU A C 1
ATOM 4321 O O . LEU A 1 529 ? -57.425 -14.576 96.552 1.00 88.75 529 LEU A O 1
ATOM 4325 N N . TYR A 1 530 ? -57.153 -13.758 94.490 1.00 87.19 530 TYR A N 1
ATOM 4326 C CA . TYR A 1 530 ? -57.610 -12.408 94.842 1.00 87.19 530 TYR A CA 1
ATOM 4327 C C . TYR A 1 530 ? -59.054 -12.375 95.365 1.00 87.19 530 TYR A C 1
ATOM 4329 O O . TYR A 1 530 ? -59.332 -11.690 96.353 1.00 87.19 530 TYR A O 1
ATOM 4337 N N . ASP A 1 531 ? -59.967 -13.141 94.765 1.00 89.12 531 ASP A N 1
ATOM 4338 C CA . ASP A 1 531 ? -61.347 -13.257 95.248 1.00 89.12 531 ASP A CA 1
ATOM 4339 C C . ASP A 1 531 ? -61.413 -13.951 96.629 1.00 89.12 531 ASP A C 1
ATOM 4341 O O . ASP A 1 531 ? -62.170 -13.516 97.503 1.00 89.12 531 ASP A O 1
ATOM 4345 N N . GLN A 1 532 ? -60.562 -14.954 96.889 1.00 86.94 532 GLN A N 1
ATOM 4346 C CA . GLN A 1 532 ? -60.417 -15.562 98.223 1.00 86.94 532 GLN A CA 1
ATOM 4347 C C . GLN A 1 532 ? -59.820 -14.592 99.256 1.00 86.94 532 GLN A C 1
ATOM 4349 O O . GLN A 1 532 ? -60.325 -14.517 100.378 1.00 86.94 532 GLN A O 1
ATOM 4354 N N . LEU A 1 533 ? -58.790 -13.817 98.893 1.00 88.94 533 LEU A N 1
ATOM 4355 C CA . LEU A 1 533 ? -58.188 -12.795 99.757 1.00 88.94 533 LEU A CA 1
ATOM 4356 C C . LEU A 1 533 ? -59.244 -11.781 100.204 1.00 88.94 533 LEU A C 1
ATOM 4358 O O . LEU A 1 533 ? -59.388 -11.503 101.393 1.00 88.94 533 LEU A O 1
ATOM 4362 N N . LYS A 1 534 ? -60.028 -11.286 99.245 1.00 88.44 534 LYS A N 1
ATOM 4363 C CA . LYS A 1 534 ? -61.096 -10.303 99.438 1.00 88.44 534 LYS A CA 1
ATOM 4364 C C . LYS A 1 534 ? -62.205 -10.804 100.369 1.00 88.44 534 LYS A C 1
ATOM 4366 O O . LYS A 1 534 ? -62.726 -10.025 101.167 1.00 88.44 534 LYS A O 1
ATOM 4371 N N . GLU A 1 535 ? -62.548 -12.092 100.317 1.00 87.19 535 GLU A N 1
ATOM 4372 C CA . GLU A 1 535 ? -63.499 -12.696 101.258 1.00 87.19 535 GLU A CA 1
ATOM 4373 C C . GLU A 1 535 ? -62.879 -12.918 102.653 1.00 87.19 535 GLU A C 1
ATOM 4375 O O . GLU A 1 535 ? -63.541 -12.636 103.650 1.00 87.19 535 GLU A O 1
ATOM 4380 N N . ILE A 1 536 ? -61.600 -13.306 102.762 1.00 85.19 536 ILE A N 1
ATOM 4381 C CA . ILE A 1 536 ? -60.890 -13.386 104.057 1.00 85.19 536 ILE A CA 1
ATOM 4382 C C . ILE A 1 536 ? -60.790 -12.000 104.717 1.00 85.19 536 ILE A C 1
ATOM 4384 O O . ILE A 1 536 ? -61.051 -11.863 105.912 1.00 85.19 536 ILE A O 1
ATOM 4388 N N . GLU A 1 537 ? -60.484 -10.946 103.956 1.00 84.19 537 GLU A N 1
ATOM 4389 C CA . GLU A 1 537 ? -60.494 -9.564 104.452 1.00 84.19 537 GLU A CA 1
ATOM 4390 C C . GLU A 1 537 ? -61.888 -9.111 104.896 1.00 84.19 537 GLU A C 1
ATOM 4392 O O . GLU A 1 537 ? -62.032 -8.451 105.925 1.00 84.19 537 GLU A O 1
ATOM 4397 N N . LYS A 1 538 ? -62.928 -9.471 104.139 1.00 87.06 538 LYS A N 1
ATOM 4398 C CA . LYS A 1 538 ? -64.332 -9.202 104.479 1.00 87.06 538 LYS A CA 1
ATOM 4399 C C . LYS A 1 538 ? -64.790 -9.978 105.718 1.00 87.06 538 LYS A C 1
ATOM 4401 O O . LYS A 1 538 ? -65.663 -9.492 106.430 1.00 87.06 538 LYS A O 1
ATOM 4406 N N . GLN A 1 539 ? -64.199 -11.136 106.010 1.00 82.44 539 GLN A N 1
ATOM 4407 C CA . GLN A 1 539 ? -64.409 -11.863 107.265 1.00 82.44 539 GLN A CA 1
ATOM 4408 C C . GLN A 1 539 ? -63.657 -11.205 108.425 1.00 82.44 539 GLN A C 1
ATOM 4410 O O . GLN A 1 539 ? -64.272 -10.940 109.452 1.00 82.44 539 GLN A O 1
ATOM 4415 N N . LEU A 1 540 ? -62.382 -10.835 108.255 1.00 82.69 540 LEU A N 1
ATOM 4416 C CA . LEU A 1 540 ? -61.617 -10.073 109.257 1.00 82.69 540 LEU A CA 1
ATOM 4417 C C . LEU A 1 540 ? -62.312 -8.749 109.636 1.00 82.69 540 LEU A C 1
ATOM 4419 O O . LEU A 1 540 ? -62.398 -8.420 110.816 1.00 82.69 540 LEU A O 1
ATOM 4423 N N . LYS A 1 541 ? -62.902 -8.044 108.661 1.00 83.62 541 LYS A N 1
ATOM 4424 C CA . LYS A 1 541 ? -63.713 -6.824 108.859 1.00 83.62 541 LYS A CA 1
ATOM 4425 C C . LYS A 1 541 ? -65.033 -7.025 109.631 1.00 83.62 541 LYS A C 1
ATOM 4427 O O . LYS A 1 541 ? -65.722 -6.041 109.859 1.00 83.62 541 LYS A O 1
ATOM 4432 N N . LYS A 1 542 ? -65.400 -8.258 110.011 1.00 79.88 542 LYS A N 1
ATOM 4433 C CA . LYS A 1 542 ? -66.516 -8.555 110.937 1.00 79.88 542 LYS A CA 1
ATOM 4434 C C . LYS A 1 542 ? -66.059 -8.821 112.377 1.00 79.88 542 LYS A C 1
ATOM 4436 O O . LYS A 1 542 ? -66.906 -8.980 113.250 1.00 79.88 542 LYS A O 1
ATOM 4441 N N . PHE A 1 543 ? -64.751 -8.968 112.603 1.00 70.25 543 PHE A N 1
ATOM 4442 C CA . PHE A 1 543 ? -64.176 -9.278 113.916 1.00 70.25 543 PHE A CA 1
ATOM 4443 C C . PHE A 1 543 ? -63.412 -8.105 114.539 1.00 70.25 543 PHE A C 1
ATOM 4445 O O . PHE A 1 543 ? -63.228 -8.117 115.759 1.00 70.25 543 PHE A O 1
ATOM 4452 N N . ASN A 1 544 ? -63.019 -7.116 113.728 1.00 56.47 544 ASN A N 1
ATOM 4453 C CA . ASN A 1 544 ? -62.780 -5.739 114.173 1.00 56.47 544 ASN A CA 1
ATOM 4454 C C . ASN A 1 544 ? -64.118 -5.049 114.470 1.00 56.47 544 ASN A C 1
ATOM 4456 O O . ASN A 1 544 ? -64.160 -4.313 115.475 1.00 56.47 544 ASN A O 1
#

Foldseek 3Di:
DQVVCLVPVPPDDVVLSVVSVVLVVVLVVCVVVDDDPVSVVVSVVVSVVSNVVSVPPVPDDDDDDDDDDDDDDDDDDDDDDDDDDDDDDDDDDDDDDDDDDDDDDDDDDDDDDDDDDDDPVVVVVVVVVVVVVVCVVCVVVVVVVVVVVVVVVCVDVVVLVVVLVVLVVVLVVLVVVLVVLCVVLCVVLVVLVVVLVVVLVVLVVVLVVLLVVLVVLLVVLVVVLVVLVVVLVVLCCVHVLVVLVVLLVVLVVLLVVLVVVLVVLVVLLVVLVVVLVVLVVVLVVLVVVLVVLVVVLVVLVVVLVVLVVVLVVLLVVLVVVLVVLVVVLVVLVVVLVVLVVVVVVCVVCVVVDDPDDPPDPPNVVSVVSNVVSVVVSVVSVVVSVVSVVVNVVSVVVSVVSNVVSVVVSVVSVVSSVVSVVVSVVSVVVSVVSVVVSVVSVVVSVVSVVVSVVSVVVSVVSVVVSVVSVVVSVVSVVSSVVSVVVSVVSVVCSVVVSVVSVVVSVVSVVVSVVVSVVSVVVSCVVSVVSVVVSVVSVVVSVVSD

Sequence (544 aa):
KLETLIKTEGKLKDETKVALEKIASDARKQLSELKTPDEFRKATEELKKKIDEVKKENNENNPVTPTPVTPTPVTPTPVTPTPVTPIDTRPKPQLDRTSAWNATFIDSPTGSDINIHWTEEDLERATNKILKDNWELNKPKLDEAIIASDIAKIFDDLYRNDIINSLKKKRDALVASINNLEKSNDKEIKNKTNGNEGLLKLHKEELDNKKKSLEKQIQDNNKRINEIEIELEKSTIENELPQITEEISDLKELVDYSKEESSNLDKKIKELEQLIFEIQVKKYSIKSKSKTLKIKKETENNKINTITTNAKSNIKELEDQIEYEKKLKLDKEKLLNSLKSDIEDYDKYWIYSAPNSKNKLDFNKSIEEISEIIEYIDVIKTIISNFEDQKFRVETERDSSIGKIKESLDTLEKELKSLEEEDTKLNIEVSKKNTENENNKKEKALVENDIEKLEKAILELSNKEKEILEKHKKLEEEKNSLDRKNKFAKSRLELEIKKKEEEISKLEKIYAAELKALEEKAYNSEKPLYDQLKEIEKQLKKFN

InterPro domains:
  IPR061000 MAG6090-like domain [NF045950] (104-144)

Solvent-accessible surface area (backbone atoms only — not comparable to full-atom values): 30921 Å² total; per-residue (Å²): 106,70,73,52,47,73,74,64,53,93,80,64,54,69,69,58,46,54,53,50,52,50,52,54,53,55,49,55,55,52,66,71,72,59,89,49,74,66,54,52,51,53,50,53,53,53,51,50,50,54,53,56,46,60,66,44,67,83,66,72,78,83,92,84,85,83,87,89,84,87,85,88,87,88,85,79,84,89,85,88,82,88,86,84,87,85,86,87,79,89,81,87,87,88,80,90,86,84,85,92,87,85,85,89,84,86,82,88,84,89,83,89,80,87,90,79,87,78,50,73,67,53,53,48,53,50,50,54,46,53,54,48,55,54,47,68,70,45,48,65,60,54,56,50,52,52,53,54,55,57,56,50,63,73,71,32,69,68,59,56,46,51,54,52,50,50,52,48,53,51,47,53,56,48,52,53,48,48,60,51,47,52,60,46,41,55,47,52,48,51,51,50,50,54,52,51,50,51,53,54,48,50,56,52,50,54,50,50,54,52,48,53,51,51,52,48,52,42,50,56,45,50,51,52,41,55,50,46,50,50,50,52,71,66,38,48,58,93,52,53,48,55,48,51,52,49,53,48,46,56,46,47,54,54,39,53,52,41,51,50,52,37,52,53,37,53,49,52,42,54,55,43,53,52,52,48,50,54,51,52,53,51,46,52,50,49,54,52,51,47,53,52,49,52,54,49,50,53,53,52,53,50,49,46,53,50,48,52,49,51,43,53,51,55,43,47,54,40,48,57,50,44,51,51,49,55,48,54,39,51,56,47,52,50,51,49,52,47,56,49,51,56,48,53,51,40,74,75,41,52,93,76,54,64,97,81,60,92,82,70,79,58,64,68,60,55,50,50,52,44,50,55,49,49,54,51,43,51,51,44,52,52,51,44,52,52,43,53,53,50,40,53,48,48,55,51,53,43,50,56,55,45,47,60,49,48,60,51,44,56,50,52,52,52,53,47,51,53,50,52,63,43,49,55,51,52,51,53,50,44,54,52,48,50,53,53,36,62,46,45,53,53,53,32,55,47,42,55,54,48,40,56,51,42,56,50,51,42,51,54,48,59,46,53,51,51,53,52,53,53,51,50,52,52,50,54,55,49,43,57,51,45,52,52,51,43,52,51,48,51,55,47,51,58,52,55,48,53,54,50,55,55,52,49,56,50,50,54,54,51,51,52,51,54,50,51,51,48,53,53,51,41,51,66,65,46,45,65,53,53,57,50,48,55,49,53,51,57,52,52,67,72,74,112

Mean predicted aligned error: 20.61 Å